Protein AF-0000000070216848 (afdb_homodimer)

Nearest PDB structures (foldseek):
  3qsj-assembly1_A  TM=6.220E-01  e=4.411E+00  Alicyclobacillus acidocaldarius subsp. acidocaldarius DSM 446
  7avc-assembly1_AAA  TM=3.327E-01  e=1.449E+00  Homo sapiens
  4psf-assembly2_B  TM=4.353E-01  e=2.826E+00  Homo sapiens
  4nfw-assembly14_L  TM=7.396E-01  e=9.613E+00  Escherichia coli str. 'clone D i14'
  3qsj-assembly1_A  TM=6.215E-01  e=4.406E+00  Alicyclobacillus acidocaldarius subsp. acidocaldarius DSM 446

Organism: Alternaria alternata (NCBI:txid5599)

Sequence (700 aa):
MAPSRSRSPLLPILALACVLPYSANAFDCKDILADGAHFNFKELGGPHVVHYKESDLTKELEWKYNFTIDICNSLKWHKGGSLATECHHGARVCGIRENIDLSKDDNSTITPIDIAGTYTTQNGRNMDAKFENLGHSKSNKDAGLEGVRATLNGGRFPFDSKREGVNQRAIIEFVCDKERTGLEGDEMDKSPHEDGDKDDKDDKDDNKKDDEKKQDKLRPREESGKSKCEDNDNSLRFCGYDLETEEKDKKVQTLRLEWRTKYACADAPSPDGGSHWGFFGWFFIILFLAIAAYLIFGSWLNYNRYGARGWDLLPHGDTIRDIPYIAKDFARKVMGTVQGSGSRGGYAAVMAPSRSRSPLLPILALACVLPYSANAFDCKDILADGAHFNFKELGGPHVVHYKESDLTKELEWKYNFTIDICNSLKWHKGGSLATECHHGARVCGIRENIDLSKDDNSTITPIDIAGTYTTQNGRNMDAKFENLGHSKSNKDAGLEGVRATLNGGRFPFDSKREGVNQRAIIEFVCDKERTGLEGDEMDKSPHEDGDKDDKDDKDDNKKDDEKKQDKLRPREESGKSKCEDNDNSLRFCGYDLETEEKDKKVQTLRLEWRTKYACADAPSPDGGSHWGFFGWFFIILFLAIAAYLIFGSWLNYNRYGARGWDLLPHGDTIRDIPYIAKDFARKVMGTVQGSGSRGGYAAV

InterPro domains:
  IPR009011 Mannose-6-phosphate receptor binding domain superfamily [G3DSA:2.70.130.10] (28-270)
  IPR018939 Autophagy-related protein 27 [PF09451] (15-346)
  IPR044865 MRH domain [PS51914] (27-267)

Radius of gyration: 45.71 Å; Cα contacts (8 Å, |Δi|>4): 1212; chains: 2; bounding box: 87×142×169 Å

Foldseek 3Di:
DDPPPPPPPPPPPPPPPPVPPPPAPLDAQQWDDAPNFTFHNPLVFAWWWDKAKDDDVVQQKIKIKIKIAGSHDWDFAFVVDDQQAEPDTFARIKIWMWIDRRVDPPDIGIHIWRAFGCDCVPANFGQNKDKYFLCPDPDPVSPPWGFIKIKTFRTWPPRDPVDDTAGHIEIETETADQVFAQCAVIDGDPGHGPDDDPDDPPPDDPPPPPPPPPPPPNPHPDPDDDQAWDPDPHQKTWRDWDWDQDPPRGIYTYTYIYGYRNRRHSVRPSVPPPPPCPCVNVVVVVVVVVQVCQQVVQLVCCCVPVVDDDCRSGVVSVVVVCVVVVVVVVVVVVVVVVVPVPDPVPPDPD/DDPDPPPPPPPPPPPPPPVPPPPAPLDAQQWDDAPNFTFHNPLVFAWWWDKAKDDDVVQQKIKIKIKTAGSHDWDFAFVVDDQQAEPDTFARIKIWMWIDRRVDPPDIGIHIWRAFGCDCVPANFGQPKDKYFLCPDPDPVSPPWGFIKIKTFRTWPPRDPVDDTAGHIEIETETADQVFAQCAVIDGDPGHGPDDDPDDPPPDDPPPPPPPPPPPPNPHPDPDDDQAWDPDPHQKTWRDWDWDQDPPRGIYTYTYIYGYRNRRHSVRPSVPPPPPCPVVNVVVVVVVVVQVCQQVVQLVCCCVPVVDDDCVSGVVSVVVVCVVVVVVVVVVVVVVVVVPVPCPVPPDPD

Solvent-accessible surface area (backbone atoms only — not comparable to full-atom values): 39755 Å² total; per-residue (Å²): 135,79,79,77,78,76,76,73,76,77,71,76,76,74,73,74,71,72,70,64,70,78,65,76,73,71,75,49,35,67,57,36,65,24,84,89,41,72,32,47,48,56,90,65,44,50,47,36,50,49,71,49,48,47,74,38,60,92,75,34,35,35,38,41,35,41,34,36,36,16,86,58,45,61,55,71,47,43,65,89,54,44,79,61,71,27,51,60,75,37,22,26,27,32,32,40,32,35,41,33,42,68,86,47,85,90,47,66,49,63,46,43,32,35,26,15,19,44,30,55,91,78,76,62,26,52,22,71,66,43,51,35,36,30,55,72,38,88,46,75,87,28,60,79,41,51,22,36,33,36,39,32,23,42,16,27,32,54,76,55,80,89,46,86,55,37,39,21,26,34,38,40,38,27,30,46,29,84,91,33,86,40,57,47,82,60,42,66,67,80,69,66,47,57,73,76,85,86,69,89,76,77,79,70,84,78,75,80,69,80,74,72,78,75,74,70,77,76,64,69,67,73,82,71,87,80,81,60,50,59,92,64,84,38,19,62,33,54,29,46,76,44,81,38,74,47,85,92,74,40,54,33,37,36,36,33,34,37,35,33,10,22,51,31,29,88,81,40,74,61,82,66,76,60,71,63,66,37,75,62,42,53,46,49,51,52,53,49,50,52,51,48,47,49,35,50,51,39,18,51,48,32,33,74,71,66,66,43,72,73,76,68,21,38,68,62,41,72,60,57,71,45,38,67,60,50,50,54,52,48,50,53,52,50,55,52,59,65,67,58,72,61,82,72,79,72,78,77,87,123,137,80,80,77,78,76,74,73,77,75,72,76,76,75,73,74,71,71,71,64,72,77,65,77,73,72,75,51,35,65,57,36,65,24,85,89,40,71,32,47,47,54,88,65,44,50,46,36,49,47,71,48,49,48,73,39,61,93,73,33,36,35,38,39,37,41,34,36,36,15,86,59,45,60,56,71,47,42,66,87,54,44,78,62,71,28,50,59,76,38,23,26,26,32,33,39,34,36,42,32,42,70,86,50,83,90,48,66,49,64,43,42,32,37,26,14,19,46,30,56,92,77,76,62,27,51,22,71,63,44,53,36,37,30,53,73,40,87,46,75,87,28,58,81,41,52,23,36,34,35,40,32,22,41,16,26,31,54,75,56,80,89,45,88,55,35,40,23,26,34,37,38,36,28,31,46,29,82,91,33,86,39,59,46,81,61,42,66,68,80,68,66,47,56,73,75,88,84,69,88,78,76,81,70,84,79,74,78,70,80,72,73,77,75,73,70,78,77,63,69,69,72,82,72,88,82,81,59,50,60,91,67,85,39,18,62,33,54,31,46,78,42,80,39,74,46,86,93,76,38,56,32,36,36,37,33,34,37,35,33,10,23,51,30,29,88,80,40,74,60,82,66,76,60,74,63,65,38,76,63,44,53,46,50,51,53,52,48,50,50,50,49,47,50,35,50,50,39,20,48,48,31,35,72,73,65,66,43,73,72,77,68,20,38,68,63,42,72,58,58,71,43,38,66,59,49,48,53,52,48,51,54,53,51,55,52,58,66,66,57,70,62,81,72,79,72,78,78,86,123

Structure (mmCIF, N/CA/C/O backbone):
data_AF-0000000070216848-model_v1
#
loop_
_entity.id
_entity.type
_entity.pdbx_description
1 polymer 'Autophagy-related protein 27'
#
loop_
_atom_site.group_PDB
_atom_site.id
_atom_site.type_symbol
_atom_site.label_atom_id
_atom_site.label_alt_id
_atom_site.label_comp_id
_atom_site.label_asym_id
_atom_site.label_entity_id
_atom_site.label_seq_id
_atom_site.pdbx_PDB_ins_code
_atom_site.Cartn_x
_atom_site.Cartn_y
_atom_site.Cartn_z
_atom_site.occupancy
_atom_site.B_iso_or_equiv
_atom_site.auth_seq_id
_atom_site.auth_comp_id
_atom_site.auth_asym_id
_atom_site.auth_atom_id
_atom_site.pdbx_PDB_model_num
ATOM 1 N N . MET A 1 1 ? 28.933 39.013 81.951 1 26.67 1 MET A N 1
ATOM 2 C CA . MET A 1 1 ? 27.615 39.101 81.331 1 26.67 1 MET A CA 1
ATOM 3 C C . MET A 1 1 ? 27.72 38.993 79.813 1 26.67 1 MET A C 1
ATOM 5 O O . MET A 1 1 ? 28.266 39.883 79.16 1 26.67 1 MET A O 1
ATOM 9 N N . ALA A 1 2 ? 27.922 37.763 79.332 1 36.69 2 ALA A N 1
ATOM 10 C CA . ALA A 1 2 ? 28.252 37.254 78.003 1 36.69 2 ALA A CA 1
ATOM 11 C C . ALA A 1 2 ? 27.149 37.583 77.001 1 36.69 2 ALA A C 1
ATOM 13 O O . ALA A 1 2 ? 25.962 37.444 77.306 1 36.69 2 ALA A O 1
ATOM 14 N N . PRO A 1 3 ? 27.432 38.562 76.139 1 37.07 3 PRO A N 1
ATOM 15 C CA . PRO A 1 3 ? 26.472 39.096 75.171 1 37.07 3 PRO A CA 1
ATOM 16 C C . PRO A 1 3 ? 25.858 38.011 74.288 1 37.07 3 PRO A C 1
ATOM 18 O O . PRO A 1 3 ? 26.507 37.001 74.004 1 37.07 3 PRO A O 1
ATOM 21 N N . SER A 1 4 ? 24.593 37.675 74.536 1 36.35 4 SER A N 1
ATOM 22 C CA . SER A 1 4 ? 23.747 36.737 73.804 1 36.35 4 SER A CA 1
ATOM 23 C C . SER A 1 4 ? 23.713 37.07 72.316 1 36.35 4 SER A C 1
ATOM 25 O O . SER A 1 4 ? 23.408 38.201 71.934 1 36.35 4 SER A O 1
ATOM 27 N N . ARG A 1 5 ? 24.649 36.523 71.575 1 35.91 5 ARG A N 1
ATOM 28 C CA . ARG A 1 5 ? 24.732 36.62 70.121 1 35.91 5 ARG A CA 1
ATOM 29 C C . ARG A 1 5 ? 23.402 36.255 69.471 1 35.91 5 ARG A C 1
ATOM 31 O O . ARG A 1 5 ? 22.866 35.17 69.709 1 35.91 5 ARG A O 1
ATOM 38 N N . SER A 1 6 ? 22.514 37.293 69.371 1 34.92 6 SER A N 1
ATOM 39 C CA . SER A 1 6 ? 21.238 37.202 68.668 1 34.92 6 SER A CA 1
ATOM 40 C C . SER A 1 6 ? 21.399 36.516 67.316 1 34.92 6 SER A C 1
ATOM 42 O O . SER A 1 6 ? 22.277 36.879 66.53 1 34.92 6 SER A O 1
ATOM 44 N N . ARG A 1 7 ? 21.188 35.196 67.286 1 38.17 7 ARG A N 1
ATOM 45 C CA . ARG A 1 7 ? 21.123 34.363 66.09 1 38.17 7 ARG A CA 1
ATOM 46 C C . ARG A 1 7 ? 20.172 34.959 65.058 1 38.17 7 ARG A C 1
ATOM 48 O O . ARG A 1 7 ? 19.022 35.272 65.373 1 38.17 7 ARG A O 1
ATOM 55 N N . SER A 1 8 ? 20.735 35.802 64.184 1 38.12 8 SER A N 1
ATOM 56 C CA . SER A 1 8 ? 20.059 36.354 63.015 1 38.12 8 SER A CA 1
ATOM 57 C C . SER A 1 8 ? 19.245 35.287 62.292 1 38.12 8 SER A C 1
ATOM 59 O O . SER A 1 8 ? 19.757 34.208 61.987 1 38.12 8 SER A O 1
ATOM 61 N N . PRO A 1 9 ? 17.887 35.247 62.573 1 41.26 9 PRO A N 1
ATOM 62 C CA . PRO A 1 9 ? 17.077 34.279 61.829 1 41.26 9 PRO A CA 1
ATOM 63 C C . PRO A 1 9 ? 17.317 34.344 60.323 1 41.26 9 PRO A C 1
ATOM 65 O O . PRO A 1 9 ? 17.492 35.431 59.767 1 41.26 9 PRO A O 1
ATOM 68 N N . LEU A 1 10 ? 18.094 33.408 59.782 1 38.74 10 LEU A N 1
ATOM 69 C CA . LEU A 1 10 ? 18.189 33.153 58.349 1 38.74 10 LEU A CA 1
ATOM 70 C C . LEU A 1 10 ? 16.809 33.172 57.701 1 38.74 10 LEU A C 1
ATOM 72 O O . LEU A 1 10 ? 15.923 32.411 58.096 1 38.74 10 LEU A O 1
ATOM 76 N N . LEU A 1 11 ? 16.284 34.393 57.424 1 39.64 11 LEU A N 1
ATOM 77 C CA . LEU A 1 11 ? 15.07 34.492 56.622 1 39.64 11 LEU A CA 1
ATOM 78 C C . LEU A 1 11 ? 15.122 33.533 55.437 1 39.64 11 LEU A C 1
ATOM 80 O O . LEU A 1 11 ? 16.103 33.515 54.69 1 39.64 11 LEU A O 1
ATOM 84 N N . PRO A 1 12 ? 14.364 32.406 55.535 1 41.37 12 PRO A N 1
ATOM 85 C CA . PRO A 1 12 ? 14.293 31.56 54.341 1 41.37 12 PRO A CA 1
ATOM 86 C C . PRO A 1 12 ? 13.938 32.347 53.081 1 41.37 12 PRO A C 1
ATOM 88 O O . PRO A 1 12 ? 13.089 33.241 53.126 1 41.37 12 PRO A O 1
ATOM 91 N N . ILE A 1 13 ? 14.93 32.661 52.251 1 39.76 13 ILE A N 1
ATOM 92 C CA . ILE A 1 13 ? 14.688 33.084 50.875 1 39.76 13 ILE A CA 1
ATOM 93 C C . ILE A 1 13 ? 13.582 32.23 50.26 1 39.76 13 ILE A C 1
ATOM 95 O O . ILE A 1 13 ? 13.746 31.02 50.088 1 39.76 13 ILE A O 1
ATOM 99 N N . LEU A 1 14 ? 12.265 32.536 50.622 1 36.06 14 LEU A N 1
ATOM 100 C CA . LEU A 1 14 ? 11.203 31.943 49.816 1 36.06 14 LEU A CA 1
ATOM 101 C C . LEU A 1 14 ? 11.527 32.047 48.329 1 36.06 14 LEU A C 1
ATOM 103 O O . LEU A 1 14 ? 11.58 33.148 47.776 1 36.06 14 LEU A O 1
ATOM 107 N N . ALA A 1 15 ? 12.401 31.19 47.795 1 36.3 15 ALA A N 1
ATOM 108 C CA . ALA A 1 15 ? 12.494 31.005 46.349 1 36.3 15 ALA A CA 1
ATOM 109 C C . ALA A 1 15 ? 11.108 30.936 45.715 1 36.3 15 ALA A C 1
ATOM 111 O O . ALA A 1 15 ? 10.362 29.981 45.94 1 36.3 15 ALA A O 1
ATOM 112 N N . LEU A 1 16 ? 10.419 32.096 45.623 1 36.72 16 LEU A N 1
ATOM 113 C CA . LEU A 1 16 ? 9.274 32.064 44.718 1 36.72 16 LEU A CA 1
ATOM 114 C C . LEU A 1 16 ? 9.614 31.308 43.439 1 36.72 16 LEU A C 1
ATOM 116 O O . LEU A 1 16 ? 10.427 31.77 42.636 1 36.72 16 LEU A O 1
ATOM 120 N N . ALA A 1 17 ? 9.651 29.975 43.486 1 35.78 17 ALA A N 1
ATOM 121 C CA . ALA A 1 17 ? 9.624 29.233 42.228 1 35.78 17 ALA A CA 1
ATOM 122 C C . ALA A 1 17 ? 8.593 29.819 41.268 1 35.78 17 ALA A C 1
ATOM 124 O O . ALA A 1 17 ? 7.388 29.747 41.521 1 35.78 17 ALA A O 1
ATOM 125 N N . CYS A 1 18 ? 8.948 30.966 40.594 1 35.42 18 CYS A N 1
ATOM 126 C CA . CYS A 1 18 ? 8.17 31.339 39.419 1 35.42 18 CYS A CA 1
ATOM 127 C C . CYS A 1 18 ? 7.721 30.104 38.647 1 35.42 18 CYS A C 1
ATOM 129 O O . CYS A 1 18 ? 8.55 29.365 38.114 1 35.42 18 CYS A O 1
ATOM 131 N N . VAL A 1 19 ? 6.75 29.458 39.159 1 37.27 19 VAL A N 1
ATOM 132 C CA . VAL A 1 19 ? 6.067 28.548 38.244 1 37.27 19 VAL A CA 1
ATOM 133 C C . VAL A 1 19 ? 5.916 29.209 36.876 1 37.27 19 VAL A C 1
ATOM 135 O O . VAL A 1 19 ? 5.157 30.169 36.723 1 37.27 19 VAL A O 1
ATOM 138 N N . LEU A 1 20 ? 7.039 29.425 36.13 1 36.27 20 LEU A N 1
ATOM 139 C CA . LEU A 1 20 ? 6.818 29.717 34.718 1 36.27 20 LEU A CA 1
ATOM 140 C C . LEU A 1 20 ? 5.644 28.911 34.173 1 36.27 20 LEU A C 1
ATOM 142 O O . LEU A 1 20 ? 5.598 27.689 34.332 1 36.27 20 LEU A O 1
ATOM 146 N N . PRO A 1 21 ? 4.47 29.491 34.233 1 37.61 21 PRO A N 1
ATOM 147 C CA . PRO A 1 21 ? 3.502 28.699 33.47 1 37.61 21 PRO A CA 1
ATOM 148 C C . PRO A 1 21 ? 4.109 28.076 32.215 1 37.61 21 PRO A C 1
ATOM 150 O O . PRO A 1 21 ? 4.837 28.746 31.478 1 37.61 21 PRO A O 1
ATOM 153 N N . TYR A 1 22 ? 4.615 26.928 32.308 1 36.12 22 TYR A N 1
ATOM 154 C CA . TYR A 1 22 ? 4.756 26.191 31.057 1 36.12 22 TYR A CA 1
ATOM 155 C C . TYR A 1 22 ? 3.605 26.502 30.108 1 36.12 22 TYR A C 1
ATOM 157 O O . TYR A 1 22 ? 2.495 25.994 30.281 1 36.12 22 TYR A O 1
ATOM 165 N N . SER A 1 23 ? 3.284 27.827 29.848 1 36.59 23 SER A N 1
ATOM 166 C CA . SER A 1 23 ? 2.352 28.1 28.76 1 36.59 23 SER A CA 1
ATOM 167 C C . SER A 1 23 ? 2.47 27.054 27.656 1 36.59 23 SER A C 1
ATOM 169 O O . SER A 1 23 ? 3.566 26.567 27.37 1 36.59 23 SER A O 1
ATOM 171 N N . ALA A 1 24 ? 1.556 26.328 27.398 1 43.73 24 ALA A N 1
ATOM 172 C CA . ALA A 1 24 ? 1.231 25.489 26.247 1 43.73 24 ALA A CA 1
ATOM 173 C C . ALA A 1 24 ? 1.815 26.071 24.962 1 43.73 24 ALA A C 1
ATOM 175 O O . ALA A 1 24 ? 1.757 27.282 24.74 1 43.73 24 ALA A O 1
ATOM 176 N N . ASN A 1 25 ? 2.952 25.594 24.348 1 50.09 25 ASN A N 1
ATOM 177 C CA . ASN A 1 25 ? 3.847 25.668 23.198 1 50.09 25 ASN A CA 1
ATOM 178 C C . ASN A 1 25 ? 3.091 26.023 21.921 1 50.09 25 ASN A C 1
ATOM 180 O O . ASN A 1 25 ? 3.338 25.437 20.865 1 50.09 25 ASN A O 1
ATOM 184 N N . ALA A 1 26 ? 1.795 26.534 21.983 1 62.77 26 ALA A N 1
ATOM 185 C CA . ALA A 1 26 ? 1.217 27.048 20.744 1 62.77 26 ALA A CA 1
ATOM 186 C C . ALA A 1 26 ? 1.965 28.289 20.263 1 62.77 26 ALA A C 1
ATOM 188 O O . ALA A 1 26 ? 2.279 29.179 21.057 1 62.77 26 ALA A O 1
ATOM 189 N N .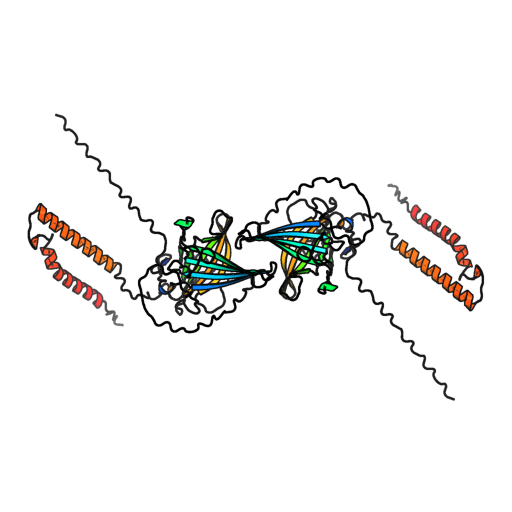 PHE A 1 27 ? 2.813 28.233 19.32 1 79.21 27 PHE A N 1
ATOM 190 C CA . PHE A 1 27 ? 3.514 29.38 18.756 1 79.21 27 PHE A CA 1
ATOM 191 C C . PHE A 1 27 ? 2.527 30.457 18.321 1 79.21 27 PHE A C 1
ATOM 193 O O . PHE A 1 27 ? 1.349 30.172 18.097 1 79.21 27 PHE A O 1
ATOM 200 N N . ASP A 1 28 ? 2.942 31.708 18.483 1 85.79 28 ASP A N 1
ATOM 201 C CA . ASP A 1 28 ? 2.164 32.856 18.028 1 85.79 28 ASP A CA 1
ATOM 202 C C . ASP A 1 28 ? 2.293 33.043 16.518 1 85.79 28 ASP A C 1
ATOM 204 O O . ASP A 1 28 ? 3.378 33.34 16.014 1 85.79 28 ASP A O 1
ATOM 208 N N . CYS A 1 29 ? 1.233 32.925 15.87 1 90.5 29 CYS A N 1
ATOM 209 C CA . CYS A 1 29 ? 1.209 32.999 14.413 1 90.5 29 CYS A CA 1
ATOM 210 C C . CYS A 1 29 ? 1.616 34.387 13.932 1 90.5 29 CYS A C 1
ATOM 212 O O . CYS A 1 29 ? 2.061 34.548 12.794 1 90.5 29 CYS A O 1
ATOM 214 N N . LYS A 1 30 ? 1.503 35.381 14.767 1 89.44 30 LYS A N 1
ATOM 215 C CA . LYS A 1 30 ? 1.811 36.76 14.401 1 89.44 30 LYS A CA 1
ATOM 216 C C . LYS A 1 30 ? 3.3 37.053 14.562 1 89.44 30 LYS A C 1
ATOM 218 O O . LYS A 1 30 ? 3.79 38.083 14.094 1 89.44 30 LYS A O 1
ATOM 223 N N . ASP A 1 31 ? 3.914 36.223 15.216 1 89.58 31 ASP A N 1
ATOM 224 C CA . ASP A 1 31 ? 5.341 36.422 15.453 1 89.58 31 ASP A CA 1
ATOM 225 C C . ASP A 1 31 ? 6.073 35.086 15.555 1 89.58 31 ASP A C 1
ATOM 227 O O . ASP A 1 31 ? 6.307 34.583 16.656 1 89.58 31 ASP A O 1
ATOM 231 N N . ILE A 1 32 ? 6.47 34.599 14.456 1 89.02 32 ILE A N 1
ATOM 232 C CA . ILE A 1 32 ? 7.176 33.325 14.382 1 89.02 32 ILE A CA 1
ATOM 233 C C . ILE A 1 32 ? 8.682 33.572 14.32 1 89.02 32 ILE A C 1
ATOM 235 O O . ILE A 1 32 ? 9.157 34.34 13.48 1 89.02 32 ILE A O 1
ATOM 239 N N . LEU A 1 33 ? 9.345 32.985 15.22 1 86.42 33 LEU A N 1
ATOM 240 C CA . LEU A 1 33 ? 10.797 33.118 15.269 1 86.42 33 LEU A CA 1
ATOM 241 C C . LEU A 1 33 ? 11.475 31.926 14.603 1 86.42 33 LEU A C 1
ATOM 243 O O . LEU A 1 33 ? 11.239 30.778 14.988 1 86.42 33 LEU A O 1
ATOM 247 N N . ALA A 1 34 ? 12.242 32.165 13.599 1 86.24 34 ALA A N 1
ATOM 248 C CA . ALA A 1 34 ? 13.038 31.146 12.921 1 86.24 34 ALA A CA 1
ATOM 249 C C . ALA A 1 34 ? 14.484 31.603 12.75 1 86.24 34 ALA A C 1
ATOM 251 O O . ALA A 1 34 ? 14.778 32.452 11.905 1 86.24 34 ALA A O 1
ATOM 252 N N . ASP A 1 35 ? 15.365 30.991 13.519 1 82.13 35 ASP A N 1
ATOM 253 C CA . ASP A 1 35 ? 16.791 31.298 13.478 1 82.13 35 ASP A CA 1
ATOM 254 C C . ASP A 1 35 ? 17.031 32.804 13.558 1 82.13 35 ASP A C 1
ATOM 256 O O . ASP A 1 35 ? 17.749 33.369 12.73 1 82.13 35 ASP A O 1
ATOM 260 N N . GLY A 1 36 ? 16.36 33.489 14.434 1 79.27 36 GLY A N 1
ATOM 261 C CA . GLY A 1 36 ? 16.598 34.895 14.72 1 79.27 36 GLY A CA 1
ATOM 262 C C . GLY A 1 36 ? 15.724 35.827 13.901 1 79.27 36 GLY A C 1
ATOM 263 O O . GLY A 1 36 ? 15.664 37.028 14.172 1 79.27 36 GLY A O 1
ATOM 264 N N . ALA A 1 37 ? 15.109 35.276 12.873 1 83.12 37 ALA A N 1
ATOM 265 C CA . ALA A 1 37 ? 14.223 36.093 12.048 1 83.12 37 ALA A CA 1
ATOM 266 C C . ALA A 1 37 ? 12.764 35.9 12.452 1 83.12 37 ALA A C 1
ATOM 268 O O . ALA A 1 37 ? 12.362 34.802 12.846 1 83.12 37 ALA A O 1
ATOM 269 N N . HIS A 1 38 ? 12.059 37.027 12.401 1 87.55 38 HIS A N 1
ATOM 270 C CA . HIS A 1 38 ? 10.646 36.991 12.759 1 87.55 38 HIS A CA 1
ATOM 271 C C . HIS A 1 38 ? 9.763 36.976 11.515 1 87.55 38 HIS A C 1
ATOM 273 O O . HIS A 1 38 ? 10.054 37.664 10.534 1 87.55 38 HIS A O 1
ATOM 279 N N . PHE A 1 39 ? 8.714 36.217 11.587 1 90.48 39 PHE A N 1
ATOM 280 C CA . PHE A 1 39 ? 7.754 36.115 10.495 1 90.48 39 PHE A CA 1
ATOM 281 C C . PHE A 1 39 ? 6.327 36.241 11.015 1 90.48 39 PHE A C 1
ATOM 283 O O . PHE A 1 39 ? 6.023 35.792 12.122 1 90.48 39 PHE A O 1
ATOM 290 N N . ASN A 1 40 ? 5.493 36.895 10.254 1 91.5 40 ASN A N 1
ATOM 291 C CA . ASN A 1 40 ? 4.08 37.05 10.581 1 91.5 40 ASN A CA 1
ATOM 292 C C . ASN A 1 40 ? 3.191 36.286 9.605 1 91.5 40 ASN A C 1
ATOM 294 O O . ASN A 1 40 ? 3.03 36.696 8.454 1 91.5 40 ASN A O 1
ATOM 298 N N . PHE A 1 41 ? 2.555 35.22 10.084 1 94.09 41 PHE A N 1
ATOM 299 C CA . PHE A 1 41 ? 1.74 34.371 9.224 1 94.09 41 PHE A CA 1
ATOM 300 C C . PHE A 1 41 ? 0.257 34.569 9.515 1 94.09 41 PHE A C 1
ATOM 302 O O . PHE A 1 41 ? -0.574 33.75 9.117 1 94.09 41 PHE A O 1
ATOM 309 N N . LYS A 1 42 ? -0.109 35.619 10.174 1 93.36 42 LYS A N 1
ATOM 310 C CA . LYS A 1 42 ? -1.488 35.866 10.583 1 93.36 42 LYS A CA 1
ATOM 311 C C . LYS A 1 42 ? -2.438 35.785 9.391 1 93.36 42 LYS A C 1
ATOM 313 O O . LYS A 1 42 ? -3.531 35.226 9.499 1 93.36 42 LYS A O 1
ATOM 318 N N . GLU A 1 43 ? -2.046 36.32 8.221 1 93.29 43 GLU A N 1
ATOM 319 C CA . GLU A 1 43 ? -2.898 36.386 7.037 1 93.29 43 GLU A CA 1
ATOM 320 C C . GLU A 1 43 ? -3.123 34.999 6.441 1 93.29 43 GLU A C 1
ATOM 322 O O . GLU A 1 43 ? -4.032 34.806 5.631 1 93.29 43 GLU A O 1
ATOM 327 N N . LEU A 1 44 ? -2.305 34.065 6.824 1 94.49 44 LEU A N 1
ATOM 328 C CA . LEU A 1 44 ? -2.428 32.704 6.312 1 94.49 44 LEU A CA 1
ATOM 329 C C . LEU A 1 44 ? -3.326 31.863 7.212 1 94.49 44 LEU A C 1
ATOM 331 O O . LEU A 1 44 ? -3.529 30.674 6.958 1 94.49 44 LEU A O 1
ATOM 335 N N . GLY A 1 45 ? -3.815 32.463 8.232 1 93.79 45 GLY A N 1
ATOM 336 C CA . GLY A 1 45 ? -4.68 31.743 9.153 1 93.79 45 GLY A CA 1
ATOM 337 C C . GLY A 1 45 ? -5.975 31.279 8.514 1 93.79 45 GLY A C 1
ATOM 338 O O . GLY A 1 45 ? -6.398 31.82 7.491 1 93.79 45 GLY A O 1
ATOM 339 N N . GLY A 1 46 ? -6.6 30.188 9.157 1 94.12 46 GLY A N 1
ATOM 340 C CA . GLY A 1 46 ? -7.814 29.578 8.638 1 94.12 46 GLY A CA 1
ATOM 341 C C . GLY A 1 46 ? -7.61 28.15 8.167 1 94.12 46 GLY A C 1
ATOM 342 O O . GLY A 1 46 ? -6.475 27.715 7.961 1 94.12 46 GLY A O 1
ATOM 343 N N . PRO A 1 47 ? -8.73 27.47 8.039 1 96.54 47 PRO A N 1
ATOM 344 C CA . PRO A 1 47 ? -8.651 26.07 7.615 1 96.54 47 PRO A CA 1
ATOM 345 C C . PRO A 1 47 ? -8.48 25.92 6.105 1 96.54 47 PRO A C 1
ATOM 347 O O . PRO A 1 47 ? -9.45 26.049 5.354 1 96.54 47 PRO A O 1
ATOM 350 N N . HIS A 1 48 ? -7.314 25.638 5.629 1 97.68 48 HIS A N 1
ATOM 351 C CA . HIS A 1 48 ? -7.011 25.398 4.223 1 97.68 48 HIS A CA 1
ATOM 352 C C . HIS A 1 48 ? -7.012 23.906 3.905 1 97.68 48 HIS A C 1
ATOM 354 O O . HIS A 1 48 ? -6.558 23.095 4.715 1 97.68 48 HIS A O 1
ATOM 360 N N . VAL A 1 49 ? -7.447 23.578 2.711 1 97.23 49 VAL A N 1
ATOM 361 C CA . VAL A 1 49 ? -7.625 22.164 2.398 1 97.23 49 VAL A CA 1
ATOM 362 C C . VAL A 1 49 ? -6.763 21.788 1.196 1 97.23 49 VAL A C 1
ATOM 364 O O . VAL A 1 49 ? -6.699 22.531 0.213 1 97.23 49 VAL A O 1
ATOM 367 N N . VAL A 1 50 ? -6.059 20.718 1.293 1 96.85 50 VAL A N 1
ATOM 368 C CA . VAL A 1 50 ? -5.343 20.103 0.18 1 96.85 50 VAL A CA 1
ATOM 369 C C . VAL A 1 50 ? -5.804 18.658 0.005 1 96.85 50 VAL A C 1
ATOM 371 O O . VAL A 1 50 ? -6.184 17.998 0.975 1 96.85 50 VAL A O 1
ATOM 374 N N . HIS A 1 51 ? -5.744 18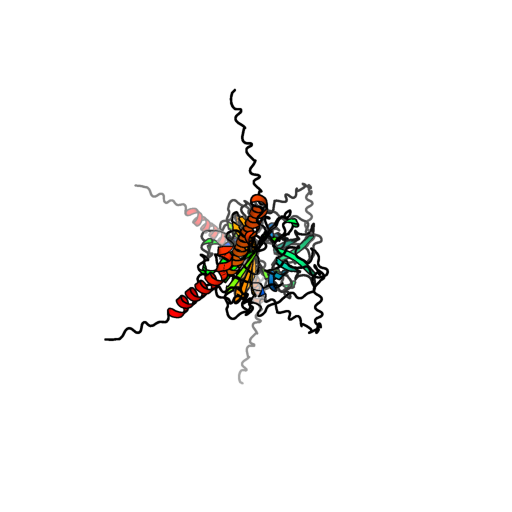.141 -1.196 1 96.17 51 HIS A N 1
ATOM 375 C CA . HIS A 1 51 ? -6.262 16.817 -1.522 1 96.17 51 HIS A CA 1
ATOM 376 C C . HIS A 1 51 ? -5.147 15.89 -1.992 1 96.17 51 HIS A C 1
ATOM 378 O O . HIS A 1 51 ? -4.156 16.345 -2.568 1 96.17 51 HIS A O 1
ATOM 384 N N . TYR A 1 52 ? -5.356 14.691 -1.767 1 96.12 52 TYR A N 1
ATOM 385 C CA . TYR A 1 52 ? -4.458 13.637 -2.226 1 96.12 52 TYR A CA 1
ATOM 386 C C . TYR A 1 52 ? -5.217 12.336 -2.46 1 96.12 52 TYR A C 1
ATOM 388 O O . TYR A 1 52 ? -6.145 12.009 -1.716 1 96.12 52 TYR A O 1
ATOM 396 N N . LYS A 1 53 ? -4.848 11.659 -3.494 1 95.88 53 LYS A N 1
ATOM 397 C CA . LYS A 1 53 ? -5.475 10.382 -3.822 1 95.88 53 LYS A CA 1
ATOM 398 C C . LYS A 1 53 ? -4.426 9.299 -4.061 1 95.88 53 LYS A C 1
ATOM 400 O O . LYS A 1 53 ? -3.398 9.553 -4.692 1 95.88 53 LYS A O 1
ATOM 405 N N . GLU A 1 54 ? -4.709 8.188 -3.456 1 93.66 54 GLU A N 1
ATOM 406 C CA . GLU A 1 54 ? -3.88 7.003 -3.658 1 93.66 54 GLU A CA 1
ATOM 407 C C . GLU A 1 54 ? -4.734 5.782 -3.988 1 93.66 54 GLU A C 1
ATOM 409 O O . GLU A 1 54 ? -5.838 5.63 -3.461 1 93.66 54 GLU A O 1
ATOM 414 N N . SER A 1 55 ? -4.244 4.962 -4.905 1 92.06 55 SER A N 1
ATOM 415 C CA . SER A 1 55 ? -4.976 3.747 -5.245 1 92.06 55 SER A CA 1
ATOM 416 C C . SER A 1 55 ? -4.053 2.532 -5.262 1 92.06 55 SER A C 1
ATOM 418 O O . SER A 1 55 ? -2.851 2.663 -5.498 1 92.06 55 SER A O 1
ATOM 420 N N . ASP A 1 56 ? -4.561 1.417 -4.879 1 92.31 56 ASP A N 1
ATOM 421 C CA . ASP A 1 56 ? -3.933 0.105 -5.003 1 92.31 56 ASP A CA 1
ATOM 422 C C . ASP A 1 56 ? -4.833 -0.865 -5.766 1 92.31 56 ASP A C 1
ATOM 424 O O . ASP A 1 56 ? -5.69 -1.521 -5.172 1 92.31 56 ASP A O 1
ATOM 428 N N . LEU A 1 57 ? -4.576 -0.974 -7.011 1 90.56 57 LEU A N 1
ATOM 429 C CA . LEU A 1 57 ? -5.418 -1.79 -7.879 1 90.56 57 LEU A CA 1
ATOM 430 C C . LEU A 1 57 ? -5.293 -3.268 -7.523 1 90.56 57 LEU A C 1
ATOM 432 O O . LEU A 1 57 ? -6.222 -4.046 -7.752 1 90.56 57 LEU A O 1
ATOM 436 N N . THR A 1 58 ? -4.118 -3.671 -6.966 1 92.82 58 THR A N 1
ATOM 437 C CA . THR A 1 58 ? -3.911 -5.074 -6.626 1 92.82 58 THR A CA 1
ATOM 438 C C . THR A 1 58 ? -4.792 -5.481 -5.448 1 92.82 58 THR A C 1
ATOM 440 O O . THR A 1 58 ? -4.993 -6.671 -5.199 1 92.82 58 THR A O 1
ATOM 443 N N . LYS A 1 59 ? -5.29 -4.52 -4.735 1 93.17 59 LYS A N 1
ATOM 444 C CA . LYS A 1 59 ? -6.18 -4.792 -3.61 1 93.17 59 LYS A CA 1
ATOM 445 C C . LYS A 1 59 ? -7.568 -4.206 -3.851 1 93.17 59 LYS A C 1
ATOM 447 O O . LYS A 1 59 ? -8.446 -4.303 -2.992 1 93.17 59 LYS A O 1
ATOM 452 N N . GLU A 1 60 ? -7.737 -3.446 -5.026 1 91.46 60 GLU A N 1
ATOM 453 C CA . GLU A 1 60 ? -8.985 -2.79 -5.402 1 91.46 60 GLU A CA 1
ATOM 454 C C . GLU A 1 60 ? -9.415 -1.774 -4.347 1 91.46 60 GLU A C 1
ATOM 456 O O . GLU A 1 60 ? -10.583 -1.733 -3.956 1 91.46 60 GLU A O 1
ATOM 461 N N . LEU A 1 61 ? -8.464 -1.06 -3.922 1 92.92 61 LEU A N 1
ATOM 462 C CA . LEU A 1 61 ? -8.72 -0.045 -2.906 1 92.92 61 LEU A CA 1
ATOM 463 C C . LEU A 1 61 ? -8.264 1.329 -3.384 1 92.92 61 LEU A C 1
ATOM 465 O O . LEU A 1 61 ? -7.275 1.441 -4.113 1 92.92 61 LEU A O 1
ATOM 469 N N . GLU A 1 62 ? -8.987 2.297 -2.979 1 93.91 62 GLU A N 1
ATOM 470 C CA . GLU A 1 62 ? -8.653 3.699 -3.21 1 93.91 62 GLU A CA 1
ATOM 471 C C . GLU A 1 62 ? -8.837 4.526 -1.94 1 93.91 62 GLU A C 1
ATOM 473 O O . GLU A 1 62 ? -9.785 4.31 -1.183 1 93.91 62 GLU A O 1
ATOM 478 N N . TRP A 1 63 ? -7.863 5.383 -1.736 1 95.67 63 TRP A N 1
ATOM 479 C CA . TRP A 1 63 ? -7.932 6.287 -0.593 1 95.67 63 TRP A CA 1
ATOM 480 C C . TRP A 1 63 ? -7.917 7.742 -1.048 1 95.67 63 TRP A C 1
ATOM 482 O O . TRP A 1 63 ? -7.03 8.155 -1.799 1 95.67 63 TRP A O 1
ATOM 492 N N . LYS A 1 64 ? -8.857 8.464 -0.62 1 96.58 64 LYS A N 1
ATOM 493 C CA . LYS A 1 64 ? -8.913 9.905 -0.851 1 96.58 64 LYS A CA 1
ATOM 494 C C . LYS A 1 64 ? -8.68 10.679 0.443 1 96.58 64 LYS A C 1
ATOM 496 O O . LYS A 1 64 ? -9.36 10.444 1.444 1 96.58 64 LYS A O 1
ATOM 501 N N . TYR A 1 65 ? -7.719 11.543 0.355 1 97.31 65 TYR A N 1
ATOM 502 C CA . TYR A 1 65 ? -7.367 12.32 1.538 1 97.31 65 TYR A CA 1
ATOM 503 C C . TYR A 1 65 ? -7.761 13.782 1.367 1 97.31 65 TYR A C 1
ATOM 505 O O . TYR A 1 65 ? -7.567 14.363 0.297 1 97.31 65 TYR A O 1
ATOM 513 N N . ASN A 1 66 ? -8.338 14.327 2.4 1 97.45 66 ASN A N 1
ATOM 514 C CA . ASN A 1 66 ? -8.493 15.767 2.576 1 97.45 66 ASN A CA 1
ATOM 515 C C . ASN A 1 66 ? -7.745 16.265 3.81 1 97.45 66 ASN A C 1
ATOM 517 O O . ASN A 1 66 ? -8.094 15.91 4.937 1 97.45 66 ASN A O 1
ATOM 521 N N . PHE A 1 67 ? -6.749 17.018 3.557 1 98.23 67 PHE A N 1
ATOM 522 C CA . PHE A 1 67 ? -5.983 17.579 4.664 1 98.23 67 PHE A CA 1
ATOM 523 C C . PHE A 1 67 ? -6.408 19.015 4.943 1 98.23 67 PHE A C 1
ATOM 525 O O . PHE A 1 67 ? -6.363 19.866 4.052 1 98.23 67 PHE A O 1
ATOM 532 N N . THR A 1 68 ? -6.816 19.256 6.101 1 98.24 68 THR A N 1
ATOM 533 C CA . THR A 1 68 ? -7.158 20.606 6.532 1 98.24 68 THR A CA 1
ATOM 534 C C . THR A 1 68 ? -6.097 21.156 7.481 1 98.24 68 THR A C 1
ATOM 536 O O . THR A 1 68 ? -5.74 20.506 8.465 1 98.24 68 THR A O 1
ATOM 539 N N . ILE A 1 69 ? -5.617 22.308 7.157 1 97.58 69 ILE A N 1
ATOM 540 C CA . ILE A 1 69 ? -4.527 22.888 7.934 1 97.58 69 ILE A CA 1
ATOM 541 C C . ILE A 1 69 ? -4.912 24.293 8.393 1 97.58 69 ILE A C 1
ATOM 543 O O . ILE A 1 69 ? -5.447 25.083 7.612 1 97.58 69 ILE A O 1
ATOM 547 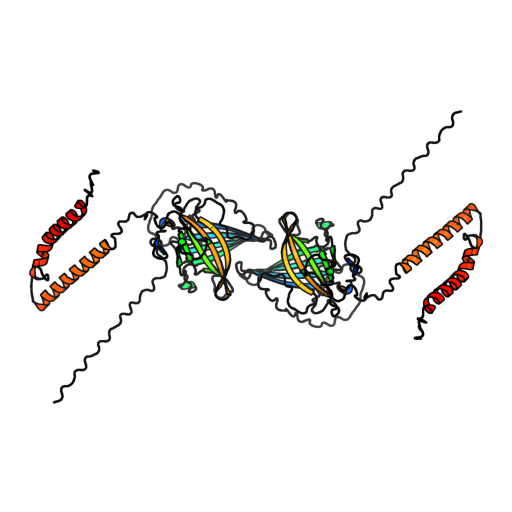N N . ASP A 1 70 ? -4.692 24.582 9.607 1 96.91 70 ASP A N 1
ATOM 548 C CA . ASP A 1 70 ? -4.702 25.934 10.157 1 96.91 70 ASP A CA 1
ATOM 549 C C . ASP A 1 70 ? -3.466 26.187 11.016 1 96.91 70 ASP A C 1
ATOM 551 O O . ASP A 1 70 ? -3.348 25.647 12.119 1 96.91 70 ASP A O 1
ATOM 555 N N . ILE A 1 71 ? -2.61 26.951 10.513 1 94.1 71 ILE A N 1
ATOM 556 C CA . ILE A 1 71 ? -1.33 27.139 11.188 1 94.1 71 ILE A CA 1
ATOM 557 C C . ILE A 1 71 ? -1.517 28.043 12.405 1 94.1 71 ILE A C 1
ATOM 559 O O . ILE A 1 71 ? -0.687 28.046 13.317 1 94.1 71 ILE A O 1
ATOM 563 N N . CYS A 1 72 ? -2.594 28.729 12.542 1 94.48 72 CYS A N 1
ATOM 564 C CA . CYS A 1 72 ? -2.72 29.751 13.575 1 94.48 72 CYS A CA 1
ATOM 565 C C . CYS A 1 72 ? -3.69 29.308 14.664 1 94.48 72 CYS A C 1
ATOM 567 O O . CYS A 1 72 ? -3.593 29.756 15.808 1 94.48 72 CYS A O 1
ATOM 569 N N . ASN A 1 73 ? -4.655 28.468 14.313 1 93.67 73 ASN A N 1
ATOM 570 C CA . ASN A 1 73 ? -5.665 28.06 15.284 1 93.67 73 ASN A CA 1
ATOM 571 C C . ASN A 1 73 ? -5.949 26.563 15.202 1 93.67 73 ASN A C 1
ATOM 573 O O . ASN A 1 73 ? -5.686 25.932 14.176 1 93.67 73 ASN A O 1
ATOM 577 N N . SER A 1 74 ? -6.531 26.038 16.313 1 94.43 74 SER A N 1
ATOM 578 C CA . SER A 1 74 ? -7.02 24.663 16.284 1 94.43 74 SER A CA 1
ATOM 579 C C . SER A 1 74 ? -8.239 24.529 15.377 1 94.43 74 SER A C 1
ATOM 581 O O . SER A 1 74 ? -9.092 25.417 15.339 1 94.43 74 SER A O 1
ATOM 583 N N . LEU A 1 75 ? -8.315 23.468 14.726 1 95.92 75 LEU A N 1
ATOM 584 C CA . LEU A 1 75 ? -9.446 23.193 13.847 1 95.92 75 LEU A CA 1
ATOM 585 C C . LEU A 1 75 ? -10.709 22.917 14.655 1 95.92 75 LEU A C 1
ATOM 587 O O . LEU A 1 75 ? -10.653 22.264 15.699 1 95.92 75 LEU A O 1
ATOM 591 N N . LYS A 1 76 ? -11.801 23.45 14.157 1 94.12 76 LYS A N 1
ATOM 592 C CA . LYS A 1 76 ? -13.093 23.232 14.801 1 94.12 76 LYS A CA 1
ATOM 593 C C . LYS A 1 76 ? -13.897 22.16 14.071 1 94.12 76 LYS A C 1
ATOM 595 O O . LYS A 1 76 ? -13.799 22.026 12.85 1 94.12 76 LYS A O 1
ATOM 600 N N . TRP A 1 77 ? -14.733 21.464 14.831 1 95.05 77 TRP A N 1
ATOM 601 C CA . TRP A 1 77 ? -15.581 20.431 14.246 1 95.05 77 TRP A CA 1
ATOM 602 C C . TRP A 1 77 ? -16.691 21.051 13.403 1 95.05 77 TRP A C 1
ATOM 604 O O . TRP A 1 77 ? -17.201 22.125 13.73 1 95.05 77 TRP A O 1
ATOM 614 N N . HIS A 1 78 ? -17 20.381 12.423 1 92.72 78 HIS A N 1
ATOM 615 C CA . HIS A 1 78 ? -18.216 20.742 11.703 1 92.72 78 HIS A CA 1
ATOM 616 C C . HIS A 1 78 ? -19.454 20.518 12.565 1 92.72 78 HIS A C 1
ATOM 618 O O . HIS A 1 78 ? -19.423 19.724 13.508 1 92.72 78 HIS A O 1
ATOM 624 N N . LYS A 1 79 ? -20.467 21.252 12.197 1 91.63 79 LYS A N 1
ATOM 625 C CA . LYS A 1 79 ? -21.728 21.014 12.894 1 91.63 79 LYS A CA 1
ATOM 626 C C . LYS A 1 79 ? -22.175 19.563 12.742 1 91.63 79 LYS A C 1
ATOM 628 O O . LYS A 1 79 ? -22.246 19.043 11.627 1 91.63 79 LYS A O 1
ATOM 633 N N . GLY A 1 80 ? -22.364 18.908 13.865 1 90.8 80 GLY A N 1
ATOM 634 C CA . GLY A 1 80 ? -22.764 17.51 13.835 1 90.8 80 GLY A CA 1
ATOM 635 C C . GLY A 1 80 ? -21.588 16.555 13.74 1 90.8 80 GLY A C 1
ATOM 636 O O . GLY A 1 80 ? -21.774 15.351 13.556 1 90.8 80 GLY A O 1
ATOM 637 N N . GLY A 1 81 ? -20.424 17.098 13.858 1 91.67 81 GLY A N 1
ATOM 638 C CA . GLY A 1 81 ? -19.235 16.264 13.785 1 91.67 81 GLY A CA 1
ATOM 639 C C . GLY A 1 81 ? -19.053 15.377 15.003 1 91.67 81 GLY A C 1
ATOM 640 O O . GLY A 1 81 ? -19.667 15.612 16.045 1 91.67 81 GLY A O 1
ATOM 641 N N . SER A 1 82 ? -18.343 14.259 14.813 1 93.53 82 SER A N 1
ATOM 642 C CA . SER A 1 82 ? -18.019 13.309 15.872 1 93.53 82 SER A CA 1
ATOM 643 C C . SER A 1 82 ? -16.595 12.783 15.726 1 93.53 82 SER A C 1
ATOM 645 O O . SER A 1 82 ? -15.882 13.155 14.792 1 93.53 82 SER A O 1
ATOM 647 N N . LEU A 1 83 ? -16.241 11.97 16.601 1 92.18 83 LEU A N 1
ATOM 648 C CA . LEU A 1 83 ? -14.907 11.379 16.562 1 92.18 83 LEU A CA 1
ATOM 649 C C . LEU A 1 83 ? -14.754 10.461 15.354 1 92.18 83 LEU A C 1
ATOM 651 O O . LEU A 1 83 ? -13.635 10.108 14.976 1 92.18 83 LEU A O 1
ATOM 655 N N . ALA A 1 84 ? -15.883 10.122 14.747 1 91.48 84 ALA A N 1
ATOM 656 C CA . ALA A 1 84 ? -15.858 9.252 13.574 1 91.48 84 ALA A CA 1
ATOM 657 C C . ALA A 1 84 ? -15.612 10.055 12.3 1 91.48 84 ALA A C 1
ATOM 659 O O . ALA A 1 84 ? -15.211 9.498 11.275 1 91.48 84 ALA A O 1
ATOM 660 N N . THR A 1 85 ? -15.824 11.364 12.41 1 94.46 85 THR A N 1
ATOM 661 C CA . THR A 1 85 ? -15.777 12.126 11.167 1 94.46 85 THR A CA 1
ATOM 662 C C . THR A 1 85 ? -14.812 13.302 11.289 1 94.46 85 THR A C 1
ATOM 664 O O . THR A 1 85 ? -14.521 13.978 10.301 1 94.46 85 THR A O 1
ATOM 667 N N . GLU A 1 86 ? -14.331 13.54 12.552 1 96.16 86 GLU A N 1
ATOM 668 C CA . GLU A 1 86 ? -13.483 14.703 12.797 1 96.16 86 GLU A CA 1
ATOM 669 C C . GLU A 1 86 ? -12.243 14.322 13.6 1 96.16 86 GLU A C 1
ATOM 671 O O . GLU A 1 86 ? -12.265 13.356 14.365 1 96.16 86 GLU A O 1
ATOM 676 N N . CYS A 1 87 ? -11.218 15.091 13.4 1 97.31 87 CYS A N 1
ATOM 677 C CA . CYS A 1 87 ? -10.042 14.946 14.249 1 97.31 87 CYS A CA 1
ATOM 678 C C . CYS A 1 87 ? -10.325 15.442 15.662 1 97.31 87 CYS A C 1
ATOM 680 O O . CYS A 1 87 ? -11.262 16.212 15.878 1 97.31 87 CYS A O 1
ATOM 682 N N . HIS A 1 88 ? -9.566 14.979 16.561 1 96.81 88 HIS A N 1
ATOM 683 C CA . HIS A 1 88 ? -9.74 15.372 17.955 1 96.81 88 HIS A CA 1
ATOM 684 C C . HIS A 1 88 ? -9.502 16.867 18.14 1 96.81 88 HIS A C 1
ATOM 686 O O . HIS A 1 88 ? -8.78 17.487 17.355 1 96.81 88 HIS A O 1
ATOM 692 N N . HIS A 1 89 ? -10.127 17.374 19.152 1 94.6 89 HIS A N 1
ATOM 693 C CA . HIS A 1 89 ? -9.9 18.78 19.464 1 94.6 89 HIS A CA 1
ATOM 694 C C . HIS A 1 89 ? -8.427 19.05 19.755 1 94.6 89 HIS A C 1
ATOM 696 O O . HIS A 1 89 ? -7.764 18.248 20.417 1 94.6 89 HIS A O 1
ATOM 702 N N . GLY A 1 90 ? -7.987 20.132 19.263 1 95.03 90 GLY A N 1
ATOM 703 C CA . GLY A 1 90 ? -6.583 20.477 19.418 1 95.03 90 GLY A CA 1
ATOM 704 C C . GLY A 1 90 ? -5.779 20.293 18.146 1 95.03 90 GLY A C 1
ATOM 705 O O . GLY A 1 90 ? -4.626 20.722 18.066 1 95.03 90 GLY A O 1
ATOM 706 N N . ALA A 1 91 ? -6.453 19.696 17.131 1 96.84 91 ALA A N 1
ATOM 707 C CA . ALA A 1 91 ? -5.781 19.442 15.859 1 96.84 91 ALA A CA 1
ATOM 708 C C . ALA A 1 91 ? -5.539 20.743 15.098 1 96.84 91 ALA A C 1
ATOM 710 O O . ALA A 1 91 ? -6.408 21.616 15.057 1 96.84 91 ALA A O 1
ATOM 711 N N . ARG A 1 92 ? -4.346 20.863 14.578 1 97.14 92 ARG A N 1
ATOM 712 C CA . ARG A 1 92 ? -4.017 21.96 13.674 1 97.14 92 ARG A CA 1
ATOM 713 C C . ARG A 1 92 ? -3.971 21.482 12.227 1 97.14 92 ARG A C 1
ATOM 715 O O . ARG A 1 92 ? -4.204 22.263 11.302 1 97.14 92 ARG A O 1
ATOM 722 N N . VAL A 1 93 ? -3.581 20.279 12.093 1 98.46 93 VAL A N 1
ATOM 723 C CA . VAL A 1 93 ? -3.578 19.594 10.804 1 98.46 93 VAL A CA 1
ATOM 724 C C . VAL A 1 93 ? -4.357 18.285 10.912 1 98.46 93 VAL A C 1
ATOM 726 O O . VAL A 1 93 ? -4.02 17.42 11.723 1 98.46 93 VAL A O 1
ATOM 729 N N . CYS A 1 94 ? -5.371 18.165 10.119 1 98.44 94 CYS A N 1
ATOM 730 C CA . CYS A 1 94 ? -6.263 17.011 10.147 1 98.44 94 CYS A CA 1
ATOM 731 C C . CYS A 1 94 ? -6.378 16.377 8.766 1 98.44 94 CYS A C 1
ATOM 733 O O . CYS A 1 94 ? -6.598 17.074 7.774 1 98.44 94 CYS A O 1
ATOM 735 N N . GLY A 1 95 ? -6.199 15.081 8.733 1 98.41 95 GLY A N 1
ATOM 736 C CA . GLY A 1 95 ? -6.472 14.326 7.521 1 98.41 95 GLY A CA 1
ATOM 737 C C . GLY A 1 95 ? -7.737 13.493 7.608 1 98.41 95 GLY A C 1
ATOM 738 O O . GLY A 1 95 ? -7.925 12.739 8.564 1 98.41 95 GLY A O 1
ATOM 739 N N . ILE A 1 96 ? -8.609 13.693 6.68 1 97.71 96 ILE A N 1
ATOM 740 C CA . ILE A 1 96 ? -9.772 12.824 6.54 1 97.71 96 ILE A CA 1
ATOM 741 C C . ILE A 1 96 ? -9.579 11.892 5.345 1 97.71 96 ILE A C 1
ATOM 743 O O . ILE A 1 96 ? -9.473 12.349 4.205 1 97.71 96 ILE A O 1
ATOM 747 N N . ARG A 1 97 ? -9.567 10.666 5.63 1 97.13 97 ARG A N 1
ATOM 748 C CA . ARG A 1 97 ? -9.353 9.673 4.582 1 97.13 97 ARG A CA 1
ATOM 749 C C . ARG A 1 97 ? -10.645 8.929 4.261 1 97.13 97 ARG A C 1
ATOM 751 O O . ARG A 1 97 ? -11.297 8.391 5.159 1 97.13 97 ARG A O 1
ATOM 758 N N . GLU A 1 98 ? -10.959 8.923 3.061 1 95.7 98 GLU A N 1
ATOM 759 C CA . GLU A 1 98 ? -12.05 8.089 2.567 1 95.7 98 GLU A CA 1
ATOM 760 C C . GLU A 1 98 ? -11.521 6.805 1.935 1 95.7 98 GLU A C 1
ATOM 762 O O . GLU A 1 98 ? -10.77 6.851 0.959 1 95.7 98 GLU A O 1
ATOM 767 N N . ASN A 1 99 ? -11.874 5.736 2.578 1 93.51 99 ASN A N 1
ATOM 768 C CA . ASN A 1 99 ? -11.525 4.427 2.035 1 93.51 99 ASN A CA 1
ATOM 769 C C . ASN A 1 99 ? -12.585 3.924 1.06 1 93.51 99 ASN A C 1
ATOM 771 O O . ASN A 1 99 ? -13.744 3.739 1.437 1 93.51 99 ASN A O 1
ATOM 775 N N . ILE A 1 100 ? -12.172 3.654 -0.133 1 92.85 100 ILE A N 1
ATOM 776 C CA . ILE A 1 100 ? -13.117 3.24 -1.165 1 92.85 100 ILE A CA 1
ATOM 777 C C . ILE A 1 100 ? -12.76 1.84 -1.659 1 92.85 100 ILE A C 1
ATOM 779 O O . ILE A 1 100 ? -11.633 1.598 -2.097 1 92.85 100 ILE A O 1
ATOM 783 N N . ASP A 1 101 ? -13.699 0.938 -1.48 1 89.89 101 ASP A N 1
ATOM 784 C CA . ASP A 1 101 ? -13.583 -0.39 -2.073 1 89.89 101 ASP A CA 1
ATOM 785 C C . ASP A 1 101 ? -14.04 -0.383 -3.53 1 89.89 101 ASP A C 1
ATOM 787 O O . ASP A 1 101 ? -15.225 -0.194 -3.814 1 89.89 101 ASP A O 1
ATOM 791 N N . LEU A 1 102 ? -13.2 -0.627 -4.423 1 88.22 102 LEU A N 1
ATOM 792 C CA . LEU A 1 102 ? -13.487 -0.528 -5.85 1 88.22 102 LEU A CA 1
ATOM 793 C C . LEU A 1 102 ? -14.258 -1.75 -6.336 1 88.22 102 LEU A C 1
ATOM 795 O O . LEU A 1 102 ? -14.802 -1.747 -7.443 1 88.22 102 LEU A O 1
ATOM 799 N N . SER A 1 103 ? -14.228 -2.848 -5.511 1 83.87 103 SER A N 1
ATOM 800 C CA . SER A 1 103 ? -14.938 -4.06 -5.906 1 83.87 103 SER A CA 1
ATOM 801 C C . SER A 1 103 ? -16.437 -3.929 -5.656 1 83.87 103 SER A C 1
ATOM 803 O O . SER A 1 103 ? -17.229 -4.718 -6.173 1 83.87 103 SER A O 1
ATOM 805 N N . LYS A 1 104 ? -16.846 -3.049 -4.786 1 80.9 104 LYS A N 1
ATOM 806 C CA . LYS A 1 104 ? -18.246 -2.846 -4.424 1 80.9 104 LYS A CA 1
ATOM 807 C C . LYS A 1 104 ? -18.694 -1.422 -4.739 1 80.9 104 LYS A C 1
ATOM 809 O O . LYS A 1 104 ? -17.877 -0.5 -4.767 1 80.9 104 LYS A O 1
ATOM 814 N N . ASP A 1 105 ? -19.961 -1.334 -5.043 1 77.02 105 ASP A N 1
ATOM 815 C CA . ASP A 1 105 ? -20.513 -0.001 -5.266 1 77.02 105 ASP A CA 1
ATOM 816 C C . ASP A 1 105 ? -20.818 0.695 -3.941 1 77.02 105 ASP A C 1
ATOM 818 O O . ASP A 1 105 ? -21.42 0.1 -3.045 1 77.02 105 ASP A O 1
ATOM 822 N N . ASP A 1 106 ? -20.44 1.865 -3.802 1 68.66 106 ASP A N 1
ATOM 823 C CA . ASP A 1 106 ? -20.909 2.828 -2.81 1 68.66 106 ASP A CA 1
ATOM 824 C C . ASP A 1 106 ? -20.433 2.45 -1.409 1 68.66 106 ASP A C 1
ATOM 826 O O . ASP A 1 106 ? -21.133 2.692 -0.424 1 68.66 106 ASP A O 1
ATOM 830 N N . ASN A 1 107 ? -19.335 1.71 -1.296 1 78.1 107 ASN A N 1
ATOM 831 C CA . ASN A 1 107 ? -18.896 1.412 0.063 1 78.1 107 ASN A CA 1
ATOM 832 C C . ASN A 1 107 ? -17.625 2.177 0.421 1 78.1 107 ASN A C 1
ATOM 834 O O . ASN A 1 107 ? -16.581 1.983 -0.205 1 78.1 107 ASN A O 1
ATOM 838 N N . SER A 1 108 ? -17.911 3.323 1.089 1 87.14 108 SER A N 1
ATOM 839 C CA . SER A 1 108 ? -16.737 4.043 1.572 1 87.14 108 SER A CA 1
ATOM 840 C C . SER A 1 108 ? -16.82 4.292 3.074 1 87.14 108 SER A C 1
ATOM 842 O O . SER A 1 108 ? -17.913 4.324 3.644 1 87.14 108 SER A O 1
ATOM 844 N N . THR A 1 109 ? -15.762 4.217 3.708 1 90.26 109 THR A N 1
ATOM 845 C CA . THR A 1 109 ? -15.641 4.549 5.123 1 90.26 109 THR A CA 1
ATOM 846 C C . THR A 1 109 ? -14.713 5.745 5.32 1 90.26 109 THR A C 1
ATOM 848 O O . THR A 1 109 ? -13.785 5.953 4.536 1 90.26 109 THR A O 1
ATOM 851 N N . ILE A 1 110 ? -15.054 6.574 6.328 1 93.93 110 ILE A N 1
ATOM 852 C CA . ILE A 1 110 ? -14.265 7.764 6.627 1 93.93 110 ILE A CA 1
ATOM 853 C C . ILE A 1 110 ? -13.447 7.535 7.896 1 93.93 110 ILE A C 1
ATOM 855 O O . ILE A 1 110 ? -13.95 6.978 8.874 1 93.93 110 ILE A O 1
ATOM 859 N N . THR A 1 111 ? -12.228 7.969 7.838 1 95.06 111 THR A N 1
ATOM 860 C CA . THR A 1 111 ? -11.336 7.841 8.985 1 95.06 111 THR A CA 1
ATOM 861 C C . THR A 1 111 ? -10.573 9.14 9.225 1 95.06 111 THR A C 1
ATOM 863 O O . THR A 1 111 ? -9.754 9.547 8.398 1 95.06 111 THR A O 1
ATOM 866 N N . PRO A 1 112 ? -10.811 9.776 10.332 1 97.18 112 PRO A N 1
ATOM 867 C CA . PRO A 1 112 ? -10.011 10.956 10.67 1 97.18 112 PRO A CA 1
ATOM 868 C C . PRO A 1 112 ? -8.602 10.598 11.139 1 97.18 112 PRO A C 1
ATOM 870 O O . PRO A 1 112 ? -8.416 9.603 11.844 1 97.18 112 PRO A O 1
ATOM 873 N N . ILE A 1 113 ? -7.637 11.314 10.749 1 97.86 113 ILE A N 1
ATOM 874 C CA . ILE A 1 113 ? -6.242 11.108 11.124 1 97.86 113 ILE A CA 1
ATOM 875 C C . ILE A 1 113 ? -5.677 12.389 11.734 1 97.86 113 ILE A C 1
ATOM 877 O O . ILE A 1 113 ? -5.533 13.401 11.044 1 97.86 113 ILE A O 1
ATOM 881 N N . ASP A 1 114 ? -5.352 12.341 12.985 1 97.91 114 ASP A N 1
ATOM 882 C CA . ASP A 1 114 ? -4.706 13.48 13.631 1 97.91 114 ASP A CA 1
ATOM 883 C C . ASP A 1 114 ? -3.244 13.595 13.207 1 97.91 114 ASP A C 1
ATOM 885 O O . ASP A 1 114 ? -2.394 12.835 13.676 1 97.91 114 ASP A O 1
ATOM 889 N N . ILE A 1 115 ? -2.953 14.538 12.415 1 98.28 115 ILE A N 1
ATOM 890 C CA . ILE A 1 115 ? -1.613 14.658 11.852 1 98.28 115 ILE A CA 1
ATOM 891 C C . ILE A 1 115 ? -0.726 15.464 12.798 1 98.28 115 ILE A C 1
ATOM 893 O O . ILE A 1 115 ? 0.398 15.057 13.103 1 98.28 115 ILE A O 1
ATOM 897 N N . ALA A 1 116 ? -1.201 16.621 13.195 1 98.11 116 ALA A N 1
ATOM 898 C CA . ALA A 1 116 ? -0.442 17.456 14.123 1 98.11 116 ALA A CA 1
ATOM 899 C C . ALA A 1 116 ? -1.374 18.275 15.011 1 98.11 116 ALA A C 1
ATOM 901 O O . ALA A 1 116 ? -2.426 18.735 14.56 1 98.11 116 ALA A O 1
ATOM 902 N N . GLY A 1 117 ? -0.972 18.415 16.256 1 97.18 117 GLY A N 1
ATOM 903 C CA . GLY A 1 117 ? -1.766 19.176 17.206 1 97.18 117 GLY A CA 1
ATOM 904 C C . GLY A 1 117 ? -1.322 18.985 18.644 1 97.18 117 GLY A C 1
ATOM 905 O O . GLY A 1 117 ? -0.289 18.364 18.903 1 97.18 117 GLY A O 1
ATOM 906 N N . THR A 1 118 ? -2.011 19.667 19.522 1 95.45 118 THR A N 1
ATOM 907 C CA . THR A 1 118 ? -1.79 19.535 20.957 1 95.45 118 THR A CA 1
ATOM 908 C C . THR A 1 118 ? -2.937 18.771 21.613 1 95.45 118 THR A C 1
ATOM 910 O O . THR A 1 118 ? -4.087 19.214 21.575 1 95.45 118 THR A O 1
ATOM 913 N N . TYR A 1 119 ? -2.574 17.587 22.169 1 93.83 119 TYR A N 1
ATOM 914 C CA . TYR A 1 119 ? -3.559 16.67 22.731 1 93.83 119 TYR A CA 1
ATOM 915 C C . TYR A 1 119 ? -3.222 16.327 24.177 1 93.83 119 TYR A C 1
ATOM 917 O O . TYR A 1 119 ? -3.501 15.218 24.64 1 93.83 119 TYR A O 1
ATOM 925 N N . THR A 1 120 ? -2.674 17.166 24.912 1 90.55 120 THR A N 1
ATOM 926 C CA . THR A 1 120 ? -2.096 16.909 26.226 1 90.55 120 THR A CA 1
ATOM 927 C C . THR A 1 120 ? -3.131 16.285 27.159 1 90.55 120 THR A C 1
ATOM 929 O O . THR A 1 120 ? -2.818 15.361 27.912 1 90.55 120 THR A O 1
ATOM 932 N N . THR A 1 121 ? -4.346 16.688 27.105 1 88.84 121 THR A N 1
ATOM 933 C CA . THR A 1 121 ? -5.361 16.181 28.022 1 88.84 121 THR A CA 1
ATOM 934 C C . THR A 1 121 ? -5.948 14.87 27.506 1 88.84 121 THR A C 1
ATOM 936 O O . THR A 1 121 ? -6.613 14.147 28.25 1 88.84 121 THR A O 1
ATOM 939 N N . GLN A 1 122 ? -5.665 14.531 26.347 1 89.16 122 GLN A N 1
ATOM 940 C CA . GLN A 1 122 ? -6.295 13.359 25.748 1 89.16 122 GLN A CA 1
ATOM 941 C C . GLN A 1 122 ? -5.318 12.19 25.666 1 89.16 122 GLN A C 1
ATOM 943 O O . GLN A 1 122 ? -5.587 11.111 26.198 1 89.16 122 GLN A O 1
ATOM 948 N N . ASN A 1 123 ? -4.167 12.415 25.11 1 88.14 123 ASN A N 1
ATOM 949 C CA . ASN A 1 123 ? -3.203 11.325 25.009 1 88.14 123 ASN A CA 1
ATOM 950 C C . ASN A 1 123 ? -1.797 11.785 25.384 1 88.14 123 ASN A C 1
ATOM 952 O O . ASN A 1 123 ? -0.818 11.088 25.11 1 88.14 123 ASN A O 1
ATOM 956 N N . GLY A 1 124 ? -1.65 13.043 25.895 1 89.98 124 GLY A N 1
ATOM 957 C CA . GLY A 1 124 ? -0.39 13.54 26.425 1 89.98 124 GLY A CA 1
ATOM 958 C C . GLY A 1 124 ? 0.565 14.014 25.346 1 89.98 124 GLY A C 1
ATOM 959 O O . GLY A 1 124 ? 1.738 14.277 25.62 1 89.98 124 GLY A O 1
ATOM 960 N N . ARG A 1 125 ? 0.092 14.14 24.122 1 92.94 125 ARG A N 1
ATOM 961 C CA . ARG A 1 125 ? 0.966 14.516 23.016 1 92.94 125 ARG A CA 1
ATOM 962 C C . ARG A 1 125 ? 0.877 16.012 22.732 1 92.94 125 ARG A C 1
ATOM 964 O O . ARG A 1 125 ? -0.179 16.622 22.915 1 92.94 125 ARG A O 1
ATOM 971 N N . ASN A 1 126 ? 2.068 16.544 22.343 1 93.73 126 ASN A N 1
ATOM 972 C CA . ASN A 1 126 ? 2.16 17.97 22.046 1 93.73 126 ASN A CA 1
ATOM 973 C C . ASN A 1 126 ? 2.704 18.216 20.642 1 93.73 126 ASN A C 1
ATOM 975 O O . ASN A 1 126 ? 3.501 17.425 20.132 1 93.73 126 ASN A O 1
ATOM 979 N N . MET A 1 127 ? 2.305 19.298 20.072 1 94.64 127 MET A N 1
ATOM 980 C CA . MET A 1 127 ? 2.685 19.634 18.703 1 94.64 127 MET A CA 1
ATOM 981 C C . MET A 1 127 ? 4.183 19.904 18.604 1 94.64 127 MET A C 1
ATOM 983 O O . MET A 1 127 ? 4.805 19.607 17.583 1 94.64 127 MET A O 1
ATOM 987 N N . ASP A 1 128 ? 4.825 20.408 19.657 1 92.48 128 ASP A N 1
ATOM 988 C CA . ASP A 1 128 ? 6.25 20.724 19.661 1 92.48 128 ASP A CA 1
ATOM 989 C C . ASP A 1 128 ? 6.678 21.346 18.334 1 92.48 128 ASP A C 1
ATOM 991 O O . ASP A 1 128 ? 7.599 20.853 17.679 1 92.48 128 ASP A O 1
ATOM 995 N N . ALA A 1 129 ? 6.077 22.473 18.024 1 94.79 129 ALA A N 1
ATOM 996 C CA . ALA A 1 129 ? 6.332 23.149 16.755 1 94.79 129 ALA A CA 1
ATOM 997 C C . ALA A 1 129 ? 7.752 23.705 16.705 1 94.79 129 ALA A C 1
ATOM 999 O O . ALA A 1 129 ? 8.214 24.33 17.663 1 94.79 129 ALA A O 1
ATOM 1000 N N . LYS A 1 130 ? 8.447 23.397 15.571 1 93.85 130 LYS A N 1
ATOM 1001 C CA . LYS A 1 130 ? 9.787 23.92 15.322 1 93.85 130 LYS A CA 1
ATOM 1002 C C . LYS A 1 130 ? 9.845 24.678 13.999 1 93.85 130 LYS A C 1
ATOM 1004 O O . LYS A 1 130 ? 9.329 24.205 12.984 1 93.85 130 LYS A O 1
ATOM 1009 N N . PHE A 1 131 ? 10.47 25.837 14.113 1 92.33 131 PHE A N 1
ATOM 1010 C CA . PHE A 1 131 ? 10.621 26.666 12.924 1 92.33 131 PHE A CA 1
ATOM 1011 C C . PHE A 1 131 ? 12.094 26.89 12.603 1 92.33 131 PHE A C 1
ATOM 1013 O O . PHE A 1 131 ? 12.875 27.27 13.478 1 92.33 131 PHE A O 1
ATOM 1020 N N . GLU A 1 132 ? 12.399 26.621 11.306 1 91.67 132 GLU A N 1
ATOM 1021 C CA . GLU A 1 132 ? 13.771 26.795 10.839 1 91.67 132 GLU A CA 1
ATOM 1022 C C . GLU A 1 132 ? 13.816 27.606 9.547 1 91.67 132 GLU A C 1
ATOM 1024 O O . GLU A 1 132 ? 12.939 27.469 8.691 1 91.67 132 GLU A O 1
ATOM 1029 N N . ASN A 1 133 ? 14.859 28.361 9.474 1 88.72 133 ASN A N 1
ATOM 1030 C CA . ASN A 1 133 ? 15.062 29.11 8.239 1 88.72 133 ASN A CA 1
ATOM 1031 C C . ASN A 1 133 ? 15.604 28.218 7.125 1 88.72 133 ASN A C 1
ATOM 1033 O O . ASN A 1 133 ? 16.555 27.463 7.336 1 88.72 133 ASN A O 1
ATOM 1037 N N . LEU A 1 134 ? 14.99 28.224 5.988 1 86.06 134 LEU A N 1
ATOM 1038 C CA . LEU A 1 134 ? 15.381 27.381 4.863 1 86.06 134 LEU A CA 1
ATOM 1039 C C . LEU A 1 134 ? 16.765 27.766 4.35 1 86.06 134 LEU A C 1
ATOM 1041 O O . LEU A 1 134 ? 17.503 26.916 3.847 1 86.06 134 LEU A O 1
ATOM 1045 N N . GLY A 1 135 ? 17.124 28.994 4.346 1 71.69 135 GLY A N 1
ATOM 1046 C CA . GLY A 1 135 ? 18.405 29.471 3.85 1 71.69 135 GLY A CA 1
ATOM 1047 C C . GLY A 1 135 ? 19.585 28.957 4.652 1 71.69 135 GLY A C 1
ATOM 1048 O O . GLY A 1 135 ? 20.705 28.881 4.142 1 71.69 135 GLY A O 1
ATOM 1049 N N . HIS A 1 136 ? 19.334 28.641 5.852 1 65.18 136 HIS A N 1
ATOM 1050 C CA . HIS A 1 136 ? 20.421 28.172 6.703 1 65.18 136 HIS A CA 1
ATOM 1051 C C . HIS A 1 136 ? 20.474 26.649 6.741 1 65.18 136 HIS A C 1
ATOM 1053 O O . HIS A 1 136 ? 21.268 26.069 7.485 1 65.18 136 HIS A O 1
ATOM 1059 N N . SER A 1 137 ? 19.575 26.097 6 1 59.88 137 SER A N 1
ATOM 1060 C CA . SER A 1 137 ? 19.523 24.641 6.073 1 59.88 137 SER A CA 1
ATOM 1061 C C . SER A 1 137 ? 20.726 24.009 5.379 1 59.88 137 SER A C 1
ATOM 1063 O O . SER A 1 137 ? 21.258 24.567 4.418 1 59.88 137 SER A O 1
ATOM 1065 N N . LYS A 1 138 ? 21.443 23.112 5.989 1 54.7 138 LYS A N 1
ATOM 1066 C CA . LYS A 1 138 ? 22.628 22.404 5.512 1 54.7 138 LYS A CA 1
ATOM 1067 C C . LYS A 1 138 ? 22.326 21.623 4.237 1 54.7 138 LYS A C 1
ATOM 1069 O O . LYS A 1 138 ? 23.234 21.074 3.609 1 54.7 138 LYS A O 1
ATOM 1074 N N . SER A 1 139 ? 21.07 21.578 3.924 1 55.07 139 SER A N 1
ATOM 1075 C CA . SER A 1 139 ? 20.81 20.734 2.762 1 55.07 139 SER A CA 1
ATOM 1076 C C . SER A 1 139 ? 21.041 21.496 1.462 1 55.07 139 SER A C 1
ATOM 1078 O O . SER A 1 139 ? 20.698 22.675 1.358 1 55.07 139 SER A O 1
ATOM 1080 N N . ASN A 1 140 ? 21.875 20.993 0.64 1 49.83 140 ASN A N 1
ATOM 1081 C CA . ASN A 1 140 ? 22.191 21.553 -0.67 1 49.83 140 ASN A CA 1
ATOM 1082 C C . ASN A 1 140 ? 20.927 21.903 -1.45 1 49.83 140 ASN A C 1
ATOM 1084 O O . ASN A 1 140 ? 20.92 22.853 -2.235 1 49.83 140 ASN A O 1
ATOM 1088 N N . LYS A 1 141 ? 19.902 21.191 -1.172 1 53.45 141 LYS A N 1
ATOM 1089 C CA . LYS A 1 141 ? 18.694 21.43 -1.956 1 53.45 141 LYS A CA 1
ATOM 1090 C C . LYS A 1 141 ? 18.042 22.755 -1.572 1 53.45 141 LYS A C 1
ATOM 1092 O O . LYS A 1 141 ? 17.37 23.383 -2.393 1 53.45 141 LYS A O 1
ATOM 1097 N N . ASP A 1 142 ? 18.437 23.162 -0.355 1 54.8 142 ASP A N 1
ATOM 1098 C CA . ASP A 1 142 ? 17.795 24.359 0.179 1 54.8 142 ASP A CA 1
ATOM 1099 C C . ASP A 1 142 ? 18.664 25.595 -0.042 1 54.8 142 ASP A C 1
ATOM 1101 O O . ASP A 1 142 ? 18.277 26.706 0.324 1 54.8 142 ASP A O 1
ATOM 1105 N N . ALA A 1 143 ? 19.827 25.297 -0.635 1 56.07 143 ALA A N 1
ATOM 1106 C CA . ALA A 1 143 ? 20.746 26.418 -0.815 1 56.07 143 ALA A CA 1
ATOM 1107 C C . ALA A 1 143 ? 20.157 27.464 -1.757 1 56.07 143 ALA A C 1
ATOM 1109 O O . ALA A 1 143 ? 19.741 27.14 -2.872 1 56.07 143 ALA A O 1
ATOM 1110 N N . GLY A 1 144 ? 19.837 28.477 -1.175 1 62.83 144 GLY A N 1
ATOM 1111 C CA . GLY A 1 144 ? 19.368 29.628 -1.93 1 62.83 144 GLY A CA 1
ATOM 1112 C C . GLY A 1 144 ? 17.881 29.883 -1.767 1 62.83 144 GLY A C 1
ATOM 1113 O O . GLY A 1 144 ? 17.364 30.898 -2.239 1 62.83 144 GLY A O 1
ATOM 1114 N N . LEU A 1 145 ? 17.171 28.94 -1.139 1 75.96 145 LEU A N 1
ATOM 1115 C CA . LEU A 1 145 ? 15.74 29.171 -0.969 1 75.96 145 LEU A CA 1
ATOM 1116 C C . LEU A 1 145 ? 15.465 29.968 0.301 1 75.96 145 LEU A C 1
ATOM 1118 O O . LEU A 1 145 ? 16.115 29.753 1.327 1 75.96 145 LEU A O 1
ATOM 1122 N N . GLU A 1 146 ? 14.808 31.106 0.129 1 86.44 146 GLU A N 1
ATOM 1123 C CA . GLU A 1 146 ? 14.343 31.891 1.269 1 86.44 146 GLU A CA 1
ATOM 1124 C C . GLU A 1 146 ? 12.984 31.399 1.76 1 86.44 146 GLU A C 1
ATOM 1126 O O . GLU A 1 146 ? 12.093 31.116 0.957 1 86.44 146 GLU A O 1
ATOM 1131 N N . GLY A 1 147 ? 12.955 31.207 3.061 1 92 147 GLY A N 1
ATOM 1132 C CA . GLY A 1 147 ? 11.692 30.761 3.628 1 92 147 GLY A CA 1
ATOM 1133 C C . GLY A 1 147 ? 11.842 30.137 5.002 1 92 147 GLY A C 1
ATOM 1134 O O . GLY A 1 147 ? 12.842 30.364 5.687 1 92 147 GLY A O 1
ATOM 1135 N N . VAL A 1 148 ? 10.737 29.583 5.492 1 92.97 148 VAL A N 1
ATOM 1136 C CA . VAL A 1 148 ? 10.673 28.993 6.825 1 92.97 148 VAL A CA 1
ATOM 1137 C C . VAL A 1 148 ? 10.112 27.576 6.737 1 92.97 148 VAL A C 1
ATOM 1139 O O . VAL A 1 148 ? 9.137 27.331 6.023 1 92.97 148 VAL A O 1
ATOM 1142 N N . ARG A 1 149 ? 10.762 26.684 7.362 1 95.36 149 ARG A N 1
ATOM 1143 C CA . ARG A 1 149 ? 10.254 25.321 7.476 1 95.36 149 ARG A CA 1
ATOM 1144 C C . ARG A 1 149 ? 9.634 25.08 8.848 1 95.36 149 ARG A C 1
ATOM 1146 O O . ARG A 1 149 ? 10.277 25.308 9.874 1 95.36 149 ARG A O 1
ATOM 1153 N N . ALA A 1 150 ? 8.46 24.664 8.86 1 96.4 150 ALA A N 1
ATOM 1154 C CA . ALA A 1 150 ? 7.762 24.337 10.101 1 96.4 150 ALA A CA 1
ATOM 1155 C C . ALA A 1 150 ? 7.592 22.828 10.252 1 96.4 150 ALA A C 1
ATOM 1157 O O . ALA A 1 150 ? 7.154 22.15 9.32 1 96.4 150 ALA A O 1
ATOM 1158 N N . THR A 1 151 ? 7.973 22.295 11.354 1 96.71 151 THR A N 1
ATOM 1159 C CA . THR A 1 151 ? 7.724 20.901 11.704 1 96.71 151 THR A CA 1
ATOM 1160 C C . THR A 1 151 ? 6.722 20.802 12.851 1 96.71 151 THR A C 1
ATOM 1162 O O . THR A 1 151 ? 6.977 21.299 13.95 1 96.71 151 THR A O 1
ATOM 1165 N N . LEU A 1 152 ? 5.602 20.267 12.565 1 97.24 152 LEU A N 1
ATOM 1166 C CA . LEU A 1 152 ? 4.524 20.121 13.537 1 97.24 152 LEU A CA 1
ATOM 1167 C C . LEU A 1 152 ? 4.321 18.655 13.907 1 97.24 152 LEU A C 1
ATOM 1169 O O . LEU A 1 152 ? 4.116 17.813 13.03 1 97.24 152 LEU A O 1
ATOM 1173 N N . ASN A 1 153 ? 4.282 18.342 15.171 1 96.27 153 ASN A N 1
ATOM 1174 C CA . ASN A 1 153 ? 4.159 16.971 15.656 1 96.27 153 ASN A CA 1
ATOM 1175 C C . ASN A 1 153 ? 2.873 16.772 16.453 1 96.27 153 ASN A C 1
ATOM 1177 O O . ASN A 1 153 ? 1.889 17.484 16.24 1 96.27 153 ASN A O 1
ATOM 1181 N N . GLY A 1 154 ? 2.847 15.651 17.19 1 95.57 154 GLY A N 1
ATOM 1182 C CA . GLY A 1 154 ? 1.77 15.421 18.14 1 95.57 154 GLY A CA 1
ATOM 1183 C C . GLY A 1 154 ? 0.726 14.443 17.634 1 95.57 154 GLY A C 1
ATOM 1184 O O . GLY A 1 154 ? -0.079 13.928 18.412 1 95.57 154 GLY A O 1
ATOM 1185 N N . GLY A 1 155 ? 0.71 14.211 16.309 1 96.52 155 GLY A N 1
ATOM 1186 C CA . GLY A 1 155 ? -0.282 13.305 15.754 1 96.52 155 GLY A CA 1
ATOM 1187 C C . GLY A 1 155 ? 0.126 11.846 15.842 1 96.52 155 GLY A C 1
ATOM 1188 O O . GLY A 1 155 ? 1.31 11.536 15.99 1 96.52 155 GLY A O 1
ATOM 1189 N N . ARG A 1 156 ? -0.863 11.061 15.785 1 95.42 156 ARG A N 1
ATOM 1190 C CA . ARG A 1 156 ? -0.67 9.614 15.762 1 95.42 156 ARG A CA 1
ATOM 1191 C C . ARG A 1 156 ? -1.874 8.911 15.147 1 95.42 156 ARG A C 1
ATOM 1193 O O . ARG A 1 156 ? -3.009 9.37 15.292 1 95.42 156 ARG A O 1
ATOM 1200 N N . PHE A 1 157 ? -1.615 7.858 14.499 1 95.62 157 PHE A N 1
ATOM 1201 C CA . PHE A 1 157 ? -2.693 7.046 13.947 1 95.62 157 PHE A CA 1
ATOM 1202 C C . PHE A 1 157 ? -2.431 5.564 14.187 1 95.62 157 PHE A C 1
ATOM 1204 O O . PHE A 1 157 ? -1.396 5.036 13.773 1 95.62 157 PHE A O 1
ATOM 1211 N N . PRO A 1 158 ? -3.397 4.843 14.726 1 93.37 158 PRO A N 1
ATOM 1212 C CA . PRO A 1 158 ? -4.611 5.372 15.352 1 93.37 158 PRO A CA 1
ATOM 1213 C C . PRO A 1 158 ? -4.313 6.277 16.545 1 93.37 158 PRO A C 1
ATOM 1215 O O . PRO A 1 158 ? -3.222 6.212 17.117 1 93.37 158 PRO A O 1
ATOM 1218 N N . PHE A 1 159 ? -5.316 7.137 16.944 1 94.39 159 PHE A N 1
ATOM 1219 C CA . PHE A 1 159 ? -5.139 8.144 17.984 1 94.39 159 PHE A CA 1
ATOM 1220 C C . PHE A 1 159 ? -4.849 7.488 19.328 1 94.39 159 PHE A C 1
ATOM 1222 O O . PHE A 1 159 ? -4.101 8.033 20.143 1 94.39 159 PHE A O 1
ATOM 1229 N N . ASP A 1 160 ? -5.498 6.289 19.451 1 85.6 160 ASP A N 1
ATOM 1230 C CA . ASP A 1 160 ? -5.303 5.534 20.685 1 85.6 160 ASP A CA 1
ATOM 1231 C C . ASP A 1 160 ? -3.925 4.877 20.716 1 85.6 160 ASP A C 1
ATOM 1233 O O . ASP A 1 160 ? -3.603 4.056 19.854 1 85.6 160 ASP A O 1
ATOM 1237 N N . SER A 1 161 ? -3.146 5.08 21.705 1 79.88 161 SER A N 1
ATOM 1238 C CA . SER A 1 161 ? -1.769 4.605 21.803 1 79.88 161 SER A CA 1
ATOM 1239 C C . SER A 1 161 ? -1.719 3.128 22.178 1 79.88 161 SER A C 1
ATOM 1241 O O . SER A 1 161 ? -0.668 2.492 22.075 1 79.88 161 SER A O 1
ATOM 1243 N N . LYS A 1 162 ? -2.785 2.542 22.534 1 81.79 162 LYS A N 1
ATOM 1244 C CA . LYS A 1 162 ? -2.796 1.135 22.921 1 81.79 162 LYS A CA 1
ATOM 1245 C C . LYS A 1 162 ? -2.768 0.227 21.694 1 81.79 162 LYS A C 1
ATOM 1247 O O . LYS A 1 162 ? -2.445 -0.958 21.8 1 81.79 162 LYS A O 1
ATOM 1252 N N . ARG A 1 163 ? -3.035 0.832 20.649 1 82.96 163 ARG A N 1
ATOM 1253 C CA . ARG A 1 163 ? -3.027 0.062 19.41 1 82.96 163 ARG A CA 1
ATOM 1254 C C . ARG A 1 163 ? -1.754 0.324 18.611 1 82.96 163 ARG A C 1
ATOM 1256 O O . ARG A 1 163 ? -1.197 1.422 18.662 1 82.96 163 ARG A O 1
ATOM 1263 N N . GLU A 1 164 ? -1.351 -0.715 17.981 1 86.44 164 GLU A N 1
ATOM 1264 C CA . GLU A 1 164 ? -0.207 -0.516 17.095 1 86.44 164 GLU A CA 1
ATOM 1265 C C . GLU A 1 164 ? -0.517 0.522 16.02 1 86.44 164 GLU A C 1
ATOM 1267 O O . GLU A 1 164 ? -1.613 0.532 15.457 1 86.44 164 GLU A O 1
ATOM 1272 N N . GLY A 1 165 ? 0.399 1.511 15.923 1 89.41 165 GLY A N 1
ATOM 1273 C CA . GLY A 1 165 ? 0.185 2.581 14.962 1 89.41 165 GLY A CA 1
ATOM 1274 C C . GLY A 1 165 ? 1.454 3.338 14.619 1 89.41 165 GLY A C 1
ATOM 1275 O O . GLY A 1 165 ? 2.559 2.822 14.799 1 89.41 165 GLY A O 1
ATOM 1276 N N . VAL A 1 166 ? 1.202 4.491 13.961 1 93.23 166 VAL A N 1
ATOM 1277 C CA . VAL A 1 166 ? 2.336 5.274 13.482 1 93.23 166 VAL A CA 1
ATOM 1278 C C . VAL A 1 166 ? 2.174 6.732 13.908 1 93.23 166 VAL A C 1
ATOM 1280 O O . VAL A 1 166 ? 1.067 7.274 13.879 1 93.23 166 VAL A O 1
ATOM 1283 N N . ASN A 1 167 ? 3.326 7.255 14.347 1 95.08 167 ASN A N 1
ATOM 1284 C CA . ASN A 1 167 ? 3.316 8.688 14.623 1 95.08 167 ASN A CA 1
ATOM 1285 C C . ASN A 1 167 ? 3.099 9.502 13.351 1 95.08 167 ASN A C 1
ATOM 1287 O O . ASN A 1 167 ? 3.485 9.075 12.261 1 95.08 167 ASN A O 1
ATOM 1291 N N . GLN A 1 168 ? 2.451 10.653 13.554 1 97.1 168 GLN A N 1
ATOM 1292 C CA . GLN A 1 168 ? 2.174 11.551 12.437 1 97.1 168 GLN A CA 1
ATOM 1293 C C . GLN A 1 168 ? 2.885 12.889 12.618 1 97.1 168 GLN A C 1
ATOM 1295 O O . GLN A 1 168 ? 3.097 13.338 13.747 1 97.1 168 GLN A O 1
ATOM 1300 N N . ARG A 1 169 ? 3.196 13.475 11.481 1 97.36 169 ARG A N 1
ATOM 1301 C CA . ARG A 1 169 ? 3.844 14.783 11.502 1 97.36 169 ARG A CA 1
ATOM 1302 C C . ARG A 1 169 ? 3.555 15.557 10.22 1 97.36 169 ARG A C 1
ATOM 1304 O O . ARG A 1 169 ? 3.271 14.961 9.179 1 97.36 169 ARG A O 1
ATOM 1311 N N . ALA A 1 170 ? 3.6 16.849 10.335 1 98.25 170 ALA A N 1
ATOM 1312 C CA . ALA A 1 170 ? 3.481 17.712 9.163 1 98.25 170 ALA A CA 1
ATOM 1313 C C . ALA A 1 170 ? 4.7 18.619 9.024 1 98.25 170 ALA A C 1
ATOM 1315 O O . ALA A 1 170 ? 5.163 19.202 10.007 1 98.25 170 ALA A O 1
ATOM 1316 N N . ILE A 1 171 ? 5.242 18.656 7.882 1 97.57 171 ILE A N 1
ATOM 1317 C CA . ILE A 1 171 ? 6.306 19.597 7.549 1 97.57 171 ILE A CA 1
ATOM 1318 C C . ILE A 1 171 ? 5.818 20.568 6.476 1 97.57 171 ILE A C 1
ATOM 1320 O O . ILE A 1 171 ? 5.439 20.152 5.379 1 97.57 171 ILE A O 1
ATOM 1324 N N . ILE A 1 172 ? 5.818 21.784 6.815 1 97.43 172 ILE A N 1
ATOM 1325 C CA . ILE A 1 172 ? 5.38 22.821 5.886 1 97.43 172 ILE A CA 1
ATOM 1326 C C . ILE A 1 172 ? 6.553 23.737 5.545 1 97.43 172 ILE A C 1
ATOM 1328 O O . ILE A 1 172 ? 7.165 24.331 6.437 1 97.43 172 ILE A O 1
ATOM 1332 N N . GLU A 1 173 ? 6.826 23.817 4.294 1 96.18 173 GLU A N 1
ATOM 1333 C CA . GLU A 1 173 ? 7.863 24.739 3.84 1 96.18 173 GLU A CA 1
ATOM 1334 C C . GLU A 1 173 ? 7.255 26.015 3.266 1 96.18 173 GLU A C 1
ATOM 1336 O O . GLU A 1 173 ? 6.715 26.007 2.157 1 96.18 173 GLU A O 1
ATOM 1341 N N . PHE A 1 174 ? 7.411 27.015 3.996 1 95.88 174 PHE A N 1
ATOM 1342 C CA . PHE A 1 174 ? 7.006 28.329 3.51 1 95.88 174 PHE A CA 1
ATOM 1343 C C . PHE A 1 174 ? 8.097 28.945 2.643 1 95.88 174 PHE A C 1
ATOM 1345 O O . PHE A 1 174 ? 9.171 29.29 3.139 1 95.88 174 PHE A O 1
ATOM 1352 N N . VAL A 1 175 ? 7.75 29.104 1.386 1 94.24 175 VAL A N 1
ATOM 1353 C CA . VAL A 1 175 ? 8.743 29.608 0.443 1 94.24 175 VAL A CA 1
ATOM 1354 C C . VAL A 1 175 ? 8.429 31.06 0.089 1 94.24 175 VAL A C 1
ATOM 1356 O O . VAL A 1 175 ? 7.277 31.402 -0.192 1 94.24 175 VAL A O 1
ATOM 1359 N N . CYS A 1 176 ? 9.453 31.807 0.046 1 93.87 176 CYS A N 1
ATOM 1360 C CA . CYS A 1 176 ? 9.292 33.221 -0.272 1 93.87 176 CYS A CA 1
ATOM 1361 C C . CYS A 1 176 ? 8.927 33.411 -1.74 1 93.87 176 CYS A C 1
ATOM 1363 O O . CYS A 1 176 ? 9.668 32.986 -2.628 1 93.87 176 CYS A O 1
ATOM 1365 N N . ASP A 1 177 ? 7.813 33.949 -1.917 1 93.55 177 ASP A N 1
ATOM 1366 C CA . ASP A 1 177 ? 7.342 34.433 -3.211 1 93.55 177 ASP A CA 1
ATOM 1367 C C . ASP A 1 177 ? 6.684 35.805 -3.078 1 93.55 177 ASP A C 1
ATOM 1369 O O . ASP A 1 177 ? 5.524 35.906 -2.676 1 93.55 177 ASP A O 1
ATOM 1373 N N . LYS A 1 178 ? 7.365 36.784 -3.498 1 90.77 178 LYS A N 1
ATOM 1374 C CA . LYS A 1 178 ? 6.964 38.166 -3.247 1 90.77 178 LYS A CA 1
ATOM 1375 C C . LYS A 1 178 ? 5.695 38.518 -4.017 1 90.77 178 LYS A C 1
ATOM 1377 O O . LYS A 1 178 ? 4.986 39.46 -3.657 1 90.77 178 LYS A O 1
ATOM 1382 N N . GLU A 1 179 ? 5.343 37.807 -4.965 1 93.03 179 GLU A N 1
ATOM 1383 C CA . GLU A 1 179 ? 4.206 38.126 -5.824 1 93.03 179 GLU A CA 1
ATOM 1384 C C . GLU A 1 179 ? 2.952 37.378 -5.379 1 93.03 179 GLU A C 1
ATOM 1386 O O . GLU A 1 179 ? 1.878 37.558 -5.957 1 93.03 179 GLU A O 1
ATOM 1391 N N . ARG A 1 180 ? 3.055 36.647 -4.231 1 95.06 180 ARG A N 1
ATOM 1392 C CA . ARG A 1 180 ? 1.928 35.807 -3.838 1 95.06 180 ARG A CA 1
ATOM 1393 C C . ARG A 1 180 ? 1.481 36.122 -2.415 1 95.06 180 ARG A C 1
ATOM 1395 O O . ARG A 1 180 ? 2.312 36.332 -1.529 1 95.06 180 ARG A O 1
ATOM 1402 N N . THR A 1 181 ? 0.2 36.151 -2.206 1 94.46 181 THR A N 1
ATOM 1403 C CA . THR A 1 181 ? -0.37 36.353 -0.878 1 94.46 181 THR A CA 1
ATOM 1404 C C . THR A 1 181 ? -0.358 35.051 -0.082 1 94.46 181 THR A C 1
ATOM 1406 O O . THR A 1 181 ? -0.4 35.071 1.15 1 94.46 181 THR A O 1
ATOM 1409 N N . GLY A 1 182 ? -0.316 33.962 -0.821 1 95.88 182 GLY A N 1
ATOM 1410 C CA . GLY A 1 182 ? -0.41 32.662 -0.176 1 95.88 182 GLY A CA 1
ATOM 1411 C C . GLY A 1 182 ? -1.787 32.036 -0.293 1 95.88 182 GLY A C 1
ATOM 1412 O O . GLY A 1 182 ? -2.003 30.91 0.16 1 95.88 182 GLY A O 1
ATOM 1413 N N . LEU A 1 183 ? -2.708 32.709 -0.943 1 95.92 183 LEU A N 1
ATOM 1414 C CA . LEU A 1 183 ? -4.083 32.223 -1 1 95.92 183 LEU A CA 1
ATOM 1415 C C . LEU A 1 183 ? -4.491 31.913 -2.436 1 95.92 183 LEU A C 1
ATOM 1417 O O . LEU A 1 183 ? -5.649 31.581 -2.699 1 95.92 183 LEU A O 1
ATOM 1421 N N . GLU A 1 184 ? -3.53 32.068 -3.396 1 95.16 184 GLU A N 1
ATOM 1422 C CA . GLU A 1 184 ? -3.837 31.758 -4.789 1 95.16 184 GLU A CA 1
ATOM 1423 C C . GLU A 1 184 ? -4.207 30.287 -4.958 1 95.16 184 GLU A C 1
ATOM 1425 O O . GLU A 1 184 ? -3.441 29.4 -4.576 1 95.16 184 GLU A O 1
ATOM 1430 N N . GLY A 1 185 ? -5.418 29.99 -5.517 1 92.91 185 GLY A N 1
ATOM 1431 C CA . GLY A 1 185 ? -5.886 28.63 -5.733 1 92.91 185 GLY A CA 1
ATOM 1432 C C . GLY A 1 185 ? -6.282 27.925 -4.449 1 92.91 185 GLY A C 1
ATOM 1433 O O . GLY A 1 185 ? -6.43 26.701 -4.428 1 92.91 185 GLY A O 1
ATOM 1434 N N . ASP A 1 186 ? -6.427 28.686 -3.417 1 91.46 186 ASP A N 1
ATOM 1435 C CA . ASP A 1 186 ? -6.691 28.153 -2.084 1 91.46 186 ASP A CA 1
ATOM 1436 C C . ASP A 1 186 ? -8.12 27.627 -1.976 1 91.46 186 ASP A C 1
ATOM 1438 O O . ASP A 1 186 ? -9.046 28.207 -2.548 1 91.46 186 ASP A O 1
ATOM 1442 N N . GLU A 1 187 ? -8.243 26.512 -1.32 1 90.03 187 GLU A N 1
ATOM 1443 C CA . GLU A 1 187 ? -9.531 25.977 -0.889 1 90.03 187 GLU A CA 1
ATOM 1444 C C . GLU A 1 187 ? -9.674 26.038 0.629 1 90.03 187 GLU A C 1
ATOM 1446 O O . GLU A 1 187 ? -8.959 25.342 1.353 1 90.03 187 GLU A O 1
ATOM 1451 N N . MET A 1 188 ? -10.55 26.939 1.042 1 89.71 188 MET A N 1
ATOM 1452 C CA . MET A 1 188 ? -10.823 27.044 2.473 1 89.71 188 MET A CA 1
ATOM 1453 C C . MET A 1 188 ? -12.064 26.242 2.85 1 89.71 188 MET A C 1
ATOM 1455 O O . MET A 1 188 ? -13.019 26.167 2.075 1 89.71 188 MET A O 1
ATOM 1459 N N . ASP A 1 189 ? -11.967 25.624 3.966 1 85.76 189 ASP A N 1
ATOM 1460 C CA . ASP A 1 189 ? -13.159 24.972 4.498 1 85.76 189 ASP A CA 1
ATOM 1461 C C . ASP A 1 189 ? -14.12 25.994 5.103 1 85.76 189 ASP A C 1
ATOM 1463 O O . ASP A 1 189 ? -13.922 26.446 6.233 1 85.76 189 ASP A O 1
ATOM 1467 N N . LYS A 1 190 ? -15.164 26.335 4.405 1 81.28 190 LYS A N 1
ATOM 1468 C CA . LYS A 1 190 ? -16.124 27.344 4.844 1 81.28 190 LYS A CA 1
ATOM 1469 C C . LYS A 1 190 ? -17.383 26.694 5.41 1 81.28 190 LYS A C 1
ATOM 1471 O O . LYS A 1 190 ? -18.378 27.376 5.667 1 81.28 190 LYS A O 1
ATOM 1476 N N . SER A 1 191 ? -17.308 25.417 5.608 1 82.02 191 SER A N 1
ATOM 1477 C CA . SER A 1 191 ? -18.469 24.721 6.153 1 82.02 191 SER A CA 1
ATOM 1478 C C . SER A 1 191 ? -18.74 25.143 7.593 1 82.02 191 SER A C 1
ATOM 1480 O O . SER A 1 191 ? -17.823 25.549 8.311 1 82.02 191 SER A O 1
ATOM 1482 N N . PRO A 1 192 ? -20.012 25.172 8.012 1 80 192 PRO A N 1
ATOM 1483 C CA . PRO A 1 192 ? -20.347 25.58 9.379 1 80 192 PRO A CA 1
ATOM 1484 C C . PRO A 1 192 ? -19.659 24.719 10.436 1 80 192 PRO A C 1
ATOM 1486 O O . PRO A 1 192 ? -19.596 23.495 10.295 1 80 192 PRO A O 1
ATOM 1489 N N . HIS A 1 193 ? -19.049 25.391 11.373 1 85.02 193 HIS A N 1
ATOM 1490 C CA . HIS A 1 193 ? -18.342 24.698 12.444 1 85.02 193 HIS A CA 1
ATOM 1491 C C . HIS A 1 193 ? -18.991 24.968 13.797 1 85.02 193 HIS A C 1
ATOM 1493 O O . HIS A 1 193 ? -19.845 25.85 13.916 1 85.02 193 HIS A O 1
ATOM 1499 N N . GLU A 1 194 ? -18.937 24.114 14.797 1 72.99 194 GLU A N 1
ATOM 1500 C CA . GLU A 1 194 ? -19.473 24.246 16.148 1 72.99 194 GLU A CA 1
ATOM 1501 C C . GLU A 1 194 ? -19.1 25.593 16.761 1 72.99 194 GLU A C 1
ATOM 1503 O O . GLU A 1 194 ? -17.995 26.094 16.546 1 72.99 194 GLU A O 1
ATOM 1508 N N . ASP A 1 195 ? -20.117 26.487 16.929 1 57.94 195 ASP A N 1
ATOM 1509 C CA . ASP A 1 195 ? -19.955 27.797 17.551 1 57.94 195 ASP A CA 1
ATOM 1510 C C . ASP A 1 195 ? -19.175 27.693 18.859 1 57.94 195 ASP A C 1
ATOM 1512 O O . ASP A 1 195 ? -19.601 27.003 19.788 1 57.94 195 ASP A O 1
ATOM 1516 N N . GLY A 1 196 ? -17.985 27.568 18.932 1 45.13 196 GLY A N 1
ATOM 1517 C CA . GLY A 1 196 ? -17.6 27.813 20.313 1 45.13 196 GLY A CA 1
ATOM 1518 C C . GLY A 1 196 ? -18.264 29.04 20.909 1 45.13 196 GLY A C 1
ATOM 1519 O O . GLY A 1 196 ? -19.272 28.928 21.61 1 45.13 196 GLY A O 1
ATOM 1520 N N . ASP A 1 197 ? -17.479 30.327 21.122 1 37.03 197 ASP A N 1
ATOM 1521 C CA . ASP A 1 197 ? -17.92 31.55 21.785 1 37.03 197 ASP A CA 1
ATOM 1522 C C . ASP A 1 197 ? -18.921 32.313 20.919 1 37.03 197 ASP A C 1
ATOM 1524 O O . ASP A 1 197 ? -18.775 32.372 19.697 1 37.03 197 ASP A O 1
ATOM 1528 N N . LYS A 1 198 ? -20.175 32.76 21.473 1 34.61 198 LYS A N 1
ATOM 1529 C CA . LYS A 1 198 ? -21.375 33.524 21.146 1 34.61 198 LYS A CA 1
ATOM 1530 C C . LYS A 1 198 ? -21.034 34.75 20.304 1 34.61 198 LYS A C 1
ATOM 1532 O O . LYS A 1 198 ? -21.928 35.423 19.787 1 34.61 198 LYS A O 1
ATOM 1537 N N . ASP A 1 199 ? -19.989 35.56 20.463 1 30.27 199 ASP A N 1
ATOM 1538 C CA . ASP A 1 199 ? -20.381 36.965 20.391 1 30.27 199 ASP A CA 1
ATOM 1539 C C . ASP A 1 199 ? -20.552 37.414 18.942 1 30.27 199 ASP A C 1
ATOM 1541 O O . ASP A 1 199 ? -21.185 38.438 18.675 1 30.27 199 ASP A O 1
ATOM 1545 N N . ASP A 1 200 ? -19.56 37.402 17.953 1 31.11 200 ASP A N 1
ATOM 1546 C CA . ASP A 1 200 ? -19.661 38.573 17.089 1 31.11 200 ASP A CA 1
ATOM 1547 C C . ASP A 1 200 ? -20.658 38.335 15.957 1 31.11 200 ASP A C 1
ATOM 1549 O O . ASP A 1 200 ? -20.478 37.425 15.145 1 31.11 200 ASP A O 1
ATOM 1553 N N . LYS A 1 201 ? -21.958 38.778 16.056 1 31.69 201 LYS A N 1
ATOM 1554 C CA . LYS A 1 201 ? -23.181 38.918 15.27 1 31.69 201 LYS A CA 1
ATOM 1555 C C . LYS A 1 201 ? -22.902 39.604 13.936 1 31.69 201 LYS A C 1
ATOM 1557 O O . LYS A 1 201 ? -23.221 40.782 13.759 1 31.69 201 LYS A O 1
ATOM 1562 N N . ASP A 1 202 ? -21.79 39.532 13.212 1 30.31 202 ASP A N 1
ATOM 1563 C CA . ASP A 1 202 ? -21.983 40.384 12.042 1 30.31 202 ASP A CA 1
ATOM 1564 C C . ASP A 1 202 ? -22.921 39.727 11.032 1 30.31 202 ASP A C 1
ATOM 1566 O O . ASP A 1 202 ? -22.758 38.552 10.699 1 30.31 202 ASP A O 1
ATOM 1570 N N . ASP A 1 203 ? -24.123 40.19 10.916 1 29.15 203 ASP A N 1
ATOM 1571 C CA . ASP A 1 203 ? -25.265 39.991 10.029 1 29.15 203 ASP A CA 1
ATOM 1572 C C . ASP A 1 203 ? -24.843 40.073 8.564 1 29.15 203 ASP A C 1
ATOM 1574 O O . ASP A 1 203 ? -24.934 41.134 7.944 1 29.15 203 ASP A O 1
ATOM 1578 N N . LYS A 1 204 ? -23.66 39.749 8.116 1 31.43 204 LYS A N 1
ATOM 1579 C CA . LYS A 1 204 ? -23.613 40.068 6.692 1 31.43 204 LYS A CA 1
ATOM 1580 C C . LYS A 1 204 ? -24.519 39.138 5.89 1 31.43 204 LYS A C 1
ATOM 1582 O O . LYS A 1 204 ? -24.718 37.981 6.265 1 31.43 204 LYS A O 1
ATOM 1587 N N . ASP A 1 205 ? -25.327 39.643 5.032 1 30.07 205 ASP A N 1
ATOM 1588 C CA . ASP A 1 205 ? -26.278 39.209 4.013 1 30.07 205 ASP A CA 1
ATOM 1589 C C . ASP A 1 205 ? -25.675 38.123 3.125 1 30.07 205 ASP A C 1
ATOM 1591 O O . ASP A 1 205 ? -24.6 38.308 2.552 1 30.07 205 ASP A O 1
ATOM 1595 N N . ASP A 1 206 ? -26.026 36.895 3.407 1 28.18 206 ASP A N 1
ATOM 1596 C CA . ASP A 1 206 ? -25.635 35.621 2.811 1 28.18 206 ASP A CA 1
ATOM 1597 C C . ASP A 1 206 ? -26.091 35.532 1.356 1 28.18 206 ASP A C 1
ATOM 1599 O O . ASP A 1 206 ? -27.285 35.393 1.082 1 28.18 206 ASP A O 1
ATOM 1603 N N . ASN A 1 207 ? -25.53 36.352 0.479 1 27.08 207 ASN A N 1
ATOM 1604 C CA . ASN A 1 207 ? -25.833 36.007 -0.906 1 27.08 207 ASN A CA 1
ATOM 1605 C C . ASN A 1 207 ? -25.393 34.584 -1.239 1 27.08 207 ASN A C 1
ATOM 1607 O O . ASN A 1 207 ? -24.25 34.206 -0.978 1 27.08 207 ASN A O 1
ATOM 1611 N N . LYS A 1 208 ? -26.298 33.706 -1.368 1 29.95 208 LYS A N 1
ATOM 1612 C CA . LYS A 1 208 ? -26.246 32.292 -1.726 1 29.95 208 LYS A CA 1
ATOM 1613 C C . LYS A 1 208 ? -25.555 32.09 -3.071 1 29.95 208 LYS A C 1
ATOM 1615 O O . LYS A 1 208 ? -26.189 32.196 -4.123 1 29.95 208 LYS A O 1
ATOM 1620 N N . LYS A 1 209 ? -24.359 32.696 -3.27 1 28.63 209 LYS A N 1
ATOM 1621 C CA . LYS A 1 209 ? -23.817 32.233 -4.544 1 28.63 209 LYS A CA 1
ATOM 1622 C C . LYS A 1 209 ? -23.578 30.726 -4.526 1 28.63 209 LYS A C 1
ATOM 1624 O O . LYS A 1 209 ? -23.129 30.176 -3.518 1 28.63 209 LYS A O 1
ATOM 1629 N N . ASP A 1 210 ? -24.327 29.997 -5.281 1 29.1 210 ASP A N 1
ATOM 1630 C CA . ASP A 1 210 ? -24.244 28.589 -5.655 1 29.1 210 ASP A CA 1
ATOM 1631 C C . ASP A 1 210 ? -22.802 28.183 -5.951 1 29.1 210 ASP A C 1
ATOM 1633 O O . ASP A 1 210 ? -22.216 28.628 -6.94 1 29.1 210 ASP A O 1
ATOM 1637 N N . ASP A 1 211 ? -22.002 28.144 -4.976 1 29.08 211 ASP A N 1
ATOM 1638 C CA . ASP A 1 211 ? -20.658 27.614 -5.186 1 29.08 211 ASP A CA 1
ATOM 1639 C C . ASP A 1 211 ? -20.708 26.222 -5.811 1 29.08 211 ASP A C 1
ATOM 1641 O O . ASP A 1 211 ? -21.237 25.285 -5.21 1 29.08 211 ASP A O 1
ATOM 1645 N N . GLU A 1 212 ? -20.863 26.118 -7.103 1 30.37 212 GLU A N 1
ATOM 1646 C CA . GLU A 1 212 ? -20.572 24.909 -7.867 1 30.37 212 GLU A CA 1
ATOM 1647 C C . GLU A 1 212 ? -19.317 24.215 -7.347 1 30.37 212 GLU A C 1
ATOM 1649 O O . GLU A 1 212 ? -18.265 24.843 -7.212 1 30.37 212 GLU A O 1
ATOM 1654 N N . LYS A 1 213 ? -19.506 23.187 -6.596 1 32.5 213 LYS A N 1
ATOM 1655 C CA . LYS A 1 213 ? -18.475 22.245 -6.17 1 32.5 213 LYS A CA 1
ATOM 1656 C C . LYS A 1 213 ? -17.581 21.843 -7.34 1 32.5 213 LYS A C 1
ATOM 1658 O O . LYS A 1 213 ? -18.001 21.085 -8.217 1 32.5 213 LYS A O 1
ATOM 1663 N N . LYS A 1 214 ? -16.773 22.746 -7.808 1 30.4 214 LYS A N 1
ATOM 1664 C CA . LYS A 1 214 ? -15.788 22.246 -8.763 1 30.4 214 LYS A CA 1
ATOM 1665 C C . LYS A 1 214 ? -15.006 21.072 -8.182 1 30.4 214 LYS A C 1
ATOM 1667 O O . LYS A 1 214 ? -14.233 21.241 -7.236 1 30.4 214 LYS A O 1
ATOM 1672 N N . GLN A 1 215 ? -15.609 19.909 -8.218 1 30.74 215 GLN A N 1
ATOM 1673 C CA . GLN A 1 215 ? -14.841 18.69 -7.988 1 30.74 215 GLN A CA 1
ATOM 1674 C C . GLN A 1 215 ? -13.577 18.666 -8.843 1 30.74 215 GLN A C 1
ATOM 1676 O O . GLN A 1 215 ? -13.64 18.41 -10.047 1 30.74 215 GLN A O 1
ATOM 1681 N N . ASP A 1 216 ? -12.744 19.546 -8.673 1 32.52 216 ASP A N 1
ATOM 1682 C CA . ASP A 1 216 ? -11.483 19.377 -9.388 1 32.52 216 ASP A CA 1
ATOM 1683 C C . ASP A 1 216 ? -11.013 17.925 -9.336 1 32.52 216 ASP A C 1
ATOM 1685 O O . ASP A 1 216 ? -11.16 17.255 -8.312 1 32.52 216 ASP A O 1
ATOM 1689 N N . LYS A 1 217 ? -10.809 17.274 -10.415 1 34.97 217 LYS A N 1
ATOM 1690 C CA . LYS A 1 217 ? -10.275 15.964 -10.776 1 34.97 217 LYS A CA 1
ATOM 1691 C C . LYS A 1 217 ? -9.001 15.655 -9.994 1 34.97 217 LYS A C 1
ATOM 1693 O O . LYS A 1 217 ? -7.98 16.322 -10.172 1 34.97 217 LYS A O 1
ATOM 1698 N N . LEU A 1 218 ? -9.122 15.095 -8.838 1 38.31 218 LEU A N 1
ATOM 1699 C CA . LEU A 1 218 ? -8.01 14.471 -8.13 1 38.31 218 LEU A CA 1
ATOM 1700 C C . LEU A 1 218 ? -7.136 13.669 -9.088 1 38.31 218 LEU A C 1
ATOM 1702 O O . LEU A 1 218 ? -7.611 12.727 -9.728 1 38.31 218 LEU A O 1
ATOM 1706 N N . ARG A 1 219 ? -6.245 14.231 -9.758 1 35.2 219 ARG A N 1
ATOM 1707 C CA . ARG A 1 219 ? -5.336 13.469 -10.609 1 35.2 219 ARG A CA 1
ATOM 1708 C C . ARG A 1 219 ? -4.586 12.415 -9.802 1 35.2 219 ARG A C 1
ATOM 1710 O O . ARG A 1 219 ? -4.079 12.702 -8.715 1 35.2 219 ARG A O 1
ATOM 1717 N N . PRO A 1 220 ? -4.863 11.164 -10.018 1 39.43 220 PRO A N 1
ATOM 1718 C CA . PRO A 1 220 ? -4.05 10.104 -9.416 1 39.43 220 PRO A CA 1
ATOM 1719 C C . PRO A 1 220 ? -2.551 10.342 -9.584 1 39.43 220 PRO A C 1
ATOM 1721 O O . PRO A 1 220 ? -2.092 10.656 -10.686 1 39.43 220 PRO A O 1
ATOM 1724 N N . ARG A 1 221 ? -1.823 10.835 -8.702 1 39.17 221 ARG A N 1
ATOM 1725 C CA . ARG A 1 221 ? -0.373 10.902 -8.854 1 39.17 221 ARG A CA 1
ATOM 1726 C C . ARG A 1 221 ? 0.219 9.513 -9.066 1 39.17 221 ARG A C 1
ATOM 1728 O O . ARG A 1 221 ? -0.006 8.606 -8.262 1 39.17 221 ARG A O 1
ATOM 1735 N N . GLU A 1 222 ? 0.496 9.084 -10.16 1 38.08 222 GLU A N 1
ATOM 1736 C CA . GLU A 1 222 ? 1.314 7.931 -10.524 1 38.08 222 GLU A CA 1
ATOM 1737 C C . GLU A 1 222 ? 2.529 7.805 -9.609 1 38.08 222 GLU A C 1
ATOM 1739 O O . GLU A 1 222 ? 3.019 8.804 -9.078 1 38.08 222 GLU A O 1
ATOM 1744 N N . GLU A 1 223 ? 2.816 6.577 -9.031 1 39.32 223 GLU A N 1
ATOM 1745 C CA . GLU A 1 223 ? 3.864 6.046 -8.165 1 39.32 223 GLU A CA 1
ATOM 1746 C C . GLU A 1 223 ? 5.237 6.572 -8.574 1 39.32 223 GLU A C 1
ATOM 1748 O O . GLU A 1 223 ? 6.236 5.855 -8.478 1 39.32 223 GLU A O 1
ATOM 1753 N N . SER A 1 224 ? 5.45 7.348 -9.483 1 35.58 224 SER A N 1
ATOM 1754 C CA . SER A 1 224 ? 6.885 7.529 -9.68 1 35.58 224 SER A CA 1
ATOM 1755 C C . SER A 1 224 ? 7.578 7.91 -8.376 1 35.58 224 SER A C 1
ATOM 1757 O O . SER A 1 224 ? 6.94 8.428 -7.456 1 35.58 224 SER A O 1
ATOM 1759 N N . GLY A 1 225 ? 8.859 7.545 -8.095 1 36.14 225 GLY A N 1
ATOM 1760 C CA . GLY A 1 225 ? 9.882 7.741 -7.081 1 36.14 225 GLY A CA 1
ATOM 1761 C C . GLY A 1 225 ? 9.798 9.095 -6.403 1 36.14 225 GLY A C 1
ATOM 1762 O O . GLY A 1 225 ? 9.916 9.191 -5.179 1 36.14 225 GLY A O 1
ATOM 1763 N N . LYS A 1 226 ? 10.354 10.352 -7.106 1 42.69 226 LYS A N 1
ATOM 1764 C CA . LYS A 1 226 ? 10.887 11.572 -6.507 1 42.69 226 LYS A CA 1
ATOM 1765 C C . LYS A 1 226 ? 9.763 12.477 -6.01 1 42.69 226 LYS A C 1
ATOM 1767 O O . LYS A 1 226 ? 8.674 12.496 -6.586 1 42.69 226 LYS A O 1
ATOM 1772 N N . SER A 1 227 ? 9.851 13.112 -4.696 1 54.63 227 SER A N 1
ATOM 1773 C CA . SER A 1 227 ? 9.351 14.135 -3.782 1 54.63 227 SER A CA 1
ATOM 1774 C C . SER A 1 227 ? 8.893 15.377 -4.54 1 54.63 227 SER A C 1
ATOM 1776 O O . SER A 1 227 ? 9.105 16.502 -4.083 1 54.63 227 SER A O 1
ATOM 1778 N N . LYS A 1 228 ? 8.462 15.329 -5.662 1 75.16 228 LYS A N 1
ATOM 1779 C CA . LYS A 1 228 ? 8.129 16.638 -6.218 1 75.16 228 LYS A CA 1
ATOM 1780 C C . LYS A 1 228 ? 6.696 17.033 -5.873 1 75.16 228 LYS A C 1
ATOM 1782 O O . LYS A 1 228 ? 5.814 16.177 -5.787 1 75.16 228 LYS A O 1
ATOM 1787 N N . CYS A 1 229 ? 6.483 18.275 -5.473 1 90.34 229 CYS A N 1
ATOM 1788 C CA . CYS A 1 229 ? 5.189 18.864 -5.145 1 90.34 229 CYS A CA 1
ATOM 1789 C C . CYS A 1 229 ? 4.276 18.886 -6.365 1 90.34 229 CYS A C 1
ATOM 1791 O O . CYS A 1 229 ? 4.744 18.763 -7.498 1 90.34 229 CYS A O 1
ATOM 1793 N N . GLU A 1 230 ? 3.008 18.869 -6.142 1 91.19 230 GLU A N 1
ATOM 1794 C CA . GLU A 1 230 ? 2.019 18.977 -7.211 1 91.19 230 GLU A CA 1
ATOM 1795 C C . GLU A 1 230 ? 2.374 20.1 -8.181 1 91.19 230 GLU A C 1
ATOM 1797 O O . GLU A 1 230 ? 2.85 21.158 -7.765 1 91.19 230 GLU A O 1
ATOM 1802 N N . ASP A 1 231 ? 2.18 19.831 -9.427 1 88.13 231 ASP A N 1
ATOM 1803 C CA . ASP A 1 231 ? 2.503 20.814 -10.457 1 88.13 231 ASP A CA 1
ATOM 1804 C C . ASP A 1 231 ? 1.295 21.694 -10.773 1 88.13 231 ASP A C 1
ATOM 1806 O O . ASP A 1 231 ? 0.6 21.47 -11.766 1 88.13 231 ASP A O 1
ATOM 1810 N N . ASN A 1 232 ? 0.955 22.621 -10.017 1 90.3 232 ASN A N 1
ATOM 1811 C CA . ASN A 1 232 ? -0.089 23.618 -10.229 1 90.3 232 ASN A CA 1
ATOM 1812 C C . ASN A 1 232 ? 0.33 24.989 -9.706 1 90.3 232 ASN A C 1
ATOM 1814 O O . ASN A 1 232 ? 1.432 25.147 -9.179 1 90.3 232 ASN A O 1
ATOM 1818 N N . ASP A 1 233 ? -0.447 25.97 -9.941 1 92.03 233 ASP A N 1
ATOM 1819 C CA . ASP A 1 233 ? -0.065 27.336 -9.598 1 92.03 233 ASP A CA 1
ATOM 1820 C C . ASP A 1 233 ? -0.672 27.757 -8.262 1 92.03 233 ASP A C 1
ATOM 1822 O O . ASP A 1 233 ? -0.77 28.95 -7.966 1 92.03 233 ASP A O 1
ATOM 1826 N N . ASN A 1 234 ? -1.093 26.735 -7.503 1 95.34 234 ASN A N 1
ATOM 1827 C CA . ASN A 1 234 ? -1.586 27.064 -6.17 1 95.34 234 ASN A CA 1
ATOM 1828 C C . ASN A 1 234 ? -0.449 27.472 -5.237 1 95.34 234 ASN A C 1
ATOM 1830 O O . ASN A 1 234 ? 0.685 27.019 -5.399 1 95.34 234 ASN A O 1
ATOM 1834 N N . SER A 1 235 ? -0.753 28.334 -4.311 1 96.95 235 SER A N 1
ATOM 1835 C CA . SER A 1 235 ? 0.256 28.734 -3.337 1 96.95 235 SER A CA 1
ATOM 1836 C C . SER A 1 235 ? 0.532 27.617 -2.336 1 96.95 235 SER A C 1
ATOM 1838 O O . SER A 1 235 ? 1.683 27.381 -1.963 1 96.95 235 SER A O 1
ATOM 1840 N N . LEU A 1 236 ? -0.588 26.997 -1.888 1 97.2 236 LEU A N 1
ATOM 1841 C CA . LEU A 1 236 ? -0.458 25.822 -1.034 1 97.2 236 LEU A CA 1
ATOM 1842 C C . LEU A 1 236 ? -0.526 24.541 -1.858 1 97.2 236 LEU A C 1
ATOM 1844 O O . LEU A 1 236 ? -1.54 24.265 -2.503 1 97.2 236 LEU A O 1
ATOM 1848 N N . ARG A 1 237 ? 0.572 23.812 -1.753 1 96.8 237 ARG A N 1
ATOM 1849 C CA . ARG A 1 237 ? 0.667 22.637 -2.613 1 96.8 237 ARG A CA 1
ATOM 1850 C C . ARG A 1 237 ? 0.99 21.388 -1.799 1 96.8 237 ARG A C 1
ATOM 1852 O O . ARG A 1 237 ? 1.786 21.441 -0.859 1 96.8 237 ARG A O 1
ATOM 1859 N N . PHE A 1 238 ? 0.378 20.318 -2.263 1 97.09 238 PHE A N 1
ATOM 1860 C CA . PHE A 1 238 ? 0.695 19.008 -1.706 1 97.09 238 PHE A CA 1
ATOM 1861 C C . PHE A 1 238 ? 2.001 18.476 -2.284 1 97.09 238 PHE A C 1
ATOM 1863 O O . PHE A 1 238 ? 2.186 18.463 -3.503 1 97.09 238 PHE A O 1
ATOM 1870 N N . CYS A 1 239 ? 2.916 18.011 -1.374 1 96.41 239 CYS A N 1
ATOM 1871 C CA . CYS A 1 239 ? 4.2 17.507 -1.847 1 96.41 239 CYS A CA 1
ATOM 1872 C C . CYS A 1 239 ? 4.328 16.011 -1.585 1 96.41 239 CYS A C 1
ATOM 1874 O O . CYS A 1 239 ? 5.042 15.31 -2.305 1 96.41 239 CYS A O 1
ATOM 1876 N N . GLY A 1 240 ? 3.745 15.627 -0.493 1 96.36 240 GLY A N 1
ATOM 1877 C CA . GLY A 1 240 ? 3.829 14.196 -0.247 1 96.36 240 GLY A CA 1
ATOM 1878 C C . GLY A 1 240 ? 3.29 13.793 1.113 1 96.36 240 GLY A C 1
ATOM 1879 O O . GLY A 1 240 ? 3.199 14.621 2.021 1 96.36 240 GLY A O 1
ATOM 1880 N N . TYR A 1 241 ? 2.948 12.549 1.313 1 96.95 241 TYR A N 1
ATOM 1881 C CA . TYR A 1 241 ? 2.541 11.9 2.555 1 96.95 241 TYR A CA 1
ATOM 1882 C C . TYR A 1 241 ? 3.123 10.495 2.651 1 96.95 241 TYR A C 1
ATOM 1884 O O . TYR A 1 241 ? 2.492 9.524 2.225 1 96.95 241 TYR A O 1
ATOM 1892 N N . ASP A 1 242 ? 4.332 10.468 3.379 1 94.45 242 ASP A N 1
ATOM 1893 C CA . ASP A 1 242 ? 5.12 9.244 3.276 1 94.45 242 ASP A CA 1
ATOM 1894 C C . ASP A 1 242 ? 5.591 8.777 4.652 1 94.45 242 ASP A C 1
ATOM 1896 O O . ASP A 1 242 ? 5.777 9.591 5.559 1 94.45 242 ASP A O 1
ATOM 1900 N N . LEU A 1 243 ? 5.727 7.426 4.668 1 93.15 243 LEU A N 1
ATOM 1901 C CA . LEU A 1 243 ? 6.291 6.821 5.87 1 93.15 243 LEU A CA 1
ATOM 1902 C C . LEU A 1 243 ? 7.807 6.976 5.897 1 93.15 243 LEU A C 1
ATOM 1904 O O . LEU A 1 243 ? 8.486 6.655 4.919 1 93.15 243 LEU A O 1
ATOM 1908 N N . GLU A 1 244 ? 8.292 7.553 6.905 1 91.21 244 GLU A N 1
ATOM 1909 C CA . GLU A 1 244 ? 9.726 7.764 7.073 1 91.21 244 GLU A CA 1
ATOM 1910 C C . GLU A 1 244 ? 10.228 7.139 8.371 1 91.21 244 GLU A C 1
ATOM 1912 O O . GLU A 1 244 ? 9.456 6.947 9.313 1 91.21 244 GLU A O 1
ATOM 1917 N N . THR A 1 245 ? 11.434 6.644 8.299 1 87.9 245 THR A N 1
ATOM 1918 C CA . THR A 1 245 ? 12.055 6.119 9.51 1 87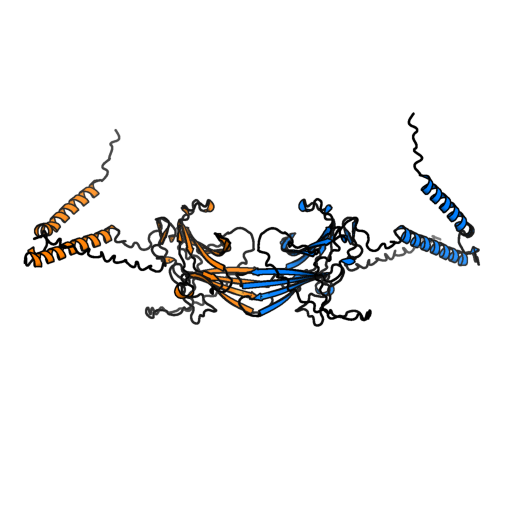.9 245 THR A CA 1
ATOM 1919 C C . THR A 1 245 ? 12.87 7.201 10.213 1 87.9 245 THR A C 1
ATOM 1921 O O . THR A 1 245 ? 13.735 7.83 9.601 1 87.9 245 THR A O 1
ATOM 1924 N N . GLU A 1 246 ? 12.395 7.504 11.316 1 79.87 246 GLU A N 1
ATOM 1925 C CA . GLU A 1 246 ? 13.148 8.464 12.117 1 79.87 246 GLU A CA 1
ATOM 1926 C C . GLU A 1 246 ? 14.255 7.775 12.908 1 79.87 246 GLU A C 1
ATOM 1928 O O . GLU A 1 246 ? 14.489 6.576 12.744 1 79.87 246 GLU A O 1
ATOM 1933 N N . GLU A 1 247 ? 14.939 8.592 13.8 1 69.83 247 GLU A N 1
ATOM 1934 C CA . GLU A 1 247 ? 16.001 8.046 14.64 1 69.83 247 GLU A CA 1
ATOM 1935 C C . GLU A 1 247 ? 15.487 6.899 15.505 1 69.83 247 GLU A C 1
ATOM 1937 O O . GLU A 1 247 ? 14.312 6.875 15.878 1 69.83 247 GLU A O 1
ATOM 1942 N N . LYS A 1 248 ? 16.138 5.766 15.752 1 69.97 248 LYS A N 1
ATOM 1943 C CA . LYS A 1 248 ? 15.904 4.595 16.593 1 69.97 248 LYS A CA 1
ATOM 1944 C C . LYS A 1 248 ? 14.874 3.663 15.962 1 69.97 248 LYS A C 1
ATOM 1946 O O . LYS A 1 248 ? 14.05 3.074 16.665 1 69.97 248 LYS A O 1
ATOM 1951 N N . ASP A 1 249 ? 14.531 3.834 14.883 1 70.55 249 ASP A N 1
ATOM 1952 C CA . ASP A 1 249 ? 13.76 2.868 14.106 1 70.55 249 ASP A CA 1
ATOM 1953 C C . ASP A 1 249 ? 12.26 3.094 14.283 1 70.55 249 ASP A C 1
ATOM 1955 O O . ASP A 1 249 ? 11.477 2.142 14.265 1 70.55 249 ASP A O 1
ATOM 1959 N N . LYS A 1 250 ? 11.95 4.356 14.671 1 84.95 250 LYS A N 1
ATOM 1960 C CA . LYS A 1 250 ? 10.526 4.668 14.761 1 84.95 250 LYS A CA 1
ATOM 1961 C C . LYS A 1 250 ? 9.994 5.195 13.431 1 84.95 250 LYS A C 1
ATOM 1963 O O . LYS A 1 250 ? 10.673 5.962 12.745 1 84.95 250 LYS A O 1
ATOM 1968 N N . LYS A 1 251 ? 8.907 4.709 13.096 1 89.71 251 LYS A N 1
ATOM 1969 C CA . LYS A 1 251 ? 8.279 5.11 11.841 1 89.71 251 LYS A CA 1
ATOM 1970 C C . LYS A 1 251 ? 7.328 6.285 12.053 1 89.71 251 LYS A C 1
ATOM 1972 O O . LYS A 1 251 ? 6.623 6.345 13.063 1 89.71 251 LYS A O 1
ATOM 1977 N N . VAL A 1 252 ? 7.517 7.27 11.181 1 94.94 252 VAL A N 1
ATOM 1978 C CA . VAL A 1 252 ? 6.646 8.44 11.219 1 94.94 252 VAL A CA 1
ATOM 1979 C C . VAL A 1 252 ? 6.102 8.725 9.821 1 94.94 252 VAL A C 1
ATOM 1981 O O . VAL A 1 252 ? 6.851 8.708 8.841 1 94.94 252 VAL A O 1
ATOM 1984 N N . GLN A 1 253 ? 4.797 8.888 9.75 1 96.76 253 GLN A N 1
ATOM 1985 C CA . GLN A 1 253 ? 4.199 9.317 8.489 1 96.76 253 GLN A CA 1
ATOM 1986 C C . GLN A 1 253 ? 4.179 10.839 8.381 1 96.76 253 GLN A C 1
ATOM 1988 O O . GLN A 1 253 ? 3.584 11.519 9.22 1 96.76 253 GLN A O 1
ATOM 1993 N N . THR A 1 254 ? 4.813 11.321 7.355 1 97.35 254 THR A N 1
ATOM 1994 C CA . THR A 1 254 ? 5.053 12.757 7.27 1 97.35 254 THR A CA 1
ATOM 1995 C C . THR A 1 254 ? 4.275 13.367 6.107 1 97.35 254 THR A C 1
ATOM 1997 O O . THR A 1 254 ? 4.423 12.936 4.961 1 97.35 254 THR A O 1
ATOM 2000 N N . LE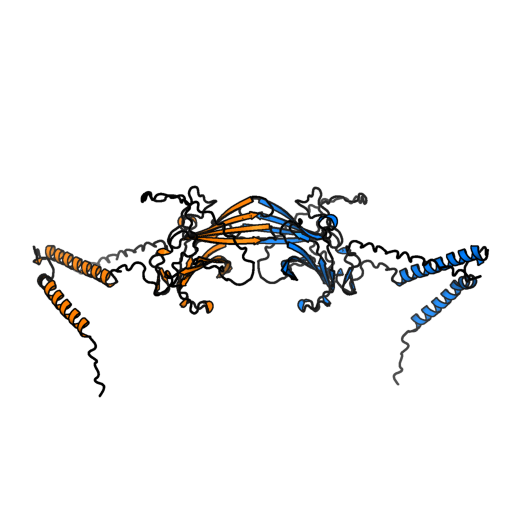U A 1 255 ? 3.427 14.332 6.454 1 98.19 255 LEU A N 1
ATOM 2001 C CA . LEU A 1 255 ? 2.776 15.159 5.443 1 98.19 255 LEU A CA 1
ATOM 2002 C C . LEU A 1 255 ? 3.654 16.348 5.067 1 98.19 255 LEU A C 1
ATOM 2004 O O . LEU A 1 255 ? 4.018 17.153 5.927 1 98.19 255 LEU A O 1
ATOM 2008 N N . ARG A 1 256 ? 3.972 16.466 3.814 1 97.97 256 ARG A N 1
ATOM 2009 C CA . ARG A 1 256 ? 4.807 17.57 3.352 1 97.97 256 ARG A CA 1
ATOM 2010 C C . ARG A 1 256 ? 4.014 18.522 2.464 1 97.97 256 ARG A C 1
ATOM 2012 O O . ARG A 1 256 ? 3.371 18.093 1.503 1 97.97 256 ARG A O 1
ATOM 2019 N N . LEU A 1 257 ? 4.084 19.772 2.808 1 97.86 257 LEU A N 1
ATOM 2020 C CA . LEU A 1 257 ? 3.409 20.831 2.066 1 97.86 257 LEU A CA 1
ATOM 2021 C C . LEU A 1 257 ? 4.376 21.962 1.732 1 97.86 257 LEU A C 1
ATOM 2023 O O . LEU A 1 257 ? 5.363 22.17 2.441 1 97.86 257 LEU A O 1
ATOM 2027 N N . GLU A 1 258 ? 4.087 22.575 0.67 1 97.03 258 GLU A N 1
ATOM 2028 C CA . GLU A 1 258 ? 4.791 23.799 0.296 1 97.03 258 GLU A CA 1
ATOM 2029 C C . GLU A 1 258 ? 3.832 24.984 0.216 1 97.03 258 GLU A C 1
ATOM 2031 O O . GLU A 1 258 ? 2.777 24.894 -0.415 1 97.03 258 GLU A O 1
ATOM 2036 N N . TRP A 1 259 ? 4.172 25.991 0.841 1 97.15 259 TRP A N 1
ATOM 2037 C CA . TRP A 1 259 ? 3.34 27.189 0.888 1 97.15 259 TRP A CA 1
ATOM 2038 C C . TRP A 1 259 ? 4.107 28.405 0.378 1 97.15 259 TRP A C 1
ATOM 2040 O O . TRP A 1 259 ? 4.917 28.985 1.105 1 97.15 259 TRP A O 1
ATOM 2050 N N . ARG A 1 260 ? 3.784 28.855 -0.814 1 96.19 260 ARG A N 1
ATOM 2051 C CA . ARG A 1 260 ? 4.427 30.023 -1.406 1 96.19 260 ARG A CA 1
ATOM 2052 C C . ARG A 1 260 ? 3.705 31.306 -1.008 1 96.19 260 ARG A C 1
ATOM 2054 O O . ARG A 1 260 ? 2.504 31.448 -1.245 1 96.19 260 ARG A O 1
ATOM 2061 N N . THR A 1 261 ? 4.452 32.218 -0.449 1 95.82 261 THR A N 1
ATOM 2062 C CA . THR A 1 261 ? 3.802 33.435 0.024 1 95.82 261 THR A CA 1
ATOM 2063 C C . THR A 1 261 ? 4.83 34.536 0.27 1 95.82 261 THR A C 1
ATOM 2065 O O . THR A 1 261 ? 5.987 34.253 0.587 1 95.82 261 THR A O 1
ATOM 2068 N N . LYS A 1 262 ? 4.428 35.705 0.192 1 94.38 262 LYS A N 1
ATOM 2069 C CA . LYS A 1 262 ? 5.279 36.858 0.474 1 94.38 262 LYS A CA 1
ATOM 2070 C C . LYS A 1 262 ? 5.603 36.951 1.962 1 94.38 262 LYS A C 1
ATOM 2072 O O . LYS A 1 262 ? 6.615 37.54 2.347 1 94.38 262 LYS A O 1
ATOM 2077 N N . TYR A 1 263 ? 4.841 36.272 2.825 1 93.46 263 TYR A N 1
ATOM 2078 C CA . TYR A 1 263 ? 5.004 36.373 4.271 1 93.46 263 TYR A CA 1
ATOM 2079 C C . TYR A 1 263 ? 6.178 35.526 4.748 1 93.46 263 TYR A C 1
ATOM 2081 O O . TYR A 1 263 ? 6.601 35.634 5.901 1 93.46 263 TYR A O 1
ATOM 2089 N N . ALA A 1 264 ? 6.647 34.736 3.84 1 93.21 264 ALA A N 1
ATOM 2090 C CA . ALA A 1 264 ? 7.796 33.904 4.187 1 93.21 264 ALA A CA 1
ATOM 2091 C C . ALA A 1 264 ? 9.104 34.581 3.787 1 93.21 264 ALA A C 1
ATOM 2093 O O . ALA A 1 264 ? 10.178 33.985 3.898 1 93.21 264 ALA A O 1
ATOM 2094 N N . CYS A 1 265 ? 8.977 35.787 3.31 1 89.35 265 CYS A N 1
ATOM 2095 C CA . CYS A 1 265 ? 10.16 36.54 2.907 1 89.35 265 CYS A CA 1
ATOM 2096 C C . CYS A 1 265 ? 10.738 37.319 4.083 1 89.35 265 CYS A C 1
ATOM 2098 O O . CYS A 1 265 ? 9.993 37.891 4.88 1 89.35 265 CYS A O 1
ATOM 2100 N N . ALA A 1 266 ? 12.008 37.263 4.231 1 75.97 266 ALA A N 1
ATOM 2101 C CA . ALA A 1 266 ? 12.668 37.943 5.342 1 75.97 266 ALA A CA 1
ATOM 2102 C C . ALA A 1 266 ? 12.36 39.437 5.331 1 75.97 266 ALA A C 1
ATOM 2104 O O . ALA A 1 266 ? 12.264 40.065 6.388 1 75.97 266 ALA A O 1
ATOM 2105 N N . ASP A 1 267 ? 12.216 40.027 4.068 1 66.8 267 ASP A N 1
ATOM 2106 C CA . ASP A 1 267 ? 11.949 41.458 3.962 1 66.8 267 ASP A CA 1
ATOM 2107 C C . ASP A 1 267 ? 10.454 41.728 3.812 1 66.8 267 ASP A C 1
ATOM 2109 O O . ASP A 1 267 ? 10.055 42.771 3.289 1 66.8 267 ASP A O 1
ATOM 2113 N N . ALA A 1 268 ? 9.553 40.739 4.023 1 59.76 268 ALA A N 1
ATOM 2114 C CA . ALA A 1 268 ? 8.117 40.92 3.824 1 59.76 268 ALA A CA 1
ATOM 2115 C C . ALA A 1 268 ? 7.594 42.095 4.645 1 59.76 268 ALA A C 1
ATOM 2117 O O . ALA A 1 268 ? 8.029 42.312 5.778 1 59.76 268 ALA A O 1
ATOM 2118 N N . PRO A 1 269 ? 6.967 43.123 3.926 1 48.97 269 PRO A N 1
ATOM 2119 C CA . PRO A 1 269 ? 6.414 44.275 4.641 1 48.97 269 PRO A CA 1
ATOM 2120 C C . PRO A 1 269 ? 5.529 43.87 5.818 1 48.97 269 PRO A C 1
ATOM 2122 O O . PRO A 1 269 ? 4.868 42.83 5.768 1 48.97 269 PRO A O 1
ATOM 2125 N N . SER A 1 270 ? 5.955 43.948 6.978 1 45.63 270 SER A N 1
ATOM 2126 C CA . SER A 1 270 ? 5.071 43.733 8.118 1 45.63 270 SER A CA 1
ATOM 2127 C C . SER A 1 270 ? 3.64 44.149 7.795 1 45.63 270 SER A C 1
ATOM 2129 O O . SER A 1 270 ? 3.407 45.251 7.293 1 45.63 270 SER A O 1
ATOM 2131 N N . PRO A 1 271 ? 2.786 43.247 7.311 1 41.7 271 PRO A N 1
ATOM 2132 C CA . PRO A 1 271 ? 1.447 43.789 7.073 1 41.7 271 PRO A CA 1
ATOM 2133 C C . PRO A 1 271 ? 1.124 44.98 7.972 1 41.7 271 PRO A C 1
ATOM 2135 O O . PRO A 1 271 ? 0.36 45.866 7.58 1 41.7 271 PRO A O 1
ATOM 2138 N N . ASP A 1 272 ? 0.87 44.644 9.337 1 36.37 272 ASP A N 1
ATOM 2139 C CA . ASP A 1 272 ? 0.595 45.765 10.23 1 36.37 272 ASP A CA 1
ATOM 2140 C C . ASP A 1 272 ? 1.741 46.774 10.214 1 36.37 272 ASP A C 1
ATOM 2142 O O . ASP A 1 272 ? 2.899 46.409 10.428 1 36.37 272 ASP A O 1
ATOM 2146 N N . GLY A 1 273 ? 1.915 47.685 9.263 1 36.7 273 GLY A N 1
ATOM 2147 C CA . GLY A 1 273 ? 2.468 48.965 9.677 1 36.7 273 GLY A CA 1
ATOM 2148 C C . GLY A 1 273 ? 2.402 49.187 11.176 1 36.7 273 GLY A C 1
ATOM 2149 O O . GLY A 1 273 ? 1.944 50.236 11.634 1 36.7 273 GLY A O 1
ATOM 2150 N N . GLY A 1 274 ? 1.905 48.214 11.807 1 35.26 274 GLY A N 1
ATOM 2151 C CA . GLY A 1 274 ? 1.831 48.519 13.227 1 35.26 274 GLY A CA 1
ATOM 2152 C C . GLY A 1 274 ? 3.128 49.074 13.785 1 35.26 274 GLY A C 1
ATOM 2153 O O . GLY A 1 274 ? 4.213 48.71 13.328 1 35.26 274 GLY A O 1
ATOM 2154 N N . SER A 1 275 ? 3.092 50.33 14.039 1 36.43 275 SER A N 1
ATOM 2155 C CA . SER A 1 275 ? 3.918 51.088 14.974 1 36.43 275 SER A CA 1
ATOM 2156 C C . SER A 1 275 ? 4.402 50.21 16.123 1 36.43 275 SER A C 1
ATOM 2158 O O . SER A 1 275 ? 3.619 49.841 17.001 1 36.43 275 SER A O 1
ATOM 2160 N N . HIS A 1 276 ? 4.819 49.073 15.843 1 36.92 276 HIS A N 1
ATOM 2161 C CA . HIS A 1 276 ? 5.52 48.495 16.984 1 36.92 276 HIS A CA 1
ATOM 2162 C C . HIS A 1 276 ? 6.164 49.579 17.842 1 36.92 276 HIS A C 1
ATOM 2164 O O . HIS A 1 276 ? 7.09 50.261 17.396 1 36.92 276 HIS A O 1
ATOM 2170 N N . TRP A 1 277 ? 5.318 50.266 18.511 1 40.14 277 TRP A N 1
ATOM 2171 C CA . TRP A 1 277 ? 5.847 50.954 19.685 1 40.14 277 TRP A CA 1
ATOM 2172 C C . TRP A 1 277 ? 7.053 50.213 20.252 1 40.14 277 TRP A C 1
ATOM 2174 O O . TRP A 1 277 ? 6.918 49.106 20.78 1 40.14 277 TRP A O 1
ATOM 2184 N N . GLY A 1 278 ? 8.095 49.93 19.389 1 38.73 278 GLY A N 1
ATOM 2185 C CA . GLY A 1 278 ? 9.402 49.292 19.398 1 38.73 278 GLY A CA 1
ATOM 2186 C C . GLY A 1 278 ? 9.978 49.132 20.793 1 38.73 278 GLY A C 1
ATOM 2187 O O . GLY A 1 278 ? 9.422 49.651 21.763 1 38.73 278 GLY A O 1
ATOM 2188 N N . PHE A 1 279 ? 11.006 48.372 20.918 1 47.88 279 PHE A N 1
ATOM 2189 C CA . PHE A 1 279 ? 11.843 48.277 22.108 1 47.88 279 PHE A CA 1
ATOM 2190 C C . PHE A 1 279 ? 11.958 49.631 22.799 1 47.88 279 PHE A C 1
ATOM 2192 O O . PHE A 1 279 ? 11.867 49.717 24.025 1 47.88 279 PHE A O 1
ATOM 2199 N N . PHE A 1 280 ? 11.769 50.633 21.933 1 51.73 280 PHE A N 1
ATOM 2200 C CA . PHE A 1 280 ? 11.903 51.98 22.477 1 51.73 280 PHE A CA 1
ATOM 2201 C C . PHE A 1 280 ? 10.603 52.432 23.13 1 51.73 280 PHE A C 1
ATOM 2203 O O . PHE A 1 280 ? 10.622 53.109 24.159 1 51.73 280 PHE A O 1
ATOM 2210 N N . GLY A 1 281 ? 9.462 51.953 22.52 1 49.48 281 GLY A N 1
ATOM 2211 C CA . GLY A 1 281 ? 8.197 52.266 23.166 1 49.48 281 GLY A CA 1
ATOM 2212 C C . GLY A 1 281 ? 8.017 51.561 24.497 1 49.48 281 GLY A C 1
ATOM 2213 O O . GLY A 1 281 ? 7.63 52.183 25.488 1 49.48 281 GLY A O 1
ATOM 2214 N N . TRP A 1 282 ? 8.289 50.315 24.477 1 58.94 282 TRP A N 1
ATOM 2215 C CA . TRP A 1 282 ? 8.229 49.554 25.72 1 58.94 282 TRP A CA 1
ATOM 2216 C C . TRP A 1 282 ? 9.299 50.025 26.699 1 58.94 282 TRP A C 1
ATOM 2218 O O . TRP A 1 282 ? 9.059 50.092 27.907 1 58.94 282 TRP A O 1
ATOM 2228 N N . PHE A 1 283 ? 10.419 50.21 25.817 1 65.22 283 PHE A N 1
ATOM 2229 C CA . PHE A 1 283 ? 11.482 50.757 26.653 1 65.22 283 PHE A CA 1
ATOM 2230 C C . PHE A 1 283 ? 11.03 52.046 27.329 1 65.22 283 PHE A C 1
ATOM 2232 O O . PHE A 1 283 ? 11.255 52.237 28.526 1 65.22 283 PHE A O 1
ATOM 2239 N N . PHE A 1 284 ? 10.26 52.996 26.975 1 68.06 284 PHE A N 1
ATOM 2240 C CA . PHE A 1 284 ? 9.783 54.256 27.533 1 68.06 284 PHE A CA 1
ATOM 2241 C C . PHE A 1 284 ? 8.671 54.014 28.547 1 68.06 284 PHE A C 1
ATOM 2243 O O . PHE A 1 284 ? 8.596 54.699 29.569 1 68.06 284 PHE A O 1
ATOM 2250 N N . ILE A 1 285 ? 7.929 53.006 28.413 1 71.23 285 ILE A N 1
ATOM 2251 C CA . ILE A 1 285 ? 6.867 52.692 29.362 1 71.23 285 ILE A CA 1
ATOM 2252 C C . ILE A 1 285 ? 7.472 52.138 30.65 1 71.23 285 ILE A C 1
ATOM 2254 O O . ILE A 1 285 ? 7.08 52.536 31.749 1 71.23 285 ILE A O 1
ATOM 2258 N N . ILE A 1 286 ? 8.493 51.266 30.612 1 74.35 286 ILE A N 1
ATOM 2259 C CA . ILE A 1 286 ? 9.177 50.727 31.782 1 74.35 286 ILE A CA 1
ATOM 2260 C C . ILE A 1 286 ? 9.91 51.849 32.514 1 74.35 286 ILE A C 1
ATOM 2262 O O . ILE A 1 286 ? 9.864 51.93 33.744 1 74.35 286 ILE A O 1
ATOM 2266 N N . LEU A 1 287 ? 10.626 52.69 31.727 1 77.42 287 LEU A N 1
ATOM 2267 C CA . LEU A 1 287 ? 11.325 53.833 32.304 1 77.42 287 LEU A CA 1
ATOM 2268 C C . LEU A 1 287 ? 10.346 54.776 32.996 1 77.42 287 LEU A C 1
ATOM 2270 O O . LEU A 1 287 ? 10.61 55.247 34.104 1 77.42 287 LEU A O 1
ATOM 2274 N N . PHE A 1 288 ? 9.186 54.977 32.339 1 74.53 288 PHE A N 1
ATOM 2275 C CA . PHE A 1 288 ? 8.139 55.815 32.912 1 74.53 288 PHE A CA 1
ATOM 2276 C C . PHE A 1 288 ? 7.579 55.188 34.183 1 74.53 288 PHE A C 1
ATOM 2278 O O . PHE A 1 288 ? 7.39 55.875 35.189 1 74.53 288 PHE A O 1
ATOM 2285 N N . LEU A 1 289 ? 7.349 53.915 34.221 1 78.36 289 LEU A N 1
ATOM 2286 C CA . LEU A 1 289 ? 6.824 53.22 35.391 1 78.36 289 LEU A CA 1
ATOM 2287 C C . LEU A 1 289 ? 7.862 53.175 36.508 1 78.36 289 LEU A C 1
ATOM 2289 O O . LEU A 1 289 ? 7.521 53.321 37.684 1 78.36 289 LEU A O 1
ATOM 2293 N N . ALA A 1 290 ? 9.143 52.984 36.172 1 78.94 290 ALA A N 1
ATOM 2294 C CA . ALA A 1 290 ? 10.237 53 37.139 1 78.94 290 ALA A CA 1
ATOM 2295 C C . ALA A 1 290 ? 10.381 54.377 37.782 1 78.94 290 ALA A C 1
ATOM 2297 O O . ALA A 1 290 ? 10.557 54.486 38.998 1 78.94 290 ALA A O 1
ATOM 2298 N N . ILE A 1 291 ? 10.268 55.401 36.914 1 77.66 291 ILE A N 1
ATOM 2299 C CA . ILE A 1 291 ? 10.344 56.773 37.404 1 77.66 291 ILE A CA 1
ATOM 2300 C C . ILE A 1 291 ? 9.134 57.075 38.284 1 77.66 291 ILE A C 1
ATOM 2302 O O . ILE A 1 291 ? 9.272 57.662 39.36 1 77.66 291 ILE A O 1
ATOM 2306 N N . ALA A 1 292 ? 7.963 56.624 37.82 1 78.85 292 ALA A N 1
ATOM 2307 C CA . ALA A 1 292 ? 6.747 56.811 38.607 1 78.85 292 ALA A CA 1
ATOM 2308 C C . ALA A 1 292 ? 6.848 56.095 39.951 1 78.85 292 ALA A C 1
ATOM 2310 O O . ALA A 1 292 ? 6.491 56.656 40.989 1 78.85 292 ALA A O 1
ATOM 2311 N N . ALA A 1 293 ? 7.321 54.872 40 1 79.53 293 ALA A N 1
ATOM 2312 C CA . ALA A 1 293 ? 7.514 54.111 41.232 1 79.53 293 ALA A CA 1
ATOM 2313 C C . ALA A 1 293 ? 8.504 54.809 42.159 1 79.53 293 ALA A C 1
ATOM 2315 O O . ALA A 1 293 ? 8.278 54.893 43.369 1 79.53 293 ALA A O 1
ATOM 2316 N N . TYR A 1 294 ? 9.566 55.23 41.565 1 78.21 294 TYR A N 1
ATOM 2317 C CA . TYR A 1 294 ? 10.582 55.947 42.327 1 78.21 294 TYR A CA 1
ATOM 2318 C C . TYR A 1 294 ? 10.003 57.208 42.957 1 78.21 294 TYR A C 1
ATOM 2320 O O . TYR A 1 294 ? 10.259 57.498 44.128 1 78.21 294 TYR A O 1
ATOM 2328 N N . LEU A 1 295 ? 9.199 57.86 42.206 1 77.27 295 LEU A N 1
ATOM 2329 C CA . LEU A 1 295 ? 8.596 59.094 42.698 1 77.27 295 LEU A CA 1
ATOM 2330 C C . LEU A 1 295 ? 7.551 58.798 43.768 1 77.27 295 LEU A C 1
ATOM 2332 O O . LEU A 1 295 ? 7.471 59.504 44.776 1 77.27 295 LEU A O 1
ATOM 2336 N N . ILE A 1 296 ? 6.753 57.858 43.531 1 78.21 296 ILE A N 1
ATOM 2337 C CA . ILE A 1 296 ? 5.692 57.504 44.468 1 78.21 296 ILE A CA 1
ATOM 2338 C C . ILE A 1 296 ? 6.304 56.993 45.77 1 78.21 296 ILE A C 1
ATOM 2340 O O . ILE A 1 296 ? 5.918 57.429 46.857 1 78.21 296 ILE A O 1
ATOM 2344 N N . PHE A 1 297 ? 7.244 56.053 45.613 1 77.97 297 PHE A N 1
ATOM 2345 C CA . PHE A 1 297 ? 7.891 55.503 46.798 1 77.97 297 PHE A CA 1
ATOM 2346 C C . PHE A 1 297 ? 8.684 56.578 47.53 1 77.97 297 PHE A C 1
ATOM 2348 O O . PHE A 1 297 ? 8.689 56.622 48.762 1 77.97 297 PHE A O 1
ATOM 2355 N N . GLY A 1 298 ? 9.372 57.304 46.749 1 73.38 298 GLY A N 1
ATOM 2356 C CA . GLY A 1 298 ? 10.096 58.419 47.339 1 73.38 298 GLY A CA 1
ATOM 2357 C C . GLY A 1 298 ? 9.193 59.4 48.063 1 73.38 298 GLY A C 1
ATOM 2358 O O . GLY A 1 298 ? 9.517 59.855 49.162 1 73.38 298 GLY A O 1
ATOM 2359 N N . SER A 1 299 ? 8.105 59.646 47.437 1 75.38 299 SER A N 1
ATOM 2360 C CA . SER A 1 299 ? 7.134 60.539 48.06 1 75.38 299 SER A CA 1
ATOM 2361 C C . SER A 1 299 ? 6.537 59.916 49.317 1 75.38 299 SER A C 1
ATOM 2363 O O . SER A 1 299 ? 6.304 60.609 50.31 1 75.38 299 SER A O 1
ATOM 2365 N N . TRP A 1 300 ? 6.225 58.649 49.194 1 76.22 300 TRP A N 1
ATOM 2366 C CA . TRP A 1 300 ? 5.654 57.93 50.328 1 76.22 300 TRP A CA 1
ATOM 2367 C C . TRP A 1 300 ? 6.629 57.9 51.5 1 76.22 300 TRP A C 1
ATOM 2369 O O . TRP A 1 300 ? 6.238 58.13 52.647 1 76.22 300 TRP A O 1
ATOM 2379 N N . LEU A 1 301 ? 7.889 57.6 51.268 1 74.47 301 LEU A N 1
ATOM 2380 C CA . LEU A 1 301 ? 8.904 57.567 52.315 1 74.47 301 LEU A CA 1
ATOM 2381 C C . LEU A 1 301 ? 9.088 58.948 52.937 1 74.47 301 LEU A C 1
ATOM 2383 O O . LEU A 1 301 ? 9.24 59.07 54.154 1 74.47 301 LEU A O 1
ATOM 2387 N N . ASN A 1 302 ? 9.035 59.872 51.998 1 72.24 302 ASN A N 1
ATOM 2388 C CA . ASN A 1 302 ? 9.214 61.236 52.486 1 72.24 302 ASN A CA 1
ATOM 2389 C C . ASN A 1 302 ? 8.011 61.702 53.3 1 72.24 302 ASN A C 1
ATOM 2391 O O . ASN A 1 302 ? 8.163 62.447 54.27 1 72.24 302 ASN A O 1
ATOM 2395 N N . TYR A 1 303 ? 6.925 61.279 52.877 1 73.12 303 TYR A N 1
ATOM 2396 C CA . TYR A 1 303 ? 5.722 61.602 53.636 1 73.12 303 TYR A CA 1
ATOM 2397 C C . TYR A 1 303 ? 5.768 60.974 55.024 1 73.12 303 TYR A C 1
ATOM 2399 O O . TYR A 1 303 ? 5.439 61.626 56.018 1 73.12 303 TYR A O 1
ATOM 2407 N N . ASN A 1 304 ? 6.108 59.686 55.079 1 73.58 304 ASN A N 1
ATOM 2408 C CA . ASN A 1 304 ? 6.074 58.976 56.353 1 73.58 304 ASN A CA 1
ATOM 2409 C C . ASN A 1 304 ? 7.289 59.311 57.214 1 73.58 304 ASN A C 1
ATOM 2411 O O . ASN A 1 304 ? 7.187 59.373 58.44 1 73.58 304 ASN A O 1
ATOM 2415 N N . ARG A 1 305 ? 8.448 59.398 56.48 1 68.51 305 ARG A N 1
ATOM 2416 C CA . ARG A 1 305 ? 9.655 59.607 57.274 1 68.51 305 ARG A CA 1
ATOM 2417 C C . ARG A 1 305 ? 9.87 61.089 57.563 1 68.51 305 ARG A C 1
ATOM 2419 O O . ARG A 1 305 ? 10.333 61.455 58.645 1 68.51 305 ARG A O 1
ATOM 2426 N N . TYR A 1 306 ? 9.637 61.994 56.606 1 67.44 306 TYR A N 1
ATOM 2427 C CA . TYR A 1 306 ? 10.034 63.38 56.827 1 67.44 306 TYR A CA 1
ATOM 2428 C C . TYR A 1 306 ? 8.818 64.298 56.847 1 67.44 306 TYR A C 1
ATOM 2430 O O . TYR A 1 306 ? 8.947 65.504 57.071 1 67.44 306 TYR A O 1
ATOM 2438 N N . GLY A 1 307 ? 7.485 63.845 56.899 1 63.17 307 GLY A N 1
ATOM 2439 C CA . GLY A 1 307 ? 6.271 64.63 57.051 1 63.17 307 GLY A CA 1
ATOM 2440 C C . GLY A 1 307 ? 6.092 65.669 55.959 1 63.17 307 GLY A C 1
ATOM 2441 O O . GLY A 1 307 ? 5.462 66.705 56.179 1 63.17 307 GLY A O 1
ATOM 2442 N N . ALA A 1 308 ? 6.826 65.645 54.858 1 57.96 308 ALA A N 1
ATOM 2443 C CA . ALA A 1 308 ? 6.843 66.694 53.842 1 57.96 308 ALA A CA 1
ATOM 2444 C C . ALA A 1 308 ? 5.563 66.674 53.012 1 57.96 308 ALA A C 1
ATOM 2446 O O . ALA A 1 308 ? 5.01 65.607 52.738 1 57.96 308 ALA A O 1
ATOM 2447 N N . ARG A 1 309 ? 4.624 67.74 52.982 1 64.44 309 ARG A N 1
ATOM 2448 C CA . ARG A 1 309 ? 3.341 67.907 52.308 1 64.44 309 ARG A CA 1
ATOM 2449 C C . ARG A 1 309 ? 3.49 68.751 51.047 1 64.44 309 ARG A C 1
ATOM 2451 O O . ARG A 1 309 ? 4.345 69.638 50.985 1 64.44 309 ARG A O 1
ATOM 2458 N N . GLY A 1 310 ? 2.706 68.59 49.855 1 60.32 310 GLY A N 1
ATOM 2459 C CA . GLY A 1 310 ? 2.663 69.342 48.611 1 60.32 310 GLY A CA 1
ATOM 2460 C C . GLY A 1 310 ? 3.717 68.904 47.612 1 60.32 310 GLY A C 1
ATOM 2461 O O . GLY A 1 310 ? 4.012 67.713 47.495 1 60.32 310 GLY A O 1
ATOM 2462 N N . TRP A 1 311 ? 4.23 69.873 46.677 1 60.15 311 TRP A N 1
ATOM 2463 C CA . TRP A 1 311 ? 5.206 69.658 45.613 1 60.15 311 TRP A CA 1
ATOM 2464 C C . TRP A 1 311 ? 6.529 69.157 46.181 1 60.15 311 TRP A C 1
ATOM 2466 O O . TRP A 1 311 ? 7.335 68.562 45.461 1 60.15 311 TRP A O 1
ATOM 2476 N N . ASP A 1 312 ? 6.747 69.346 47.431 1 60.06 312 ASP A N 1
ATOM 2477 C CA . ASP A 1 312 ? 7.981 68.951 48.102 1 60.06 312 ASP A CA 1
ATOM 2478 C C . ASP A 1 312 ? 7.99 67.454 48.4 1 60.06 312 ASP A C 1
ATOM 2480 O O . ASP A 1 312 ? 8.96 66.931 48.953 1 60.06 312 ASP A O 1
ATOM 2484 N N . LEU A 1 313 ? 6.924 66.721 48.134 1 63.02 313 LEU A N 1
ATOM 2485 C CA . LEU A 1 313 ? 6.802 65.29 48.387 1 63.02 313 LEU A CA 1
ATOM 2486 C C . LEU A 1 313 ? 7.601 64.487 47.366 1 63.02 313 LEU A C 1
ATOM 2488 O O . LEU A 1 313 ? 8.004 63.354 47.638 1 63.02 313 LEU A O 1
ATOM 2492 N N . LEU A 1 314 ? 7.85 65.134 46.148 1 63.77 314 LEU A N 1
ATOM 2493 C CA . LEU A 1 314 ? 8.533 64.416 45.076 1 63.77 314 LEU A CA 1
ATOM 2494 C C . LEU A 1 314 ? 10.045 64.458 45.27 1 63.77 314 LEU A C 1
ATOM 2496 O O . LEU A 1 314 ? 10.605 65.51 45.586 1 63.77 314 LEU A O 1
ATOM 2500 N N . PRO A 1 315 ? 10.842 63.291 45.381 1 63.04 315 PRO A N 1
ATOM 2501 C CA . PRO A 1 315 ? 12.304 63.316 45.475 1 63.04 315 PRO A CA 1
ATOM 2502 C C . PRO A 1 315 ? 12.957 64.077 44.323 1 63.04 315 PRO A C 1
ATOM 2504 O O . PRO A 1 315 ? 12.542 63.933 43.17 1 63.04 315 PRO A O 1
ATOM 2507 N N . HIS A 1 316 ? 13.87 64.992 44.557 1 60.39 316 HIS A N 1
ATOM 2508 C CA . HIS A 1 316 ? 14.571 65.883 43.639 1 60.39 316 HIS A CA 1
ATOM 2509 C C . HIS A 1 316 ? 13.598 66.814 42.924 1 60.39 316 HIS A C 1
ATOM 2511 O O . HIS A 1 316 ? 13.713 67.029 41.715 1 60.39 316 HIS A O 1
ATOM 2517 N N . GLY A 1 317 ? 12.499 67.226 43.514 1 59.34 317 GLY A N 1
ATOM 2518 C CA . GLY A 1 317 ? 11.449 68.105 43.026 1 59.34 317 GLY A CA 1
ATOM 2519 C C . GLY A 1 317 ? 11.975 69.251 42.182 1 59.34 317 GLY A C 1
ATOM 2520 O O . GLY A 1 317 ? 11.36 69.625 41.182 1 59.34 317 GLY A O 1
ATOM 2521 N N . ASP A 1 318 ? 13.067 69.791 42.526 1 58.77 318 ASP A N 1
ATOM 2522 C CA . ASP A 1 318 ? 13.682 70.9 41.801 1 58.77 318 ASP A CA 1
ATOM 2523 C C . ASP A 1 318 ? 14.184 70.449 40.431 1 58.77 318 ASP A C 1
ATOM 2525 O O . ASP A 1 318 ? 14.103 71.2 39.457 1 58.77 318 ASP A O 1
ATOM 2529 N N . THR A 1 319 ? 14.702 69.219 40.387 1 60.65 319 THR A N 1
ATOM 2530 C CA . THR A 1 319 ? 15.254 68.715 39.135 1 60.65 319 THR A CA 1
ATOM 2531 C C . THR A 1 319 ? 14.138 68.303 38.179 1 60.65 319 THR A C 1
ATOM 2533 O O . THR A 1 319 ? 14.274 68.439 36.961 1 60.65 319 THR A O 1
ATOM 2536 N N . ILE A 1 320 ? 13.057 67.966 38.816 1 61.41 320 ILE A N 1
ATOM 2537 C CA . ILE A 1 320 ? 11.948 67.502 37.991 1 61.41 320 ILE A CA 1
ATOM 2538 C C . ILE A 1 320 ? 11.242 68.698 37.354 1 61.41 320 ILE A C 1
ATOM 2540 O O . ILE A 1 320 ? 10.788 68.621 36.211 1 61.41 320 ILE A O 1
ATOM 2544 N N . ARG A 1 321 ? 11.171 69.876 37.929 1 59.32 321 ARG A N 1
ATOM 2545 C CA . ARG A 1 321 ? 10.603 71.102 37.378 1 59.32 321 ARG A CA 1
ATOM 2546 C C . ARG A 1 321 ? 11.439 71.618 36.212 1 59.32 321 ARG A C 1
ATOM 2548 O O . ARG A 1 321 ? 10.917 72.274 35.308 1 59.32 321 ARG A O 1
ATOM 2555 N N . ASP A 1 322 ? 12.72 71.291 36.242 1 55.86 322 ASP A N 1
ATOM 2556 C CA . ASP A 1 322 ? 13.622 71.774 35.201 1 55.86 322 ASP A CA 1
ATOM 2557 C C . ASP A 1 322 ? 13.679 70.798 34.028 1 55.86 322 ASP A C 1
ATOM 2559 O O . ASP A 1 322 ? 14.303 71.086 33.004 1 55.86 322 ASP A O 1
ATOM 2563 N N . ILE A 1 323 ? 12.945 69.631 34.135 1 62.35 323 ILE A N 1
ATOM 2564 C CA . ILE A 1 323 ? 13.028 68.562 33.146 1 62.35 323 ILE A CA 1
ATOM 2565 C C . ILE A 1 323 ? 12.458 69.044 31.815 1 62.35 323 ILE A C 1
ATOM 2567 O O . ILE A 1 323 ? 13.052 68.816 30.758 1 62.35 323 ILE A O 1
ATOM 2571 N N . PRO A 1 324 ? 11.317 69.705 31.856 1 63.23 324 PRO A N 1
ATOM 2572 C CA . PRO A 1 324 ? 10.836 70.149 30.546 1 63.23 324 PRO A CA 1
ATOM 2573 C C . PRO A 1 324 ? 11.82 71.077 29.839 1 63.23 324 PRO A C 1
ATOM 2575 O O . PRO A 1 324 ? 11.96 71.019 28.615 1 63.23 324 PRO A O 1
ATOM 2578 N N . TYR A 1 325 ? 12.526 71.867 30.542 1 61.97 325 TYR A N 1
ATOM 2579 C CA . TYR A 1 325 ? 13.517 72.775 29.977 1 61.97 325 TYR A CA 1
ATOM 2580 C C . TYR A 1 325 ? 14.764 72.017 29.538 1 61.97 325 TYR A C 1
ATOM 2582 O O . TYR A 1 325 ? 15.328 72.298 28.478 1 61.97 325 TYR A O 1
ATOM 2590 N N . ILE A 1 326 ? 15.12 70.936 30.255 1 59.13 326 ILE A N 1
ATOM 2591 C CA . ILE A 1 326 ? 16.292 70.146 29.894 1 59.13 326 ILE A CA 1
ATOM 2592 C C . ILE A 1 326 ? 15.962 69.246 28.706 1 59.13 326 ILE A C 1
ATOM 2594 O O . ILE A 1 326 ? 16.78 69.083 27.797 1 59.13 326 ILE A O 1
ATOM 2598 N N . ALA A 1 327 ? 14.765 68.751 28.673 1 65.79 327 ALA A N 1
ATOM 2599 C CA . ALA A 1 327 ? 14.327 67.912 27.56 1 65.79 327 ALA A CA 1
ATOM 2600 C C . ALA A 1 327 ? 14.224 68.721 26.271 1 65.79 327 ALA A C 1
ATOM 2602 O O . ALA A 1 327 ? 14.615 68.249 25.201 1 65.79 327 ALA A O 1
ATOM 2603 N N . LYS A 1 328 ? 13.667 69.907 26.283 1 64.39 328 LYS A N 1
ATOM 2604 C CA . LYS A 1 328 ? 13.623 70.796 25.126 1 64.39 328 LYS A CA 1
ATOM 2605 C C . LYS A 1 328 ? 15.028 71.133 24.636 1 64.39 328 LYS A C 1
ATOM 2607 O O . LYS A 1 328 ? 15.282 71.16 23.43 1 64.39 328 LYS A O 1
ATOM 2612 N N . ASP A 1 329 ? 15.919 71.357 25.541 1 60.08 329 ASP A N 1
ATOM 2613 C CA . ASP A 1 329 ? 17.294 71.676 25.167 1 60.08 329 ASP A CA 1
ATOM 2614 C C . ASP A 1 329 ? 17.999 70.457 24.577 1 60.08 329 ASP A C 1
ATOM 2616 O O . ASP A 1 329 ? 18.75 70.576 23.607 1 60.08 329 ASP A O 1
ATOM 2620 N N . PHE A 1 330 ? 17.71 69.311 25.144 1 62.63 330 PHE A N 1
ATOM 2621 C CA . PHE A 1 330 ? 18.296 68.076 24.639 1 62.63 330 PHE A CA 1
ATOM 2622 C C . PHE A 1 330 ? 17.712 67.716 23.278 1 62.63 330 PHE A C 1
ATOM 2624 O O . PHE A 1 330 ? 18.441 67.312 22.37 1 62.63 330 PHE A O 1
ATOM 2631 N N . ALA A 1 331 ? 16.418 67.871 23.12 1 63.52 331 ALA A N 1
ATOM 2632 C CA . ALA A 1 331 ? 15.776 67.621 21.832 1 63.52 331 ALA A CA 1
ATOM 2633 C C . ALA A 1 331 ? 16.308 68.568 20.761 1 63.52 331 ALA A C 1
ATOM 2635 O O . ALA A 1 331 ? 16.553 68.155 19.624 1 63.52 331 ALA A O 1
ATOM 2636 N N . ARG A 1 332 ? 16.557 69.785 20.995 1 62.24 332 ARG A N 1
ATOM 2637 C CA . ARG A 1 332 ? 17.143 70.763 20.084 1 62.24 332 ARG A CA 1
ATOM 2638 C C . ARG A 1 332 ? 18.579 70.392 19.731 1 62.24 332 ARG A C 1
ATOM 2640 O O . ARG A 1 332 ? 18.993 70.519 18.577 1 62.24 332 ARG A O 1
ATOM 2647 N N . LYS A 1 333 ? 19.263 69.87 20.684 1 57.85 333 LYS A N 1
ATOM 2648 C CA . LYS A 1 333 ? 20.656 69.507 20.44 1 57.85 333 LYS A CA 1
ATOM 2649 C C . LYS A 1 333 ? 20.754 68.233 19.605 1 57.85 333 LYS A C 1
ATOM 2651 O O . LYS A 1 333 ? 21.602 68.131 18.716 1 57.85 333 LYS A O 1
ATOM 2656 N N . VAL A 1 334 ? 19.85 67.362 19.854 1 58.17 334 VAL A N 1
ATOM 2657 C CA . VAL A 1 334 ? 19.88 66.1 19.122 1 58.17 334 VAL A CA 1
ATOM 2658 C C . VAL A 1 334 ? 19.345 66.31 17.708 1 58.17 334 VAL A C 1
ATOM 2660 O O . VAL A 1 334 ? 19.9 65.781 16.742 1 58.17 334 VAL A O 1
ATOM 2663 N N . MET A 1 335 ? 18.282 67.026 17.519 1 55.31 335 MET A N 1
ATOM 2664 C CA . MET A 1 335 ? 17.77 67.312 16.182 1 55.31 335 MET A CA 1
ATOM 2665 C C . MET A 1 335 ? 18.774 68.131 15.378 1 55.31 335 MET A C 1
ATOM 2667 O O . MET A 1 335 ? 18.895 67.955 14.164 1 55.31 335 MET A O 1
ATOM 2671 N N . GLY A 1 336 ? 19.487 69.02 15.993 1 53.51 336 GLY A N 1
ATOM 2672 C CA . GLY A 1 336 ? 20.534 69.77 15.317 1 53.51 336 GLY A CA 1
ATOM 2673 C C . GLY A 1 336 ? 21.683 68.898 14.84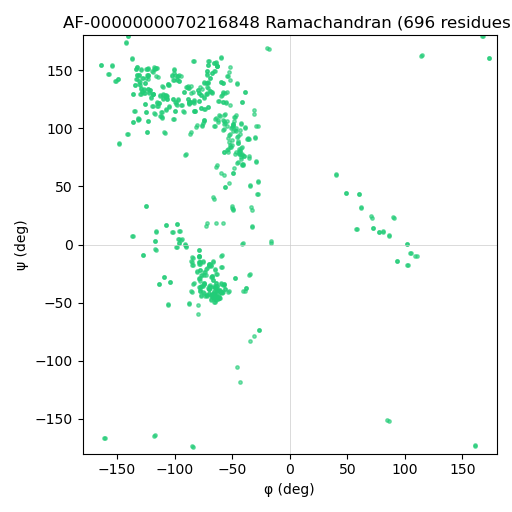6 1 53.51 336 GLY A C 1
ATOM 2674 O O . GLY A 1 336 ? 22.268 69.151 13.79 1 53.51 336 GLY A O 1
ATOM 2675 N N . THR A 1 337 ? 22.037 67.918 15.629 1 51.21 337 THR A N 1
ATOM 2676 C CA . THR A 1 337 ? 23.157 67.07 15.237 1 51.21 337 THR A CA 1
ATOM 2677 C C . THR A 1 337 ? 22.752 66.127 14.108 1 51.21 337 THR A C 1
ATOM 2679 O O . THR A 1 337 ? 23.579 65.763 13.269 1 51.21 337 THR A O 1
ATOM 2682 N N . VAL A 1 338 ? 21.529 65.718 14.111 1 48.92 338 VAL A N 1
ATOM 2683 C CA . VAL A 1 338 ? 21.126 64.757 13.089 1 48.92 338 VAL A CA 1
ATOM 2684 C C . VAL A 1 338 ? 20.883 65.48 11.766 1 48.92 338 VAL A C 1
ATOM 2686 O O . VAL A 1 338 ? 21.1 64.914 10.693 1 48.92 338 VAL A O 1
ATOM 2689 N N . GLN A 1 339 ? 20.337 66.689 11.678 1 44.83 339 GLN A N 1
ATOM 2690 C CA . GLN A 1 339 ? 20.097 67.355 10.402 1 44.83 339 GLN A CA 1
ATOM 2691 C C . GLN A 1 339 ? 21.4 67.871 9.797 1 44.83 339 GLN A C 1
ATOM 2693 O O . GLN A 1 339 ? 21.443 68.237 8.621 1 44.83 339 GLN A O 1
ATOM 2698 N N . GLY A 1 340 ? 22.443 68.164 10.6 1 41.36 340 GLY A N 1
ATOM 2699 C CA . GLY A 1 340 ? 23.596 68.857 10.048 1 41.36 340 GLY A CA 1
ATOM 2700 C C . GLY A 1 340 ? 24.517 67.948 9.257 1 41.36 340 GLY A C 1
ATOM 2701 O O . GLY A 1 340 ? 25.585 68.374 8.811 1 41.36 340 GLY A O 1
ATOM 2702 N N . SER A 1 341 ? 24.363 66.638 9.395 1 39.84 341 SER A N 1
ATOM 2703 C CA . SER A 1 341 ? 25.471 65.954 8.738 1 39.84 341 SER A CA 1
ATOM 2704 C C . SER A 1 341 ? 25.359 66.051 7.22 1 39.84 341 SER A C 1
ATOM 2706 O O . SER A 1 341 ? 25.001 65.077 6.555 1 39.84 341 SER A O 1
ATOM 2708 N N . GLY A 1 342 ? 24.51 67.056 6.709 1 35.79 342 GLY A N 1
ATOM 2709 C CA . GLY A 1 342 ? 24.586 67.154 5.26 1 35.79 342 GLY A CA 1
ATOM 2710 C C . GLY A 1 342 ? 26.006 67.295 4.745 1 35.79 342 GLY A C 1
ATOM 2711 O O . GLY A 1 342 ? 26.909 67.675 5.493 1 35.79 342 GLY A O 1
ATOM 2712 N N . SER A 1 343 ? 26.335 66.632 3.591 1 36.53 343 SER A N 1
ATOM 2713 C CA . SER A 1 343 ? 27.454 66.333 2.704 1 36.53 343 SER A CA 1
ATOM 2714 C C . SER A 1 343 ? 28.17 67.608 2.269 1 36.53 343 SER A C 1
ATOM 2716 O O . SER A 1 343 ? 27.659 68.359 1.435 1 36.53 343 SER A O 1
ATOM 2718 N N . ARG A 1 344 ? 28.617 68.495 3.136 1 34.68 344 ARG A N 1
ATOM 2719 C CA . ARG A 1 344 ? 29.426 69.541 2.52 1 34.68 344 ARG A CA 1
ATOM 2720 C C . ARG A 1 344 ? 30.698 68.962 1.91 1 34.68 344 ARG A C 1
ATOM 2722 O O . ARG A 1 344 ? 31.679 69.681 1.706 1 34.68 344 ARG A O 1
ATOM 2729 N N . GLY A 1 345 ? 30.859 67.555 1.612 1 29.59 345 GLY A N 1
ATOM 2730 C CA . GLY A 1 345 ? 32.173 67.161 1.128 1 29.59 345 GLY A CA 1
ATOM 2731 C C . GLY A 1 345 ? 32.509 67.75 -0.23 1 29.59 345 GLY A C 1
ATOM 2732 O O . GLY A 1 345 ? 32.225 67.141 -1.263 1 29.59 345 GLY A O 1
ATOM 2733 N N . GLY A 1 346 ? 32.168 68.967 -0.522 1 29.79 346 GLY A N 1
ATOM 2734 C CA . GLY A 1 346 ? 32.613 69.562 -1.772 1 29.79 346 GLY A CA 1
ATOM 2735 C C . GLY A 1 346 ? 34.123 69.617 -1.903 1 29.79 346 GLY A C 1
ATOM 2736 O O . GLY A 1 346 ? 34.788 70.367 -1.185 1 29.79 346 GLY A O 1
ATOM 2737 N N . TYR A 1 347 ? 34.914 68.447 -1.902 1 29.85 347 TYR A N 1
ATOM 2738 C CA . TYR A 1 347 ? 36.346 68.519 -2.166 1 29.85 347 TYR A CA 1
ATOM 2739 C C . TYR A 1 347 ? 36.621 69.198 -3.502 1 29.85 347 TYR A C 1
ATOM 2741 O O . TYR A 1 347 ? 36.017 68.848 -4.519 1 29.85 347 TYR A O 1
ATOM 2749 N N . ALA A 1 348 ? 37.07 70.429 -3.54 1 28.08 348 ALA A N 1
ATOM 2750 C CA . ALA A 1 348 ? 37.583 71.367 -4.535 1 28.08 348 ALA A CA 1
ATOM 2751 C C . ALA A 1 348 ? 38.742 70.757 -5.318 1 28.08 348 ALA A C 1
ATOM 2753 O O . ALA A 1 348 ? 39.722 70.294 -4.729 1 28.08 348 ALA A O 1
ATOM 2754 N N . ALA A 1 349 ? 38.502 70.034 -6.553 1 29.42 349 ALA A N 1
ATOM 2755 C CA . ALA A 1 349 ? 39.498 69.639 -7.546 1 29.42 349 ALA A CA 1
ATOM 2756 C C . ALA A 1 349 ? 40.466 70.782 -7.836 1 29.42 349 ALA A C 1
ATOM 2758 O O . ALA A 1 349 ? 40.063 71.831 -8.344 1 29.42 349 ALA A O 1
ATOM 2759 N N . VAL A 1 350 ? 41.529 71.013 -7.021 1 26.66 350 VAL A N 1
ATOM 2760 C CA . VAL A 1 350 ? 42.695 71.732 -7.522 1 26.66 350 VAL A CA 1
ATOM 2761 C C . VAL A 1 350 ? 43.378 70.912 -8.614 1 26.66 350 VAL A C 1
ATOM 2763 O O . VAL A 1 350 ? 43.559 69.7 -8.468 1 26.66 350 VAL A O 1
ATOM 2766 N N . MET B 1 1 ? -7.97 -34.453 -88.499 1 26.36 1 MET B N 1
ATOM 2767 C CA . MET B 1 1 ? -8.721 -34.742 -87.28 1 26.36 1 MET B CA 1
ATOM 2768 C C . MET B 1 1 ? -7.847 -34.555 -86.045 1 26.36 1 MET B C 1
ATOM 2770 O O . MET B 1 1 ? -6.838 -35.244 -85.883 1 26.36 1 MET B O 1
ATOM 2774 N N . ALA B 1 2 ? -7.803 -33.307 -85.575 1 36.06 2 ALA B N 1
ATOM 2775 C CA . ALA B 1 2 ? -6.978 -32.654 -84.561 1 36.06 2 ALA B CA 1
ATOM 2776 C C . ALA B 1 2 ? -7.193 -33.286 -83.189 1 36.06 2 ALA B C 1
ATOM 2778 O O . ALA B 1 2 ? -8.327 -33.585 -82.807 1 36.06 2 ALA B O 1
ATOM 2779 N N . PRO B 1 3 ? -6.185 -34.041 -82.765 1 37.59 3 PRO B N 1
ATOM 2780 C CA . PRO B 1 3 ? -6.215 -34.821 -81.526 1 37.59 3 PRO B CA 1
ATOM 2781 C C . PRO B 1 3 ? -6.561 -33.974 -80.304 1 37.59 3 PRO B C 1
ATOM 2783 O O . PRO B 1 3 ? -6.192 -32.798 -80.238 1 37.59 3 PRO B O 1
ATOM 2786 N N . SER B 1 4 ? -7.804 -34.054 -79.842 1 36.77 4 SER B N 1
ATOM 2787 C CA . SER B 1 4 ? -8.342 -33.385 -78.662 1 36.77 4 SER B CA 1
ATOM 2788 C C . SER B 1 4 ? -7.484 -33.658 -77.432 1 36.77 4 SER B C 1
ATOM 2790 O O . SER B 1 4 ? -7.168 -34.811 -77.132 1 36.77 4 SER B O 1
ATOM 2792 N N . ARG B 1 5 ? -6.563 -32.761 -77.175 1 35.81 5 ARG B N 1
ATOM 2793 C CA . ARG B 1 5 ? -5.677 -32.709 -76.017 1 35.81 5 ARG B CA 1
ATOM 2794 C C . ARG B 1 5 ? -6.466 -32.83 -74.718 1 35.81 5 ARG B C 1
ATOM 2796 O O . ARG B 1 5 ? -7.376 -32.038 -74.462 1 35.81 5 ARG B O 1
ATOM 2803 N N . SER B 1 6 ? -6.758 -34.112 -74.343 1 35.51 6 SER B N 1
ATOM 2804 C CA . SER B 1 6 ? -7.4 -34.441 -73.075 1 35.51 6 SER B CA 1
ATOM 2805 C C . SER B 1 6 ? -6.757 -33.685 -71.917 1 35.51 6 SER B C 1
ATOM 2807 O O . SER B 1 6 ? -5.536 -33.713 -71.754 1 35.51 6 SER B O 1
ATOM 2809 N N . ARG B 1 7 ? -7.305 -32.509 -71.592 1 38.07 7 ARG B N 1
ATOM 2810 C CA . ARG B 1 7 ? -6.944 -31.691 -70.439 1 38.07 7 ARG B CA 1
ATOM 2811 C C . ARG B 1 7 ? -6.971 -32.513 -69.154 1 38.07 7 ARG B C 1
ATOM 2813 O O . ARG B 1 7 ? -7.946 -33.216 -68.882 1 38.07 7 ARG B O 1
ATOM 2820 N N . SER B 1 8 ? -5.798 -33.021 -68.774 1 39.01 8 SER B N 1
ATOM 2821 C CA . SER B 1 8 ? -5.514 -33.688 -67.508 1 39.01 8 SER B CA 1
ATOM 2822 C C . SER B 1 8 ? -6.14 -32.939 -66.336 1 39.01 8 SER B C 1
ATOM 2824 O O . SER B 1 8 ? -5.939 -31.732 -66.186 1 39.01 8 SER B O 1
ATOM 2826 N N . PRO B 1 9 ? -7.393 -33.374 -65.905 1 41.33 9 PRO B N 1
ATOM 2827 C CA . PRO B 1 9 ? -7.938 -32.682 -64.735 1 41.33 9 PRO B CA 1
ATOM 2828 C C . PRO B 1 9 ? -6.939 -32.594 -63.583 1 41.33 9 PRO B C 1
ATOM 2830 O O . PRO B 1 9 ? -6.181 -33.538 -63.346 1 41.33 9 PRO B O 1
ATOM 2833 N N . LEU B 1 10 ? -6.342 -31.417 -63.371 1 38.14 10 LEU B N 1
ATOM 2834 C CA . LEU B 1 10 ? -5.595 -31.054 -62.172 1 38.14 10 LEU B CA 1
ATOM 2835 C C . LEU B 1 10 ? -6.336 -31.498 -60.915 1 38.14 10 LEU B C 1
ATOM 2837 O O . LEU B 1 10 ? -7.485 -31.108 -60.696 1 38.14 10 LEU B O 1
ATOM 2841 N N . LEU B 1 11 ? -6.216 -32.795 -60.57 1 40.01 11 LEU B N 1
ATOM 2842 C CA . LEU B 1 11 ? -6.719 -33.24 -59.275 1 40.01 11 LEU B CA 1
ATOM 2843 C C . LEU B 1 11 ? -6.356 -32.243 -58.179 1 40.01 11 LEU B C 1
ATOM 2845 O O . LEU B 1 11 ? -5.192 -31.862 -58.041 1 40.01 11 LEU B O 1
ATOM 2849 N N . PRO B 1 12 ? -7.352 -31.419 -57.719 1 41.16 12 PRO B N 1
ATOM 2850 C CA . PRO B 1 12 ? -7.034 -30.572 -56.567 1 41.16 12 PRO B CA 1
ATOM 2851 C C . PRO B 1 12 ? -6.426 -31.357 -55.407 1 41.16 12 PRO B C 1
ATOM 2853 O O . PRO B 1 12 ? -6.858 -32.476 -55.12 1 41.16 12 PRO B O 1
ATOM 2856 N N . ILE B 1 13 ? -5.115 -31.306 -55.252 1 39.6 13 ILE B N 1
ATOM 2857 C CA . ILE B 1 13 ? -4.456 -31.691 -54.008 1 39.6 13 ILE B CA 1
ATOM 2858 C C . ILE B 1 13 ? -5.271 -31.193 -52.817 1 39.6 13 ILE B C 1
ATOM 2860 O O . ILE B 1 13 ? -5.41 -29.984 -52.614 1 39.6 13 ILE B O 1
ATOM 2864 N N . LEU B 1 14 ? -6.429 -31.916 -52.499 1 36.64 14 LEU B N 1
ATOM 2865 C CA . LEU B 1 14 ? -7.027 -31.622 -51.202 1 36.64 14 LEU B CA 1
ATOM 2866 C C . LEU B 1 14 ? -5.955 -31.519 -50.121 1 36.64 14 LEU B C 1
ATOM 2868 O O . LEU B 1 14 ? -5.285 -32.506 -49.81 1 36.64 14 LEU B O 1
ATOM 2872 N N . ALA B 1 15 ? -5.262 -30.38 -50.009 1 36.03 15 ALA B N 1
ATOM 2873 C CA . ALA B 1 15 ? -4.471 -30.069 -48.822 1 36.03 15 ALA B CA 1
ATOM 2874 C C . ALA B 1 15 ? -5.225 -30.439 -47.548 1 36.03 15 ALA B C 1
ATOM 2876 O O . ALA B 1 15 ? -6.253 -29.837 -47.229 1 36.03 15 ALA B O 1
ATOM 2877 N N . LEU B 1 16 ? -5.3 -31.745 -47.224 1 37.14 16 LEU B N 1
ATOM 2878 C CA . LEU B 1 16 ? -5.699 -32.041 -45.852 1 37.14 16 LEU B CA 1
ATOM 2879 C C . LEU B 1 16 ? -5.052 -31.066 -44.875 1 37.14 16 LEU B C 1
ATOM 2881 O O . LEU B 1 16 ? -3.834 -31.091 -44.681 1 37.14 16 LEU B O 1
ATOM 2885 N N . ALA B 1 17 ? -5.563 -29.842 -44.812 1 35.89 17 ALA B N 1
ATOM 2886 C CA . ALA B 1 17 ? -5.186 -29.014 -43.669 1 35.89 17 ALA B CA 1
ATOM 2887 C C . ALA B 1 17 ? -5.233 -29.816 -42.372 1 35.89 17 ALA B C 1
ATOM 2889 O O . ALA B 1 17 ? -6.308 -30.231 -41.93 1 35.89 17 ALA B O 1
ATOM 2890 N N . CYS B 1 18 ? -4.173 -30.649 -42.109 1 35.53 18 CYS B N 1
ATOM 2891 C CA . CYS B 1 18 ? -3.985 -31.135 -40.746 1 35.53 18 CYS B CA 1
ATOM 2892 C C . CYS B 1 18 ? -4.385 -30.073 -39.729 1 35.53 18 CYS B C 1
ATOM 2894 O O . CYS B 1 18 ? -3.745 -29.024 -39.637 1 35.53 18 CYS B O 1
ATOM 2896 N N . VAL B 1 19 ? -5.638 -29.897 -39.585 1 37.35 19 VAL B N 1
ATOM 2897 C CA . VAL B 1 19 ? -6.008 -29.199 -38.359 1 37.35 19 VAL B CA 1
ATOM 2898 C C . VAL B 1 19 ? -5.149 -29.7 -37.199 1 37.35 19 VAL B C 1
ATOM 2900 O O . VAL B 1 19 ? -5.293 -30.844 -36.762 1 37.35 19 VAL B O 1
ATOM 2903 N N . LEU B 1 20 ? -3.838 -29.392 -37.192 1 36.44 20 LEU B N 1
ATOM 2904 C CA . LEU B 1 20 ? -3.144 -29.574 -35.922 1 36.44 20 LEU B CA 1
ATOM 2905 C C . LEU B 1 20 ? -4.043 -29.193 -34.751 1 36.44 20 LEU B C 1
ATOM 2907 O O . LEU B 1 20 ? -4.61 -28.098 -34.729 1 36.44 20 LEU B O 1
ATOM 2911 N N . PRO B 1 21 ? -4.764 -30.162 -34.23 1 38.07 21 PRO B N 1
ATOM 2912 C CA . PRO B 1 21 ? -5.38 -29.693 -32.987 1 38.07 21 PRO B CA 1
ATOM 2913 C C . PRO B 1 21 ? -4.481 -28.738 -32.205 1 38.07 21 PRO B C 1
ATOM 2915 O O . PRO B 1 21 ? -3.279 -28.986 -32.072 1 38.07 21 PRO B O 1
ATOM 2918 N N . TYR B 1 22 ? -4.589 -27.507 -32.439 1 35.99 22 TYR B N 1
ATOM 2919 C CA . TYR B 1 22 ? -4.074 -26.627 -31.396 1 35.99 22 TYR B CA 1
ATOM 2920 C C . TYR B 1 22 ? -4.299 -27.229 -30.014 1 35.99 22 TYR B C 1
ATOM 2922 O O . TYR B 1 22 ? -5.417 -27.203 -29.493 1 35.99 22 TYR B O 1
ATOM 2930 N N . SER B 1 23 ? -3.893 -28.537 -29.762 1 36.58 23 SER B N 1
ATOM 2931 C CA . SER B 1 23 ? -3.885 -28.992 -28.375 1 36.58 23 SER B CA 1
ATOM 2932 C C . SER B 1 23 ? -3.596 -27.841 -27.417 1 36.58 23 SER B C 1
ATOM 2934 O O . SER B 1 23 ? -2.794 -26.957 -27.725 1 36.58 23 SER B O 1
ATOM 2936 N N . ALA B 1 24 ? -4.438 -27.437 -26.661 1 43.95 24 ALA B N 1
ATOM 2937 C CA . ALA B 1 24 ? -4.358 -26.636 -25.442 1 43.95 24 ALA B CA 1
ATOM 2938 C C . ALA B 1 24 ? -3.014 -26.83 -24.746 1 43.95 24 ALA B C 1
ATOM 2940 O O . ALA B 1 24 ? -2.516 -27.954 -24.646 1 43.95 24 ALA B O 1
ATOM 2941 N N . ASN B 1 25 ? -1.971 -25.929 -24.818 1 50.09 25 ASN B N 1
ATOM 2942 C CA . ASN B 1 25 ? -0.63 -25.589 -24.355 1 50.09 25 ASN B CA 1
ATOM 2943 C C . ASN B 1 25 ? -0.404 -26.037 -22.914 1 50.09 25 ASN B C 1
ATOM 2945 O O . ASN B 1 25 ? 0.138 -25.284 -22.102 1 50.09 25 ASN B O 1
ATOM 2949 N N . ALA B 1 26 ? -1.267 -26.961 -22.312 1 62.85 26 ALA B N 1
ATOM 2950 C CA . ALA B 1 26 ? -0.87 -27.511 -21.019 1 62.85 26 ALA B CA 1
ATOM 2951 C C . ALA B 1 26 ? 0.393 -28.358 -21.148 1 62.85 26 ALA B C 1
ATOM 2953 O O . ALA B 1 26 ? 0.506 -29.179 -22.061 1 62.85 26 ALA B O 1
ATOM 2954 N N . PHE B 1 27 ? 1.531 -27.902 -20.797 1 79.35 27 PHE B N 1
ATOM 2955 C CA . PHE B 1 27 ? 2.772 -28.667 -20.825 1 79.35 27 PHE B CA 1
ATOM 2956 C C . PHE B 1 27 ? 2.626 -29.966 -20.042 1 79.35 27 PHE B C 1
ATOM 2958 O O . PHE B 1 27 ? 1.748 -30.084 -19.184 1 79.35 27 PHE B O 1
ATOM 2965 N N . ASP B 1 28 ? 3.289 -31.009 -20.534 1 85.91 28 ASP B N 1
ATOM 2966 C CA . ASP B 1 28 ? 3.336 -32.3 -19.855 1 85.91 28 ASP B CA 1
ATOM 2967 C C . ASP B 1 28 ? 4.318 -32.269 -18.686 1 85.91 28 ASP B C 1
ATOM 2969 O O . ASP B 1 28 ? 5.525 -32.118 -18.886 1 85.91 28 ASP B O 1
ATOM 2973 N N . CYS B 1 29 ? 3.812 -32.467 -17.554 1 90.64 29 CYS B N 1
ATOM 2974 C CA . CYS B 1 29 ? 4.609 -32.391 -16.335 1 90.64 29 CYS B CA 1
ATOM 2975 C C . CYS B 1 29 ? 5.665 -33.489 -16.304 1 90.64 29 CYS B C 1
ATOM 2977 O O . CYS B 1 29 ? 6.68 -33.361 -15.617 1 90.64 29 CYS B O 1
ATOM 2979 N N . LYS B 1 30 ? 5.483 -34.54 -17.048 1 89.56 30 LYS B N 1
ATOM 2980 C CA . LYS B 1 30 ? 6.397 -35.678 -17.055 1 89.56 30 LYS B CA 1
ATOM 2981 C C . LYS B 1 30 ? 7.548 -35.453 -18.032 1 89.56 30 LYS B C 1
ATOM 2983 O O . LYS B 1 30 ? 8.53 -36.198 -18.025 1 89.56 30 LYS B O 1
ATOM 2988 N N . ASP B 1 31 ? 7.368 -34.535 -18.819 1 89.63 31 ASP B N 1
ATOM 2989 C CA . ASP B 1 31 ? 8.399 -34.252 -19.814 1 89.63 31 ASP B CA 1
ATOM 2990 C C . ASP B 1 31 ? 8.443 -32.764 -20.151 1 89.63 31 ASP B C 1
ATOM 2992 O O . ASP B 1 31 ? 7.866 -32.331 -21.15 1 89.63 31 ASP B O 1
ATOM 2996 N N . ILE B 1 32 ? 9.163 -32.068 -19.394 1 89.1 32 ILE B N 1
ATOM 2997 C CA . ILE B 1 32 ? 9.303 -30.628 -19.578 1 89.1 32 ILE B CA 1
ATOM 2998 C C . ILE B 1 32 ? 10.573 -30.33 -20.371 1 89.1 32 ILE B C 1
ATOM 3000 O O . ILE B 1 32 ? 11.658 -30.795 -20.015 1 89.1 32 ILE B O 1
ATOM 3004 N N . LEU B 1 33 ? 10.391 -29.632 -21.411 1 86.66 33 LEU B N 1
ATOM 3005 C CA . LEU B 1 33 ? 11.521 -29.259 -22.256 1 86.66 33 LEU B CA 1
ATOM 3006 C C . LEU B 1 33 ? 11.991 -27.843 -21.941 1 86.66 33 LEU B C 1
ATOM 3008 O O . LEU B 1 33 ? 11.205 -26.895 -22.006 1 86.66 33 LEU B O 1
ATOM 3012 N N . ALA B 1 34 ? 13.205 -27.696 -21.559 1 86.28 34 ALA B N 1
ATOM 3013 C CA . ALA B 1 34 ? 13.831 -26.399 -21.317 1 86.28 34 ALA B CA 1
ATOM 3014 C C . ALA B 1 34 ? 15.188 -26.307 -22.011 1 86.28 34 ALA B C 1
ATOM 3016 O O . ALA B 1 34 ? 16.163 -26.915 -21.564 1 86.28 34 ALA B O 1
ATOM 3017 N N . ASP B 1 35 ? 15.234 -25.504 -23.061 1 82.24 35 ASP B N 1
ATOM 3018 C CA . ASP B 1 35 ? 16.454 -25.294 -23.835 1 82.24 35 ASP B CA 1
ATOM 3019 C C . ASP B 1 35 ? 17.108 -26.624 -24.201 1 82.24 35 ASP B C 1
ATOM 3021 O O . ASP B 1 35 ? 18.303 -26.82 -23.966 1 82.24 35 ASP B O 1
ATOM 3025 N N . GLY B 1 36 ? 16.339 -27.584 -24.638 1 79.26 36 GLY B N 1
ATOM 3026 C CA . GLY B 1 36 ? 16.845 -28.844 -25.159 1 79.26 36 GLY B CA 1
ATOM 3027 C C . GLY B 1 36 ? 16.945 -29.929 -24.103 1 79.26 36 GLY B C 1
ATOM 3028 O O . GLY B 1 36 ? 17.157 -31.099 -24.427 1 79.26 36 GLY B O 1
ATOM 3029 N N . ALA B 1 37 ? 16.853 -29.52 -22.852 1 83.1 37 ALA B N 1
ATOM 3030 C CA . ALA B 1 37 ? 16.909 -30.502 -21.772 1 83.1 37 ALA B CA 1
ATOM 3031 C C . ALA B 1 37 ? 15.507 -30.873 -21.295 1 83.1 37 ALA B C 1
ATOM 3033 O O . ALA B 1 37 ? 14.606 -30.031 -21.284 1 83.1 37 ALA B O 1
ATOM 3034 N N . HIS B 1 38 ? 15.39 -32.159 -20.991 1 87.56 38 HIS B N 1
ATOM 3035 C CA . HIS B 1 38 ? 14.102 -32.654 -20.517 1 87.56 38 HIS B CA 1
ATOM 3036 C C . HIS B 1 38 ? 14.099 -32.818 -19.001 1 87.56 38 HIS B C 1
ATOM 3038 O O . HIS B 1 38 ? 15.092 -33.259 -18.418 1 87.56 38 HIS B O 1
ATOM 3044 N N . PHE B 1 39 ? 12.997 -32.496 -18.406 1 90.57 39 PHE B N 1
ATOM 3045 C CA . PHE B 1 39 ? 12.821 -32.621 -16.964 1 90.57 39 PHE B CA 1
ATOM 3046 C C . PHE B 1 39 ? 11.491 -33.289 -16.637 1 90.57 39 PHE B C 1
ATOM 3048 O O . PHE B 1 39 ? 10.501 -33.092 -17.344 1 90.57 39 PHE B O 1
ATOM 3055 N N . ASN B 1 40 ? 11.483 -34.109 -15.618 1 91.63 40 ASN B N 1
ATOM 3056 C CA . ASN B 1 40 ? 10.278 -34.78 -15.141 1 91.63 40 ASN B CA 1
ATOM 3057 C C . ASN B 1 40 ? 9.862 -34.274 -13.763 1 91.63 40 ASN B C 1
ATOM 3059 O O . ASN B 1 40 ? 10.502 -34.594 -12.76 1 91.63 40 ASN B O 1
ATOM 3063 N N . PHE B 1 41 ? 8.753 -33.551 -13.7 1 94.15 41 PHE B N 1
ATOM 3064 C CA . PHE B 1 41 ? 8.302 -32.952 -12.45 1 94.15 41 PHE B CA 1
ATOM 3065 C C . PHE B 1 41 ? 7.077 -33.682 -11.911 1 94.15 41 PHE B C 1
ATOM 3067 O O . PHE B 1 41 ? 6.374 -33.166 -11.04 1 94.15 41 PHE B O 1
ATOM 3074 N N . LYS B 1 42 ? 6.798 -34.852 -12.377 1 93.44 42 LYS B N 1
ATOM 3075 C CA . LYS B 1 42 ? 5.605 -35.604 -12 1 93.44 42 LYS B CA 1
ATOM 3076 C C . LYS B 1 42 ? 5.49 -35.729 -10.483 1 93.44 42 LYS B C 1
ATOM 3078 O O . LYS B 1 42 ? 4.399 -35.594 -9.925 1 93.44 42 LYS B O 1
ATOM 3083 N N . GLU B 1 43 ? 6.608 -35.964 -9.774 1 93.37 43 GLU B N 1
ATOM 3084 C CA . GLU B 1 43 ? 6.614 -36.197 -8.333 1 93.37 43 GLU B CA 1
ATOM 3085 C C . GLU B 1 43 ? 6.285 -34.919 -7.566 1 93.37 43 GLU B C 1
ATOM 3087 O O . GLU B 1 43 ? 5.958 -34.968 -6.378 1 93.37 43 GLU B O 1
ATOM 3092 N N . LEU B 1 44 ? 6.385 -33.811 -8.222 1 94.56 44 LEU B N 1
ATOM 3093 C CA . LEU B 1 44 ? 6.1 -32.531 -7.583 1 94.56 44 LEU B CA 1
ATOM 3094 C C . LEU B 1 44 ? 4.634 -32.15 -7.757 1 94.56 44 LEU B C 1
ATOM 3096 O O . LEU B 1 44 ? 4.206 -31.085 -7.306 1 94.56 44 LEU B O 1
ATOM 3100 N N . GLY B 1 45 ? 3.911 -32.98 -8.413 1 93.82 45 GLY B N 1
ATOM 3101 C CA . GLY B 1 45 ? 2.5 -32.705 -8.634 1 93.82 45 GLY B CA 1
ATOM 3102 C C . GLY B 1 45 ? 1.694 -32.655 -7.35 1 93.82 45 GLY B C 1
ATOM 3103 O O . GLY B 1 45 ? 2.108 -33.207 -6.329 1 93.82 45 GLY B O 1
ATOM 3104 N N . GLY B 1 46 ? 0.497 -31.912 -7.429 1 94.15 46 GLY B N 1
ATOM 3105 C CA . GLY B 1 46 ? -0.362 -31.71 -6.274 1 94.15 46 GLY B CA 1
ATOM 3106 C C . GLY B 1 46 ? -0.448 -30.259 -5.841 1 94.15 46 GLY B C 1
ATOM 3107 O O . GLY B 1 46 ? 0.378 -29.436 -6.242 1 94.15 46 GLY B O 1
ATOM 3108 N N . PRO B 1 47 ? -1.473 -30.004 -5.043 1 96.57 47 PRO B N 1
ATOM 3109 C CA . PRO B 1 47 ? -1.673 -28.627 -4.585 1 96.57 47 PRO B CA 1
ATOM 3110 C C . PRO B 1 47 ? -0.78 -28.262 -3.401 1 96.57 47 PRO B C 1
ATOM 3112 O O . PRO B 1 47 ? -1.086 -28.618 -2.26 1 96.57 47 PRO B O 1
ATOM 3115 N N . HIS B 1 48 ? 0.289 -27.568 -3.614 1 97.7 48 HIS B N 1
ATOM 3116 C CA . HIS B 1 48 ? 1.199 -27.09 -2.579 1 97.7 48 HIS B CA 1
ATOM 3117 C C . HIS B 1 48 ? 0.853 -25.667 -2.156 1 97.7 48 HIS B C 1
ATOM 3119 O O . HIS B 1 48 ? 0.483 -24.838 -2.991 1 97.7 48 HIS B O 1
ATOM 3125 N N . VAL B 1 49 ? 1.049 -25.385 -0.882 1 97.27 49 VAL B N 1
ATOM 3126 C CA . VAL B 1 49 ? 0.593 -24.096 -0.374 1 97.27 49 VAL B CA 1
ATOM 3127 C C . VAL B 1 49 ? 1.776 -23.32 0.203 1 97.27 49 VAL B C 1
ATOM 3129 O O . VAL B 1 49 ? 2.612 -23.887 0.91 1 97.27 49 VAL B O 1
ATOM 3132 N N . VAL B 1 50 ? 1.897 -22.09 -0.145 1 96.87 50 VAL B N 1
ATOM 3133 C CA . VAL B 1 50 ? 2.834 -21.15 0.463 1 96.87 50 VAL B CA 1
ATOM 3134 C C . VAL B 1 50 ? 2.075 -19.945 1.012 1 96.87 50 VAL B C 1
ATOM 3136 O O . VAL B 1 50 ? 1.027 -19.569 0.481 1 96.87 50 VAL B O 1
ATOM 3139 N N . HIS B 1 51 ? 2.592 -19.31 2.026 1 96.16 51 HIS B N 1
ATOM 3140 C CA . HIS B 1 51 ? 1.912 -18.223 2.719 1 96.16 51 HIS B CA 1
ATOM 3141 C C . HIS B 1 51 ? 2.697 -16.92 2.606 1 96.16 51 HIS B C 1
ATOM 3143 O O . HIS B 1 51 ? 3.926 -16.938 2.502 1 96.16 51 HIS B O 1
ATOM 3149 N N . TYR B 1 52 ? 2.005 -15.897 2.668 1 96.09 52 TYR B N 1
ATOM 3150 C CA . TYR B 1 52 ? 2.573 -14.554 2.673 1 96.09 52 TYR B CA 1
ATOM 3151 C C . TYR B 1 52 ? 1.668 -13.582 3.42 1 96.09 52 TYR B C 1
ATOM 3153 O O . TYR B 1 52 ? 0.441 -13.683 3.345 1 96.09 52 TYR B O 1
ATOM 3161 N N . LYS B 1 53 ? 2.275 -12.719 4.158 1 95.93 53 LYS B N 1
ATOM 3162 C CA . LYS B 1 53 ? 1.529 -11.711 4.906 1 95.93 53 LYS B CA 1
ATOM 3163 C C . LYS B 1 53 ? 2.084 -10.313 4.648 1 95.93 53 LYS B C 1
ATOM 3165 O O . LYS B 1 53 ? 3.301 -10.124 4.586 1 95.93 53 LYS B O 1
ATOM 3170 N N . GLU B 1 54 ? 1.151 -9.442 4.422 1 93.79 54 GLU B N 1
ATOM 3171 C CA . GLU B 1 54 ? 1.475 -8.028 4.255 1 93.79 54 GLU B CA 1
ATOM 3172 C C . GLU B 1 54 ? 0.586 -7.151 5.132 1 93.79 54 GLU B C 1
ATOM 3174 O O . GLU B 1 54 ? -0.597 -7.444 5.315 1 93.79 54 GLU B O 1
ATOM 3179 N N . SER B 1 55 ? 1.183 -6.118 5.72 1 92.08 55 SER B N 1
ATOM 3180 C CA . SER B 1 55 ? 0.39 -5.204 6.535 1 92.08 55 SER B CA 1
ATOM 3181 C C . SER B 1 55 ? 0.687 -3.75 6.184 1 92.08 55 SER B C 1
ATOM 3183 O O . SER B 1 55 ? 1.782 -3.43 5.716 1 92.08 55 SER B O 1
ATOM 3185 N N . ASP B 1 56 ? -0.288 -2.93 6.26 1 92.28 56 ASP B N 1
ATOM 3186 C CA . ASP B 1 56 ? -0.19 -1.477 6.165 1 92.28 56 ASP B CA 1
ATOM 3187 C C . ASP B 1 56 ? -0.801 -0.804 7.393 1 92.28 56 ASP B C 1
ATOM 3189 O O . ASP B 1 56 ? -2.007 -0.553 7.434 1 92.28 56 ASP B O 1
ATOM 3193 N N . LEU B 1 57 ? 0.035 -0.481 8.307 1 90.59 57 LEU B N 1
ATOM 3194 C CA . LEU B 1 57 ? -0.421 0.08 9.574 1 90.59 57 LEU B CA 1
ATOM 3195 C C . LEU B 1 57 ? -1.029 1.463 9.368 1 90.59 57 LEU B C 1
ATOM 3197 O O . LEU B 1 57 ? -1.886 1.891 10.145 1 90.59 57 LEU B O 1
ATOM 3201 N N . THR B 1 58 ? -0.583 2.184 8.309 1 92.84 58 THR B N 1
ATOM 3202 C CA . THR B 1 58 ? -1.093 3.529 8.063 1 92.84 58 THR B CA 1
ATOM 3203 C C . THR B 1 58 ? -2.548 3.48 7.604 1 92.84 58 THR B C 1
ATOM 3205 O O . THR B 1 58 ? -3.251 4.492 7.643 1 92.84 58 THR B O 1
ATOM 3208 N N . LYS B 1 59 ? -2.973 2.344 7.163 1 93.21 59 LYS B N 1
ATOM 3209 C CA . LYS B 1 59 ? -4.359 2.173 6.737 1 93.21 59 LYS B CA 1
ATOM 3210 C C . LYS B 1 59 ? -5.088 1.171 7.627 1 93.21 59 LYS B C 1
ATOM 3212 O O . LYS B 1 59 ? -6.264 0.876 7.404 1 93.21 59 LYS B O 1
ATOM 3217 N N . GLU B 1 60 ? -4.314 0.524 8.612 1 91.44 60 GLU B N 1
ATOM 3218 C CA . GLU B 1 60 ? -4.837 -0.482 9.532 1 91.44 60 GLU B CA 1
ATOM 3219 C C . GLU B 1 60 ? -5.39 -1.686 8.777 1 91.44 60 GLU B C 1
ATOM 3221 O O . GLU B 1 60 ? -6.481 -2.171 9.085 1 91.44 60 GLU B O 1
ATOM 3226 N N . LEU B 1 61 ? -4.657 -2.065 7.827 1 92.88 61 LEU B N 1
ATOM 3227 C CA . LEU B 1 61 ? -5.055 -3.206 7.01 1 92.88 61 LEU B CA 1
ATOM 3228 C C . LEU B 1 61 ? -3.973 -4.28 7.013 1 92.88 61 LEU B C 1
ATOM 3230 O O . LEU B 1 61 ? -2.781 -3.967 7.066 1 92.88 61 LEU B O 1
ATOM 3234 N N . GLU B 1 62 ? -4.411 -5.472 6.966 1 93.9 62 GLU B N 1
ATOM 3235 C CA . GLU B 1 62 ? -3.547 -6.64 6.83 1 93.9 62 GLU B CA 1
ATOM 3236 C C . GLU B 1 62 ? -4.091 -7.611 5.785 1 93.9 62 GLU B C 1
ATOM 3238 O O . GLU B 1 62 ? -5.303 -7.819 5.696 1 93.9 62 GLU B O 1
ATOM 3243 N N . TRP B 1 63 ? -3.164 -8.1 4.997 1 95.71 63 TRP B N 1
ATOM 3244 C CA . TRP B 1 63 ? -3.525 -9.089 3.987 1 95.71 63 TRP B CA 1
ATOM 3245 C C . TRP B 1 63 ? -2.761 -10.391 4.202 1 95.71 63 TRP B C 1
ATOM 3247 O O . TRP B 1 63 ? -1.531 -10.388 4.299 1 95.71 63 TRP B O 1
ATOM 3257 N N . LYS B 1 64 ? -3.46 -11.429 4.283 1 96.57 64 LYS B N 1
ATOM 3258 C CA . LYS B 1 64 ? -2.878 -12.766 4.352 1 96.57 64 LYS B CA 1
ATOM 3259 C C . LYS B 1 64 ? -3.132 -13.543 3.063 1 96.57 64 LYS B C 1
ATOM 3261 O O . LYS B 1 64 ? -4.276 -13.666 2.622 1 96.57 64 LYS B O 1
ATOM 3266 N N . TYR B 1 65 ? -2.049 -14.012 2.527 1 97.33 65 TYR B N 1
ATOM 3267 C CA . TYR B 1 65 ? -2.15 -14.74 1.267 1 97.33 65 TYR B CA 1
ATOM 3268 C C . TYR B 1 65 ? -1.853 -16.221 1.467 1 97.33 65 TYR B C 1
ATOM 3270 O O . TYR B 1 65 ? -0.923 -16.581 2.192 1 97.33 65 TYR B O 1
ATOM 3278 N N . ASN B 1 66 ? -2.66 -17.034 0.854 1 97.46 66 ASN B N 1
ATOM 3279 C CA . ASN B 1 66 ? -2.376 -18.448 0.637 1 97.46 66 ASN B CA 1
ATOM 3280 C C . ASN B 1 66 ? -2.301 -18.783 -0.85 1 97.46 66 ASN B C 1
ATOM 3282 O O . ASN B 1 66 ? -3.302 -18.693 -1.563 1 97.46 66 ASN B O 1
ATOM 3286 N N . PHE B 1 67 ? -1.139 -19.121 -1.256 1 98.25 67 PHE B N 1
ATOM 3287 C CA . PHE B 1 67 ? -0.958 -19.493 -2.655 1 98.25 67 PHE B CA 1
ATOM 3288 C C . PHE B 1 67 ? -0.938 -21.009 -2.813 1 98.25 67 PHE B C 1
ATOM 3290 O O . PHE B 1 67 ? -0.123 -21.692 -2.189 1 98.25 67 PHE B O 1
ATOM 3297 N N . THR B 1 68 ? -1.791 -21.486 -3.59 1 98.25 68 THR B N 1
ATOM 3298 C CA . THR B 1 68 ? -1.819 -22.909 -3.911 1 98.25 68 THR B CA 1
ATOM 3299 C C . THR B 1 68 ? -1.329 -23.151 -5.336 1 98.25 68 THR B C 1
ATOM 3301 O O . THR B 1 68 ? -1.811 -22.52 -6.279 1 98.25 68 THR B O 1
ATOM 3304 N N . ILE B 1 69 ? -0.389 -24.038 -5.444 1 97.59 69 ILE B N 1
ATOM 3305 C CA . ILE B 1 69 ? 0.223 -24.283 -6.745 1 97.59 69 ILE B CA 1
ATOM 3306 C C . ILE B 1 69 ? 0.165 -25.774 -7.07 1 97.59 69 ILE B C 1
ATOM 3308 O O . ILE B 1 69 ? 0.449 -26.614 -6.212 1 97.59 69 ILE B O 1
ATOM 3312 N N . ASP B 1 70 ? -0.233 -26.087 -8.231 1 96.95 70 ASP B N 1
ATOM 3313 C CA . ASP B 1 70 ? -0.075 -27.409 -8.828 1 96.95 70 ASP B CA 1
ATOM 3314 C C . ASP B 1 70 ? 0.492 -27.31 -10.242 1 96.95 70 ASP B C 1
ATOM 3316 O O . ASP B 1 70 ? -0.205 -26.892 -11.169 1 96.95 70 ASP B O 1
ATOM 3320 N N . ILE B 1 71 ? 1.693 -27.666 -10.377 1 94.17 71 ILE B N 1
ATOM 3321 C CA . ILE B 1 71 ? 2.371 -27.47 -11.653 1 94.17 71 ILE B CA 1
ATOM 3322 C C . ILE B 1 71 ? 1.882 -28.506 -12.662 1 94.17 71 ILE B C 1
ATOM 3324 O O . ILE B 1 71 ? 2.022 -28.317 -13.873 1 94.17 71 ILE B O 1
ATOM 3328 N N . CYS B 1 72 ? 1.223 -29.543 -12.261 1 94.56 72 CYS B N 1
ATOM 3329 C CA . CYS B 1 72 ? 0.92 -30.649 -13.163 1 94.56 72 CYS B CA 1
ATOM 3330 C C . CYS B 1 72 ? -0.566 -30.686 -13.5 1 94.56 72 CYS B C 1
ATOM 3332 O O . CYS B 1 72 ? -0.956 -31.195 -14.552 1 94.56 72 CYS B O 1
ATOM 3334 N N . ASN B 1 73 ? -1.409 -30.195 -12.591 1 93.71 73 ASN B N 1
ATOM 3335 C CA . ASN B 1 73 ? -2.849 -30.267 -12.812 1 93.71 73 ASN B CA 1
ATOM 3336 C C . ASN B 1 73 ? -3.54 -28.96 -12.432 1 93.71 73 ASN B C 1
ATOM 3338 O O . ASN B 1 73 ? -3.002 -28.173 -11.65 1 93.71 73 ASN B O 1
ATOM 3342 N N . SER B 1 74 ? -4.767 -28.786 -12.983 1 94.51 74 SER B N 1
ATOM 3343 C CA . SER B 1 74 ? -5.601 -27.67 -12.549 1 94.51 74 SER B CA 1
ATOM 3344 C C . SER B 1 74 ? -6.09 -27.869 -11.118 1 94.51 74 SER B C 1
ATOM 3346 O O . SER B 1 74 ? -6.421 -28.987 -10.72 1 94.51 74 SER B O 1
ATOM 3348 N N . LEU B 1 75 ? -6.166 -26.836 -10.412 1 95.99 75 LEU B N 1
ATOM 3349 C CA . LEU B 1 75 ? -6.651 -26.877 -9.037 1 95.99 75 LEU B CA 1
ATOM 3350 C C . LEU B 1 75 ? -8.153 -27.139 -8.998 1 95.99 75 LEU B C 1
ATOM 3352 O O . LEU B 1 75 ? -8.9 -26.614 -9.826 1 95.99 75 LEU B O 1
ATOM 3356 N N . LYS B 1 76 ? -8.538 -27.959 -8.062 1 94.15 76 LYS B N 1
ATOM 3357 C CA . LYS B 1 76 ? -9.953 -28.267 -7.876 1 94.15 76 LYS B CA 1
ATOM 3358 C C . LYS B 1 76 ? -10.541 -27.471 -6.714 1 94.15 76 LYS B C 1
ATOM 3360 O O . LYS B 1 76 ? -9.848 -27.19 -5.734 1 94.15 76 LYS B O 1
ATOM 3365 N N . TRP B 1 77 ? -11.824 -27.194 -6.818 1 95.08 77 TRP B N 1
ATOM 3366 C CA . TRP B 1 77 ? -12.512 -26.463 -5.759 1 95.08 77 TRP B CA 1
ATOM 3367 C C . TRP B 1 77 ? -12.694 -27.339 -4.524 1 95.08 77 TRP B C 1
ATOM 3369 O O . TRP B 1 77 ? -12.891 -28.551 -4.638 1 95.08 77 TRP B O 1
ATOM 3379 N N . HIS B 1 78 ? -12.642 -26.715 -3.453 1 92.66 78 HIS B N 1
ATOM 3380 C CA . HIS B 1 78 ? -13.062 -27.398 -2.235 1 92.66 78 HIS B CA 1
ATOM 3381 C C . HIS B 1 78 ? -14.555 -27.71 -2.265 1 92.66 78 HIS B C 1
ATOM 3383 O O . HIS B 1 78 ? -15.316 -27.057 -2.982 1 92.66 78 HIS B O 1
ATOM 3389 N N . LYS B 1 79 ? -14.88 -28.711 -1.497 1 91.66 79 LYS B N 1
ATOM 3390 C CA . LYS B 1 79 ? -16.306 -29 -1.373 1 91.66 79 LYS B CA 1
ATOM 3391 C C . LYS B 1 79 ? -17.069 -27.786 -0.849 1 91.66 79 LYS B C 1
ATOM 3393 O O . LYS B 1 79 ? -16.701 -27.21 0.176 1 91.66 79 LYS B O 1
ATOM 3398 N N . GLY B 1 80 ? -18.042 -27.36 -1.613 1 90.78 80 GLY B N 1
ATOM 3399 C CA . GLY B 1 80 ? -18.816 -26.192 -1.224 1 90.78 80 GLY B CA 1
ATOM 3400 C C . GLY B 1 80 ? -18.192 -24.885 -1.677 1 90.78 80 GLY B C 1
ATOM 3401 O O . GLY B 1 80 ? -18.651 -23.807 -1.294 1 90.78 80 GLY B O 1
ATOM 3402 N N . GLY B 1 81 ? -17.169 -24.998 -2.46 1 91.69 81 GLY B N 1
ATOM 3403 C CA . GLY B 1 81 ? -16.505 -23.801 -2.952 1 91.69 81 GLY B CA 1
ATOM 3404 C C . GLY B 1 81 ? -17.331 -23.036 -3.969 1 91.69 81 GLY B C 1
ATOM 3405 O O . GLY B 1 81 ? -18.291 -23.571 -4.526 1 91.69 81 GLY B O 1
ATOM 3406 N N . SER B 1 82 ? -17.069 -21.735 -4.071 1 93.56 82 SER B N 1
ATOM 3407 C CA . SER B 1 82 ? -17.722 -20.845 -5.026 1 93.56 82 SER B CA 1
ATOM 3408 C C . SER B 1 82 ? -16.731 -19.849 -5.619 1 93.56 82 SER B C 1
ATOM 3410 O O . SER B 1 82 ? -15.549 -19.857 -5.269 1 93.56 82 SER B O 1
ATOM 3412 N N . LEU B 1 83 ? -17.211 -19.063 -6.46 1 92.21 83 LEU B N 1
ATOM 3413 C CA . LEU B 1 83 ? -16.371 -18.047 -7.085 1 92.21 83 LEU B CA 1
ATOM 3414 C C . LEU B 1 83 ? -15.913 -17.014 -6.061 1 92.21 83 LEU B C 1
ATOM 3416 O O . LEU B 1 83 ? -14.966 -16.265 -6.31 1 92.21 83 LEU B O 1
ATOM 3420 N N . ALA B 1 84 ? -16.574 -17.021 -4.907 1 91.5 84 ALA B N 1
ATOM 3421 C CA . ALA B 1 84 ? -16.22 -16.078 -3.85 1 91.5 84 ALA B CA 1
ATOM 3422 C C . ALA B 1 84 ? -15.06 -16.606 -3.01 1 91.5 84 ALA B C 1
ATOM 3424 O O . ALA B 1 84 ? -14.388 -15.838 -2.317 1 91.5 84 ALA B O 1
ATOM 3425 N N . THR B 1 85 ? -14.828 -17.909 -3.121 1 94.5 85 THR B N 1
ATOM 3426 C CA . THR B 1 85 ? -13.853 -18.47 -2.192 1 94.5 85 THR B CA 1
ATOM 3427 C C . THR B 1 85 ? -12.775 -19.246 -2.943 1 94.5 85 THR B C 1
ATOM 3429 O O . THR B 1 85 ? -11.781 -19.671 -2.35 1 94.5 85 THR B O 1
ATOM 3432 N N . GLU B 1 86 ? -13.01 -19.432 -4.284 1 96.21 86 GLU B N 1
ATOM 3433 C CA . GLU B 1 86 ? -12.093 -20.25 -5.072 1 96.21 86 GLU B CA 1
ATOM 3434 C C . GLU B 1 86 ? -11.709 -19.551 -6.373 1 96.21 86 GLU B C 1
ATOM 3436 O O . GLU B 1 86 ? -12.474 -18.739 -6.897 1 96.21 86 GLU B O 1
ATOM 3441 N N . CYS B 1 87 ? -10.552 -19.897 -6.841 1 97.35 87 CYS B N 1
ATOM 3442 C CA . CYS B 1 87 ? -10.16 -19.443 -8.171 1 97.35 87 CYS B CA 1
ATOM 3443 C C . CYS B 1 87 ? -10.972 -20.15 -9.25 1 97.35 87 CYS B C 1
ATOM 3445 O O . CYS B 1 87 ? -11.54 -21.216 -9.006 1 97.35 87 CYS B O 1
ATOM 3447 N N . HIS B 1 88 ? -11.043 -19.549 -10.362 1 96.86 88 HIS B N 1
ATOM 3448 C CA . HIS B 1 88 ? -11.795 -20.123 -11.473 1 96.86 88 HIS B CA 1
ATOM 3449 C C . HIS B 1 88 ? -11.194 -21.452 -11.917 1 96.86 88 HIS B C 1
ATOM 3451 O O . HIS B 1 88 ? -10 -21.693 -11.727 1 96.86 88 HIS B O 1
ATOM 3457 N N . HIS B 1 89 ? -12.04 -22.256 -12.476 1 94.63 89 HIS B N 1
ATOM 3458 C CA . HIS B 1 89 ? -11.549 -23.521 -13.01 1 94.63 89 HIS B CA 1
ATOM 3459 C C . HIS B 1 89 ? -10.486 -23.292 -14.079 1 94.63 89 HIS B C 1
ATOM 3461 O O . HIS B 1 89 ? -10.612 -22.382 -14.902 1 94.63 89 HIS B O 1
ATOM 3467 N N . GLY B 1 90 ? -9.521 -24.096 -14.033 1 95.15 90 GLY B N 1
ATOM 3468 C CA . GLY B 1 90 ? -8.409 -23.947 -14.959 1 95.15 90 GLY B CA 1
ATOM 3469 C C . GLY B 1 90 ? -7.167 -23.364 -14.312 1 95.15 90 GLY B C 1
ATOM 3470 O O . GLY B 1 90 ? -6.092 -23.359 -14.914 1 95.15 90 GLY B O 1
ATOM 3471 N N . ALA B 1 91 ? -7.339 -22.939 -13.037 1 96.89 91 ALA B N 1
ATOM 3472 C CA . ALA B 1 91 ? -6.223 -22.336 -12.312 1 96.89 91 ALA B CA 1
ATOM 3473 C C . ALA B 1 91 ? -5.176 -23.384 -11.947 1 96.89 91 ALA B C 1
ATOM 3475 O O . ALA B 1 91 ? -5.518 -24.493 -11.53 1 96.89 91 ALA B O 1
ATOM 3476 N N . ARG B 1 92 ? -3.937 -23.019 -12.172 1 97.18 92 ARG B N 1
ATOM 3477 C CA . ARG B 1 92 ? -2.815 -23.832 -11.713 1 97.18 92 ARG B CA 1
ATOM 3478 C C . ARG B 1 92 ? -2.162 -23.217 -10.479 1 97.18 92 ARG B C 1
ATOM 3480 O O . ARG B 1 92 ? -1.568 -23.928 -9.666 1 97.18 92 ARG B O 1
ATOM 3487 N N . VAL B 1 93 ? -2.209 -21.951 -10.443 1 98.48 93 VAL B N 1
ATOM 3488 C CA . VAL B 1 93 ? -1.745 -21.176 -9.297 1 98.48 93 VAL B CA 1
ATOM 3489 C C . VAL B 1 93 ? -2.853 -20.238 -8.824 1 98.48 93 VAL B C 1
ATOM 3491 O O . VAL B 1 93 ? -3.333 -19.399 -9.59 1 98.48 93 VAL B O 1
ATOM 3494 N N . CYS B 1 94 ? -3.238 -20.387 -7.602 1 98.46 94 CYS B N 1
ATOM 3495 C CA . CYS B 1 94 ? -4.336 -19.625 -7.016 1 98.46 94 CYS B CA 1
ATOM 3496 C C . CYS B 1 94 ? -3.895 -18.931 -5.733 1 98.46 94 CYS B C 1
ATOM 3498 O O . CYS B 1 94 ? -3.283 -19.554 -4.864 1 98.46 94 CYS B O 1
ATOM 3500 N N . GLY B 1 95 ? -4.19 -17.666 -5.666 1 98.42 95 GLY B N 1
ATOM 3501 C CA . GLY B 1 95 ? -4.003 -16.931 -4.425 1 98.42 95 GLY B CA 1
ATOM 3502 C C . GLY B 1 95 ? -5.307 -16.604 -3.723 1 98.42 95 GLY B C 1
ATOM 3503 O O . GLY B 1 95 ? -6.229 -16.061 -4.335 1 98.42 95 GLY B O 1
ATOM 3504 N N . ILE B 1 96 ? -5.402 -16.993 -2.5 1 97.74 96 ILE B N 1
ATOM 3505 C CA . ILE B 1 96 ? -6.517 -16.572 -1.658 1 97.74 96 ILE B CA 1
ATOM 3506 C C . ILE B 1 96 ? -6.044 -15.51 -0.668 1 97.74 96 ILE B C 1
ATOM 3508 O O . ILE B 1 96 ? -5.189 -15.777 0.178 1 97.74 96 ILE B O 1
ATOM 3512 N N . ARG B 1 97 ? -6.615 -14.397 -0.777 1 97.15 97 ARG B N 1
ATOM 3513 C CA . ARG B 1 97 ? -6.228 -13.285 0.086 1 97.15 97 ARG B CA 1
ATOM 3514 C C . ARG B 1 97 ? -7.3 -13.007 1.134 1 97.15 97 ARG B C 1
ATOM 3516 O O . ARG B 1 97 ? -8.473 -12.828 0.798 1 97.15 97 ARG B O 1
ATOM 3523 N N . GLU B 1 98 ? -6.897 -12.975 2.298 1 95.71 98 GLU B N 1
ATOM 3524 C CA . GLU B 1 98 ? -7.754 -12.529 3.392 1 95.71 98 GLU B CA 1
ATOM 3525 C C . GLU B 1 98 ? -7.457 -11.081 3.771 1 95.71 98 GLU B C 1
ATOM 3527 O O . GLU B 1 98 ? -6.339 -10.756 4.175 1 95.71 98 GLU B O 1
ATOM 3532 N N . ASN B 1 99 ? -8.44 -10.284 3.536 1 93.5 99 ASN B N 1
ATOM 3533 C CA . ASN B 1 99 ? -8.335 -8.885 3.936 1 93.5 99 ASN B CA 1
ATOM 3534 C C . ASN B 1 99 ? -8.792 -8.678 5.377 1 93.5 99 ASN B C 1
ATOM 3536 O O . ASN B 1 99 ? -9.948 -8.945 5.71 1 93.5 99 ASN B O 1
ATOM 3540 N N . ILE B 1 100 ? -7.924 -8.149 6.176 1 92.77 100 ILE B N 1
ATOM 3541 C CA . ILE B 1 100 ? -8.23 -7.978 7.592 1 92.77 100 ILE B CA 1
ATOM 3542 C C . ILE B 1 100 ? -8.172 -6.497 7.958 1 92.77 100 ILE B C 1
ATOM 3544 O O . ILE B 1 100 ? -7.155 -5.836 7.736 1 92.77 100 ILE B O 1
ATOM 3548 N N . ASP B 1 101 ? -9.295 -5.999 8.414 1 89.85 101 ASP B N 1
ATOM 3549 C CA . ASP B 1 101 ? -9.343 -4.657 8.986 1 89.85 101 ASP B CA 1
ATOM 3550 C C . ASP B 1 101 ? -8.903 -4.667 10.448 1 89.85 101 ASP B C 1
ATOM 3552 O O . ASP B 1 101 ? -9.597 -5.214 11.307 1 89.85 101 ASP B O 1
ATOM 3556 N N . LEU B 1 102 ? -7.861 -4.069 10.77 1 88.2 102 LEU B N 1
ATOM 3557 C CA . LEU B 1 102 ? -7.275 -4.109 12.105 1 88.2 102 LEU B CA 1
ATOM 3558 C C . LEU B 1 102 ? -8.029 -3.186 13.057 1 88.2 102 LEU B C 1
ATOM 3560 O O . LEU B 1 102 ? -7.849 -3.262 14.275 1 88.2 102 LEU B O 1
ATOM 3564 N N . SER B 1 103 ? -8.833 -2.242 12.464 1 83.78 103 SER B N 1
ATOM 3565 C CA . SER B 1 103 ? -9.587 -1.318 13.306 1 83.78 103 SER B CA 1
ATOM 3566 C C . SER B 1 103 ? -10.83 -1.986 13.883 1 83.78 103 SER B C 1
ATOM 3568 O O . SER B 1 103 ? -11.436 -1.472 14.826 1 83.78 103 SER B O 1
ATOM 3570 N N . LYS B 1 104 ? -11.304 -3.031 13.269 1 80.64 104 LYS B N 1
ATOM 3571 C CA . LYS B 1 104 ? -12.508 -3.74 13.691 1 80.64 104 LYS B CA 1
ATOM 3572 C C . LYS B 1 104 ? -12.194 -5.188 14.058 1 80.64 104 LYS B C 1
ATOM 3574 O O . LYS B 1 104 ? -11.229 -5.766 13.554 1 80.64 104 LYS B O 1
ATOM 3579 N N . ASP B 1 105 ? -12.976 -5.663 14.996 1 76.61 105 ASP B N 1
ATOM 3580 C CA . ASP B 1 105 ? -12.822 -7.071 15.35 1 76.61 105 ASP B CA 1
ATOM 3581 C C . ASP B 1 105 ? -13.531 -7.971 14.341 1 76.61 105 ASP B C 1
ATOM 3583 O O . ASP B 1 105 ? -14.685 -7.724 13.985 1 76.61 105 ASP B O 1
ATOM 3587 N N . ASP B 1 106 ? -12.915 -8.958 13.905 1 68.22 106 ASP B N 1
ATOM 3588 C CA . ASP B 1 106 ? -13.479 -10.139 13.259 1 68.22 106 ASP B CA 1
ATOM 3589 C C . ASP B 1 106 ? -13.998 -9.805 11.862 1 68.22 106 ASP B C 1
ATOM 3591 O O . ASP B 1 106 ? -14.958 -10.416 11.389 1 68.22 106 ASP B O 1
ATOM 3595 N N . ASN B 1 107 ? -13.5 -8.732 11.243 1 77.95 107 ASN B N 1
ATOM 3596 C CA . ASN B 1 107 ? -14.024 -8.498 9.902 1 77.95 107 ASN B CA 1
ATOM 3597 C C . ASN B 1 107 ? -12.972 -8.779 8.832 1 77.95 107 ASN B C 1
ATOM 3599 O O . ASN B 1 107 ? -11.911 -8.153 8.82 1 77.95 107 ASN B O 1
ATOM 3603 N N . SER B 1 108 ? -13.112 -10.026 8.308 1 87.01 108 SER B N 1
ATOM 3604 C CA . SER B 1 108 ? -12.221 -10.312 7.189 1 87.01 108 SER B CA 1
ATOM 3605 C C . SER B 1 108 ? -13.005 -10.73 5.949 1 87.01 108 SER B C 1
ATOM 3607 O O . SER B 1 108 ? -14.132 -11.219 6.057 1 87.01 108 SER B O 1
ATOM 3609 N N . THR B 1 109 ? -12.571 -10.333 4.859 1 90.23 109 THR B N 1
ATOM 3610 C CA . THR B 1 109 ? -13.127 -10.744 3.575 1 90.23 109 THR B CA 1
ATOM 3611 C C . THR B 1 109 ? -12.108 -11.557 2.781 1 90.23 109 THR B C 1
ATOM 3613 O O . THR B 1 109 ? -10.901 -11.34 2.903 1 90.23 109 THR B O 1
ATOM 3616 N N . ILE B 1 110 ? -12.624 -12.565 2.049 1 93.97 110 ILE B N 1
ATOM 3617 C CA . ILE B 1 110 ? -11.77 -13.432 1.244 1 93.97 110 ILE B CA 1
ATOM 3618 C C . ILE B 1 110 ? -11.908 -13.067 -0.232 1 93.97 110 ILE B C 1
ATOM 3620 O O . ILE B 1 110 ? -13.015 -12.822 -0.717 1 93.97 110 ILE B O 1
ATOM 3624 N N . THR B 1 111 ? -10.794 -13.033 -0.892 1 95.12 111 THR B N 1
ATOM 3625 C CA . THR B 1 111 ? -10.774 -12.721 -2.317 1 95.12 111 THR B CA 1
ATOM 3626 C C . THR B 1 111 ? -9.869 -13.693 -3.07 1 95.12 111 THR B C 1
ATOM 3628 O O . THR B 1 111 ? -8.653 -13.698 -2.871 1 95.12 111 THR B O 1
ATOM 3631 N N . PRO B 1 112 ? -10.422 -14.488 -3.927 1 97.22 112 PRO B N 1
ATOM 3632 C CA . PRO B 1 112 ? -9.584 -15.347 -4.767 1 97.22 112 PRO B CA 1
ATOM 3633 C C . PRO B 1 112 ? -8.883 -14.577 -5.884 1 97.22 112 PRO B C 1
ATOM 3635 O O . PRO B 1 112 ? -9.466 -13.658 -6.465 1 97.22 112 PRO B O 1
ATOM 3638 N N . ILE B 1 113 ? -7.689 -14.858 -6.159 1 97.87 113 ILE B N 1
ATOM 3639 C CA . ILE B 1 113 ? -6.895 -14.223 -7.205 1 97.87 113 ILE B CA 1
ATOM 3640 C C . ILE B 1 113 ? -6.348 -15.286 -8.155 1 97.87 113 ILE B C 1
ATOM 3642 O O . ILE B 1 113 ? -5.513 -16.105 -7.766 1 97.87 113 ILE B O 1
ATOM 3646 N N . ASP B 1 114 ? -6.789 -15.262 -9.374 1 97.91 114 ASP B N 1
ATOM 3647 C CA . ASP B 1 114 ? -6.252 -16.169 -10.384 1 97.91 114 ASP B CA 1
ATOM 3648 C C . ASP B 1 114 ? -4.863 -15.725 -10.837 1 97.91 114 ASP B C 1
ATOM 3650 O O . ASP B 1 114 ? -4.732 -14.776 -11.613 1 97.91 114 ASP B O 1
ATOM 3654 N N . ILE B 1 115 ? -3.878 -16.426 -10.437 1 98.31 115 ILE B N 1
ATOM 3655 C CA . ILE B 1 115 ? -2.505 -16.012 -10.707 1 98.31 115 ILE B CA 1
ATOM 3656 C C . ILE B 1 115 ? -2.059 -16.557 -12.062 1 98.31 115 ILE B C 1
ATOM 3658 O O . ILE B 1 115 ? -1.5 -15.823 -12.88 1 98.31 115 ILE B O 1
ATOM 3662 N N . ALA B 1 116 ? -2.249 -17.827 -12.261 1 98.13 116 ALA B N 1
ATOM 3663 C CA . ALA B 1 116 ? -1.883 -18.441 -13.534 1 98.13 116 ALA B CA 1
ATOM 3664 C C . ALA B 1 116 ? -2.796 -19.619 -13.858 1 98.13 116 ALA B C 1
ATOM 3666 O O . ALA B 1 116 ? -3.203 -20.362 -12.961 1 98.13 116 ALA B O 1
ATOM 3667 N N . GLY B 1 117 ? -3.106 -19.744 -15.131 1 97.22 117 GLY B N 1
ATOM 3668 C CA . GLY B 1 117 ? -3.968 -20.827 -15.575 1 97.22 117 GLY B CA 1
ATOM 3669 C C . GLY B 1 117 ? -4.474 -20.644 -16.993 1 97.22 117 GLY B C 1
ATOM 3670 O O . GLY B 1 117 ? -4.035 -19.736 -17.702 1 97.22 117 GLY B O 1
ATOM 3671 N N . THR B 1 118 ? -5.247 -21.608 -17.428 1 95.51 118 THR B N 1
ATOM 3672 C CA . THR B 1 118 ? -5.9 -21.558 -18.731 1 95.51 118 THR B CA 1
ATOM 3673 C C . THR B 1 118 ? -7.397 -21.308 -18.577 1 95.51 118 THR B C 1
ATOM 3675 O O . THR B 1 118 ? -8.109 -22.116 -17.978 1 95.51 118 THR B O 1
ATOM 3678 N N . TYR B 1 119 ? -7.815 -20.14 -19.107 1 93.92 119 TYR B N 1
ATOM 3679 C CA . TYR B 1 119 ? -9.19 -19.681 -18.946 1 93.92 119 TYR B CA 1
ATOM 3680 C C . TYR B 1 119 ? -9.83 -19.389 -20.298 1 93.92 119 TYR B C 1
ATOM 3682 O O . TYR B 1 119 ? -10.674 -18.497 -20.412 1 93.92 119 TYR B O 1
ATOM 3690 N N . THR B 1 120 ? -9.522 -20.054 -21.302 1 90.62 120 THR B N 1
ATOM 3691 C CA . THR B 1 120 ? -9.878 -19.744 -22.682 1 90.62 120 THR B CA 1
ATOM 3692 C C . THR B 1 120 ? -11.391 -19.621 -22.836 1 90.62 120 THR B C 1
ATOM 3694 O O . THR B 1 120 ? -11.88 -18.726 -23.529 1 90.62 120 THR B O 1
ATOM 3697 N N . THR B 1 121 ? -12.149 -20.423 -22.19 1 88.93 121 THR B N 1
ATOM 3698 C CA . THR B 1 121 ? -13.598 -20.399 -22.353 1 88.93 121 THR B CA 1
ATOM 3699 C C . THR B 1 121 ? -14.226 -19.331 -21.461 1 88.93 121 THR B C 1
ATOM 3701 O O . THR B 1 121 ? -15.387 -18.963 -21.648 1 88.93 121 THR B O 1
ATOM 3704 N N . GLN B 1 122 ? -13.498 -18.803 -20.595 1 89.28 122 GLN B N 1
ATOM 3705 C CA . GLN B 1 122 ? -14.064 -17.872 -19.624 1 89.28 122 GLN B CA 1
ATOM 3706 C C . GLN B 1 122 ? -13.678 -16.433 -19.953 1 89.28 122 GLN B C 1
ATOM 3708 O O . GLN B 1 122 ? -14.547 -15.573 -20.115 1 89.28 122 GLN B O 1
ATOM 3713 N N . ASN B 1 123 ? -12.416 -16.181 -20.15 1 88.32 123 ASN B N 1
ATOM 3714 C CA . ASN B 1 123 ? -12.003 -14.817 -20.463 1 88.32 123 ASN B CA 1
ATOM 3715 C C . ASN B 1 123 ? -10.97 -14.787 -21.585 1 88.32 123 ASN B C 1
ATOM 3717 O O . ASN B 1 123 ? -10.316 -13.767 -21.806 1 88.32 123 ASN B O 1
ATOM 3721 N N . GLY B 1 124 ? -10.697 -15.957 -22.227 1 90.18 124 GLY B N 1
ATOM 3722 C CA . GLY B 1 124 ? -9.848 -16.029 -23.406 1 90.18 124 GLY B CA 1
ATOM 3723 C C . GLY B 1 124 ? -8.368 -16.027 -23.076 1 90.18 124 GLY B C 1
ATOM 3724 O O . GLY B 1 124 ? -7.528 -15.884 -23.967 1 90.18 124 GLY B O 1
ATOM 3725 N N . ARG B 1 125 ? -8.027 -16.192 -21.815 1 93.04 125 ARG B N 1
ATOM 3726 C CA . ARG B 1 125 ? -6.627 -16.128 -21.408 1 93.04 125 ARG B CA 1
ATOM 3727 C C . ARG B 1 125 ? -6.029 -17.525 -21.284 1 93.04 125 ARG B C 1
ATOM 3729 O O . ARG B 1 125 ? -6.728 -18.476 -20.926 1 93.04 125 ARG B O 1
ATOM 3736 N N . ASN B 1 126 ? -4.726 -17.566 -21.655 1 93.81 126 ASN B N 1
ATOM 3737 C CA . ASN B 1 126 ? -4.005 -18.833 -21.612 1 93.81 126 ASN B CA 1
ATOM 3738 C C . ASN B 1 126 ? -2.741 -18.73 -20.763 1 93.81 126 ASN B C 1
ATOM 3740 O O . ASN B 1 126 ? -2.127 -17.665 -20.683 1 93.81 126 ASN B O 1
ATOM 3744 N N . MET B 1 127 ? -2.37 -19.826 -20.192 1 94.76 127 MET B N 1
ATOM 3745 C CA . MET B 1 127 ? -1.219 -19.867 -19.294 1 94.76 127 MET B CA 1
ATOM 3746 C C . MET B 1 127 ? 0.074 -19.592 -20.055 1 94.76 127 MET B C 1
ATOM 3748 O O . MET B 1 127 ? 1.005 -18.996 -19.51 1 94.76 127 MET B O 1
ATOM 3752 N N . ASP B 1 128 ? 0.173 -19.954 -21.334 1 92.55 128 ASP B N 1
ATOM 3753 C CA . ASP B 1 128 ? 1.37 -19.757 -22.146 1 92.55 128 ASP B CA 1
ATOM 3754 C C . ASP B 1 128 ? 2.634 -20.052 -21.341 1 92.55 128 ASP B C 1
ATOM 3756 O O . ASP B 1 128 ? 3.525 -19.206 -21.242 1 92.55 128 ASP B O 1
ATOM 3760 N N . ALA B 1 129 ? 2.727 -21.275 -20.868 1 94.87 129 ALA B N 1
ATOM 3761 C CA . ALA B 1 129 ? 3.844 -21.683 -20.02 1 94.87 129 ALA B CA 1
ATOM 3762 C C . ALA B 1 129 ? 5.151 -21.704 -20.807 1 94.87 129 ALA B C 1
ATOM 3764 O O . ALA B 1 129 ? 5.202 -22.22 -21.925 1 94.87 129 ALA B O 1
ATOM 3765 N N . LYS B 1 130 ? 6.193 -21.055 -20.208 1 93.91 130 LYS B N 1
ATOM 3766 C CA . LYS B 1 130 ? 7.535 -21.053 -20.783 1 93.91 130 LYS B CA 1
ATOM 3767 C C . LYS B 1 130 ? 8.558 -21.601 -19.791 1 93.91 130 LYS B C 1
ATOM 3769 O O . LYS B 1 130 ? 8.548 -21.234 -18.614 1 93.91 130 LYS B O 1
ATOM 3774 N N . PHE B 1 131 ? 9.375 -22.481 -20.344 1 92.34 131 PHE B N 1
ATOM 3775 C CA . PHE B 1 131 ? 10.422 -23.076 -19.52 1 92.34 131 PHE B CA 1
ATOM 3776 C C . PHE B 1 131 ? 11.802 -22.743 -20.074 1 92.34 131 PHE B C 1
ATOM 3778 O O . PHE B 1 131 ? 12.058 -22.923 -21.266 1 92.34 131 PHE B O 1
ATOM 3785 N N . GLU B 1 132 ? 12.648 -22.246 -19.13 1 91.74 132 GLU B N 1
ATOM 3786 C CA . GLU B 1 132 ? 14.012 -21.886 -19.504 1 91.74 132 GLU B CA 1
ATOM 3787 C C . GLU B 1 132 ? 15.027 -22.489 -18.537 1 91.74 132 GLU B C 1
ATOM 3789 O O . GLU B 1 132 ? 14.771 -22.575 -17.334 1 91.74 132 GLU B O 1
ATOM 3794 N N . ASN B 1 133 ? 16.126 -22.825 -19.118 1 88.61 133 ASN B N 1
ATOM 3795 C CA . ASN B 1 133 ? 17.21 -23.321 -18.277 1 88.61 133 ASN B CA 1
ATOM 3796 C C . ASN B 1 133 ? 17.917 -22.184 -17.545 1 88.61 133 ASN B C 1
ATOM 3798 O O . ASN B 1 133 ? 18.264 -21.17 -18.153 1 88.61 133 ASN B O 1
ATOM 3802 N N . LEU B 1 134 ? 18.064 -22.28 -16.267 1 85.89 134 LEU B N 1
ATOM 3803 C CA . LEU B 1 134 ? 18.678 -21.24 -15.449 1 85.89 134 LEU B CA 1
ATOM 3804 C C . LEU B 1 134 ? 20.147 -21.058 -15.813 1 85.89 134 LEU B C 1
ATOM 3806 O O . LEU B 1 134 ? 20.685 -19.953 -15.709 1 85.89 134 LEU B O 1
ATOM 3810 N N . GLY B 1 135 ? 20.864 -22.077 -16.127 1 71.46 135 GLY B N 1
ATOM 3811 C CA . GLY B 1 135 ? 22.279 -22.018 -16.459 1 71.46 135 GLY B CA 1
ATOM 3812 C C . GLY B 1 135 ? 22.565 -21.212 -17.711 1 71.46 135 GLY B C 1
ATOM 3813 O O . GLY B 1 135 ? 23.667 -20.684 -17.878 1 71.46 135 GLY B O 1
ATOM 3814 N N . HIS B 1 136 ? 21.617 -21.141 -18.542 1 64.82 136 HIS B N 1
ATOM 3815 C CA . HIS B 1 136 ? 21.823 -20.415 -19.789 1 64.82 136 HIS B CA 1
ATOM 3816 C C . HIS B 1 136 ? 21.313 -18.982 -19.684 1 64.82 136 HIS B C 1
ATOM 3818 O O . HIS B 1 136 ? 21.306 -18.246 -20.674 1 64.82 136 HIS B O 1
ATOM 3824 N N . SER B 1 137 ? 20.831 -18.689 -18.509 1 59.33 137 SER B N 1
ATOM 3825 C CA . SER B 1 137 ? 20.246 -17.358 -18.384 1 59.33 137 SER B CA 1
ATOM 3826 C C . SER B 1 137 ? 21.322 -16.277 -18.399 1 59.33 137 SER B C 1
ATOM 3828 O O . SER B 1 137 ? 22.448 -16.508 -17.954 1 59.33 137 SER B O 1
ATOM 3830 N N . LYS B 1 138 ? 21.216 -15.249 -19.193 1 54.59 138 LYS B N 1
ATOM 3831 C CA . LYS B 1 138 ? 22.136 -14.129 -19.369 1 54.59 138 LYS B CA 1
ATOM 3832 C C . LYS B 1 138 ? 22.337 -13.371 -18.06 1 54.59 138 LYS B C 1
ATOM 3834 O O . LYS B 1 138 ? 23.191 -12.487 -17.973 1 54.59 138 LYS B O 1
ATOM 3839 N N . SER B 1 139 ? 21.529 -13.707 -17.11 1 54.61 139 SER B N 1
ATOM 3840 C CA . SER B 1 139 ? 21.683 -12.887 -15.913 1 54.61 139 SER B CA 1
ATOM 3841 C C . SER B 1 139 ? 22.824 -13.395 -15.038 1 54.61 139 SER B C 1
ATOM 3843 O O . SER B 1 139 ? 23.014 -14.605 -14.898 1 54.61 139 SER B O 1
ATOM 3845 N N . ASN B 1 140 ? 23.761 -12.586 -14.725 1 49.67 140 ASN B N 1
ATOM 3846 C CA . ASN B 1 140 ? 24.908 -12.875 -13.871 1 49.67 140 ASN B CA 1
ATOM 3847 C C . ASN B 1 140 ? 24.484 -13.569 -12.579 1 49.67 140 ASN B C 1
ATOM 3849 O O . ASN B 1 140 ? 25.23 -14.384 -12.034 1 49.67 140 ASN B O 1
ATOM 3853 N N . LYS B 1 141 ? 23.317 -13.29 -12.171 1 53.03 141 LYS B N 1
ATOM 3854 C CA . LYS B 1 141 ? 22.899 -13.86 -10.893 1 53.03 141 LYS B CA 1
ATOM 3855 C C . LYS B 1 141 ? 22.644 -15.359 -11.018 1 53.03 141 LYS B C 1
ATOM 3857 O O . LYS B 1 141 ? 22.789 -16.102 -10.045 1 53.03 141 LYS B O 1
ATOM 3862 N N . ASP B 1 142 ? 22.432 -15.699 -12.291 1 54.36 142 ASP B N 1
ATOM 3863 C CA . ASP B 1 142 ? 22.057 -17.089 -12.534 1 54.36 142 ASP B CA 1
ATOM 3864 C C . ASP B 1 142 ? 23.265 -17.916 -12.968 1 54.36 142 ASP B C 1
ATOM 3866 O O . ASP B 1 142 ? 23.15 -19.123 -13.189 1 54.36 142 ASP B O 1
ATOM 3870 N N . ALA B 1 143 ? 24.367 -17.199 -13.072 1 55.43 143 ALA B N 1
ATOM 3871 C CA . ALA B 1 143 ? 25.549 -17.909 -13.552 1 55.43 143 ALA B CA 1
ATOM 3872 C C . ALA B 1 143 ? 25.981 -18.987 -12.562 1 55.43 143 ALA B C 1
ATOM 3874 O O . ALA B 1 143 ? 26.178 -18.707 -11.377 1 55.43 143 ALA B O 1
ATOM 3875 N N . GLY B 1 144 ? 25.754 -20.096 -12.955 1 62.45 144 GLY B N 1
ATOM 3876 C CA . GLY B 1 144 ? 26.208 -21.252 -12.199 1 62.45 144 GLY B CA 1
ATOM 3877 C C . GLY B 1 144 ? 25.073 -22.029 -11.558 1 62.45 144 GLY B C 1
ATOM 3878 O O . GLY B 1 144 ? 25.29 -23.105 -10.996 1 62.45 144 GLY B O 1
ATOM 3879 N N . LEU B 1 145 ? 23.854 -21.473 -11.591 1 75.39 145 LEU B N 1
ATOM 3880 C CA . LEU B 1 145 ? 22.752 -22.208 -10.98 1 75.39 145 LEU B CA 1
ATOM 3881 C C . LEU B 1 145 ? 22.121 -23.172 -11.979 1 75.39 145 LEU B C 1
ATOM 3883 O O . LEU B 1 145 ? 21.978 -22.844 -13.159 1 75.39 145 LEU B O 1
ATOM 3887 N N . GLU B 1 146 ? 22.122 -24.448 -11.608 1 86.31 146 GLU B N 1
ATOM 3888 C CA . GLU B 1 146 ? 21.413 -25.456 -12.391 1 86.31 146 GLU B CA 1
ATOM 3889 C C . GLU B 1 146 ? 19.937 -25.513 -12.009 1 86.31 146 GLU B C 1
ATOM 3891 O O . GLU B 1 146 ? 19.594 -25.466 -10.826 1 86.31 146 GLU B O 1
ATOM 3896 N N . GLY B 1 147 ? 19.133 -25.481 -13.051 1 91.94 147 GLY B N 1
ATOM 3897 C CA . GLY B 1 147 ? 17.705 -25.555 -12.79 1 91.94 147 GLY B CA 1
ATOM 3898 C C . GLY B 1 147 ? 16.86 -25.064 -13.95 1 91.94 147 GLY B C 1
ATOM 3899 O O . GLY B 1 147 ? 17.332 -25.004 -15.087 1 91.94 147 GLY B O 1
ATOM 3900 N N . VAL B 1 148 ? 15.552 -24.978 -13.705 1 92.98 148 VAL B N 1
ATOM 3901 C CA . VAL B 1 148 ? 14.575 -24.591 -14.717 1 92.98 148 VAL B CA 1
ATOM 3902 C C . VAL B 1 148 ? 13.702 -23.457 -14.185 1 92.98 148 VAL B C 1
ATOM 3904 O O . VAL B 1 148 ? 13.26 -23.492 -13.035 1 92.98 148 VAL B O 1
ATOM 3907 N N . ARG B 1 149 ? 13.554 -22.46 -14.96 1 95.36 149 ARG B N 1
ATOM 3908 C CA . ARG B 1 149 ? 12.63 -21.379 -14.63 1 95.36 149 ARG B CA 1
ATOM 3909 C C . ARG B 1 149 ? 11.328 -21.515 -15.412 1 95.36 149 ARG B C 1
ATOM 3911 O O . ARG B 1 149 ? 11.342 -21.611 -16.64 1 95.36 149 ARG B O 1
ATOM 3918 N N . ALA B 1 150 ? 10.278 -21.539 -14.745 1 96.43 150 ALA B N 1
ATOM 3919 C CA . ALA B 1 150 ? 8.958 -21.606 -15.366 1 96.43 150 ALA B CA 1
ATOM 3920 C C . ALA B 1 150 ? 8.223 -20.275 -15.239 1 96.43 150 ALA B C 1
ATOM 3922 O O . ALA B 1 150 ? 8.158 -19.697 -14.152 1 96.43 150 ALA B O 1
ATOM 3923 N N . THR B 1 151 ? 7.729 -19.765 -16.304 1 96.72 151 THR B N 1
ATOM 3924 C CA . THR B 1 151 ? 6.867 -18.588 -16.31 1 96.72 151 THR B CA 1
ATOM 3925 C C . THR B 1 151 ? 5.444 -18.963 -16.714 1 96.72 151 THR B C 1
ATOM 3927 O O . THR B 1 151 ? 5.215 -19.451 -17.822 1 96.72 151 THR B O 1
ATOM 3930 N N . LEU B 1 152 ? 4.556 -18.825 -15.813 1 97.26 152 LEU B N 1
ATOM 3931 C CA . LEU B 1 152 ? 3.152 -19.163 -16.024 1 97.26 152 LEU B CA 1
ATOM 3932 C C . LEU B 1 152 ? 2.291 -17.905 -16.062 1 97.26 152 LEU B C 1
ATOM 3934 O O . LEU B 1 152 ? 2.311 -17.104 -15.124 1 97.26 152 LEU B O 1
ATOM 3938 N N . ASN B 1 153 ? 1.474 -17.749 -17.068 1 96.28 153 ASN B N 1
ATOM 3939 C CA . ASN B 1 153 ? 0.644 -16.564 -17.257 1 96.28 153 ASN B CA 1
ATOM 3940 C C . ASN B 1 153 ? -0.843 -16.905 -17.199 1 96.28 153 ASN B C 1
ATOM 3942 O O . ASN B 1 153 ? -1.234 -17.885 -16.563 1 96.28 153 ASN B O 1
ATOM 3946 N N . GLY B 1 154 ? -1.653 -15.945 -17.692 1 95.61 154 GLY B N 1
ATOM 3947 C CA . GLY B 1 154 ? -3.073 -16.203 -17.873 1 95.61 154 GLY B CA 1
ATOM 3948 C C . GLY B 1 154 ? -3.933 -15.603 -16.777 1 95.61 154 GLY B C 1
ATOM 3949 O O . GLY B 1 154 ? -5.15 -15.483 -16.931 1 95.61 154 GLY B O 1
ATOM 3950 N N . GLY B 1 155 ? -3.304 -15.25 -15.632 1 96.52 155 GLY B N 1
ATOM 3951 C CA . GLY B 1 155 ? -4.075 -14.692 -14.533 1 96.52 155 GLY B CA 1
ATOM 3952 C C . GLY B 1 155 ? -4.322 -13.202 -14.672 1 96.52 155 GLY B C 1
ATOM 3953 O O . GLY B 1 155 ? -3.609 -12.515 -15.407 1 96.52 155 GLY B O 1
ATOM 3954 N N . ARG B 1 156 ? -5.318 -12.81 -14.001 1 95.46 156 ARG B N 1
ATOM 3955 C CA . ARG B 1 156 ? -5.663 -11.393 -13.935 1 95.46 156 ARG B CA 1
ATOM 3956 C C . ARG B 1 156 ? -6.495 -11.09 -12.693 1 95.46 156 ARG B C 1
ATOM 3958 O O . ARG B 1 156 ? -7.281 -11.929 -12.246 1 95.46 156 ARG B O 1
ATOM 3965 N N . PHE B 1 157 ? -6.296 -9.942 -12.181 1 95.75 157 PHE B N 1
ATOM 3966 C CA . PHE B 1 157 ? -7.101 -9.497 -11.05 1 95.75 157 PHE B CA 1
ATOM 3967 C C . PHE B 1 157 ? -7.536 -8.048 -11.232 1 95.75 157 PHE B C 1
ATOM 3969 O O . PHE B 1 157 ? -6.697 -7.157 -11.379 1 95.75 157 PHE B O 1
ATOM 3976 N N . PRO B 1 158 ? -8.842 -7.774 -11.074 1 93.41 158 PRO B N 1
ATOM 3977 C CA . PRO B 1 158 ? -9.923 -8.76 -10.995 1 93.41 158 PRO B CA 1
ATOM 3978 C C . PRO B 1 158 ? -10.027 -9.623 -12.25 1 93.41 158 PRO B C 1
ATOM 3980 O O . PRO B 1 158 ? -9.519 -9.244 -13.308 1 93.41 158 PRO B O 1
ATOM 3983 N N . PHE B 1 159 ? -10.716 -10.815 -12.142 1 94.49 159 PHE B N 1
ATOM 3984 C CA . PHE B 1 159 ? -10.795 -11.801 -13.214 1 94.49 159 PHE B CA 1
ATOM 3985 C C . PHE B 1 159 ? -11.525 -11.23 -14.423 1 94.49 159 PHE B C 1
ATOM 3987 O O . PHE B 1 159 ? -11.2 -11.563 -15.565 1 94.49 159 PHE B O 1
ATOM 3994 N N . ASP B 1 160 ? -12.507 -10.356 -14.047 1 85.93 160 ASP B N 1
ATOM 3995 C CA . ASP B 1 160 ? -13.284 -9.713 -15.103 1 85.93 160 ASP B CA 1
ATOM 3996 C C . ASP B 1 160 ? -12.468 -8.628 -15.802 1 85.93 160 ASP B C 1
ATOM 3998 O O . ASP B 1 160 ? -12.032 -7.666 -15.166 1 85.93 160 ASP B O 1
ATOM 4002 N N . SER B 1 161 ? -12.345 -8.65 -17.07 1 80.26 161 SER B N 1
ATOM 4003 C CA . SER B 1 161 ? -11.505 -7.741 -17.843 1 80.26 161 SER B CA 1
ATOM 4004 C C . SER B 1 161 ? -12.176 -6.383 -18.021 1 80.26 161 SER B C 1
ATOM 4006 O O . SER B 1 161 ? -11.53 -5.414 -18.426 1 80.26 161 SER B O 1
ATOM 4008 N N . LYS B 1 162 ? -13.387 -6.239 -17.684 1 81.98 162 LYS B N 1
ATOM 4009 C CA . LYS B 1 162 ? -14.091 -4.969 -17.845 1 81.98 162 LYS B CA 1
ATOM 4010 C C . LYS B 1 162 ? -13.721 -3.991 -16.733 1 81.98 162 LYS B C 1
ATOM 4012 O O . LYS B 1 162 ? -13.937 -2.785 -16.863 1 81.98 162 LYS B O 1
ATOM 4017 N N . ARG B 1 163 ? -13.156 -4.558 -15.779 1 83.16 163 ARG B N 1
ATOM 4018 C CA . ARG B 1 163 ? -12.747 -3.712 -14.662 1 83.16 163 ARG B CA 1
ATOM 4019 C C . ARG B 1 163 ? -11.25 -3.426 -14.712 1 83.16 163 ARG B C 1
ATOM 4021 O O . ARG B 1 163 ? -10.468 -4.263 -15.167 1 83.16 163 ARG B O 1
ATOM 4028 N N . GLU B 1 164 ? -10.962 -2.249 -14.298 1 86.62 164 GLU B N 1
ATOM 4029 C CA . GLU B 1 164 ? -9.538 -1.943 -14.199 1 86.62 164 GLU B CA 1
ATOM 4030 C C . GLU B 1 164 ? -8.831 -2.903 -13.247 1 86.62 164 GLU B C 1
ATOM 4032 O O . GLU B 1 164 ? -9.36 -3.231 -12.183 1 86.62 164 GLU B O 1
ATOM 4037 N N . GLY B 1 165 ? -7.73 -3.493 -13.763 1 89.46 165 GLY B N 1
ATOM 4038 C CA . GLY B 1 165 ? -7.001 -4.465 -12.964 1 89.46 165 GLY B CA 1
ATOM 4039 C C . GLY B 1 165 ? -5.583 -4.695 -13.451 1 89.46 165 GLY B C 1
ATOM 4040 O O . GLY B 1 165 ? -5.014 -3.85 -14.145 1 89.46 165 GLY B O 1
ATOM 4041 N N . VAL B 1 166 ? -5.024 -5.785 -12.89 1 93.26 166 VAL B N 1
ATOM 4042 C CA . VAL B 1 166 ? -3.625 -6.071 -13.193 1 93.26 166 VAL B CA 1
ATOM 4043 C C . VAL B 1 166 ? -3.475 -7.531 -13.614 1 93.26 166 VAL B C 1
ATOM 4045 O O . VAL B 1 166 ? -4.117 -8.417 -13.045 1 93.26 166 VAL B O 1
ATOM 4048 N N . ASN B 1 167 ? -2.649 -7.664 -14.66 1 95.05 167 ASN B N 1
ATOM 4049 C CA . ASN B 1 167 ? -2.31 -9.032 -15.037 1 95.05 167 ASN B CA 1
ATOM 4050 C C . ASN B 1 167 ? -1.502 -9.731 -13.947 1 95.05 167 ASN B C 1
ATOM 4052 O O . ASN B 1 167 ? -0.766 -9.082 -13.202 1 95.05 167 ASN B O 1
ATOM 4056 N N . GLN B 1 168 ? -1.709 -11.056 -13.895 1 97.1 168 GLN B N 1
ATOM 4057 C CA . GLN B 1 168 ? -1.004 -11.869 -12.91 1 97.1 168 GLN B CA 1
ATOM 4058 C C . GLN B 1 168 ? -0.099 -12.893 -13.59 1 97.1 168 GLN B C 1
ATOM 4060 O O . GLN B 1 168 ? -0.398 -13.359 -14.691 1 97.1 168 GLN B O 1
ATOM 4065 N N . ARG B 1 169 ? 0.96 -13.212 -12.881 1 97.42 169 ARG B N 1
ATOM 4066 C CA . ARG B 1 169 ? 1.884 -14.222 -13.387 1 97.42 169 ARG B CA 1
ATOM 4067 C C . ARG B 1 169 ? 2.63 -14.903 -12.244 1 97.42 169 ARG B C 1
ATOM 4069 O O . ARG B 1 169 ? 2.772 -14.331 -11.161 1 97.42 169 ARG B O 1
ATOM 4076 N N . ALA B 1 170 ? 3.052 -16.103 -12.501 1 98.26 170 ALA B N 1
ATOM 4077 C CA . ALA B 1 170 ? 3.897 -16.824 -11.552 1 98.26 170 ALA B CA 1
ATOM 4078 C C . ALA B 1 170 ? 5.218 -17.234 -12.196 1 98.26 170 ALA B C 1
ATOM 4080 O O . ALA B 1 170 ? 5.24 -17.72 -13.329 1 98.26 170 ALA B O 1
ATOM 4081 N N . ILE B 1 171 ? 6.265 -16.946 -11.54 1 97.6 171 ILE B N 1
ATOM 4082 C CA . ILE B 1 171 ? 7.585 -17.421 -11.94 1 97.6 171 ILE B CA 1
ATOM 4083 C C . ILE B 1 171 ? 8.128 -18.384 -10.886 1 97.6 171 ILE B C 1
ATOM 4085 O O . ILE B 1 171 ? 8.292 -18.011 -9.722 1 97.6 171 ILE B O 1
ATOM 4089 N N . ILE B 1 172 ? 8.367 -19.56 -11.303 1 97.46 172 ILE B N 1
ATOM 4090 C CA . ILE B 1 172 ? 8.893 -20.58 -10.403 1 97.46 172 ILE B CA 1
ATOM 4091 C C . ILE B 1 172 ? 10.293 -20.992 -10.853 1 97.46 172 ILE B C 1
ATOM 4093 O O . ILE B 1 172 ? 10.483 -21.43 -11.989 1 97.46 172 ILE B O 1
ATOM 4097 N N . GLU B 1 173 ? 11.211 -20.829 -9.968 1 96.23 173 GLU B N 1
ATOM 4098 C CA . GLU B 1 173 ? 12.571 -21.281 -10.25 1 96.23 173 GLU B CA 1
ATOM 4099 C C . GLU B 1 173 ? 12.858 -22.62 -9.577 1 96.23 173 GLU B C 1
ATOM 4101 O O . GLU B 1 173 ? 13.044 -22.682 -8.36 1 96.23 173 GLU B O 1
ATOM 4106 N N . PHE B 1 174 ? 12.929 -23.58 -10.38 1 95.94 174 PHE B N 1
ATOM 4107 C CA . PHE B 1 174 ? 13.336 -24.893 -9.895 1 95.94 174 PHE B CA 1
ATOM 4108 C C . PHE B 1 174 ? 14.855 -24.999 -9.828 1 95.94 174 PHE B C 1
ATOM 4110 O O . PHE B 1 174 ? 15.528 -25.006 -10.861 1 95.94 174 PHE B O 1
ATOM 4117 N N . VAL B 1 175 ? 15.319 -25.13 -8.607 1 94.23 175 VAL B N 1
ATOM 4118 C CA . VAL B 1 175 ? 16.766 -25.159 -8.414 1 94.23 175 VAL B CA 1
ATOM 4119 C C . VAL B 1 175 ? 17.218 -26.584 -8.103 1 94.23 175 VAL B C 1
ATOM 4121 O O . VAL B 1 175 ? 16.607 -27.27 -7.28 1 94.23 175 VAL B O 1
ATOM 4124 N N . CYS B 1 176 ? 18.284 -26.923 -8.703 1 93.95 176 CYS B N 1
ATOM 4125 C CA . CYS B 1 176 ? 18.821 -28.264 -8.502 1 93.95 176 CYS B CA 1
ATOM 4126 C C . CYS B 1 176 ? 19.405 -28.414 -7.102 1 93.95 176 CYS B C 1
ATOM 4128 O O . CYS B 1 176 ? 20.307 -27.668 -6.719 1 93.95 176 CYS B O 1
ATOM 4130 N N . ASP B 1 177 ? 18.835 -29.287 -6.412 1 93.61 177 ASP B N 1
ATOM 4131 C CA . ASP B 1 177 ? 19.346 -29.765 -5.131 1 93.61 177 ASP B CA 1
ATOM 4132 C C . ASP B 1 177 ? 19.246 -31.286 -5.033 1 93.61 177 ASP B C 1
ATOM 4134 O O . ASP B 1 177 ? 18.174 -31.827 -4.754 1 93.61 177 ASP B O 1
ATOM 4138 N N . LYS B 1 178 ? 20.327 -31.921 -5.148 1 90.75 178 LYS B N 1
ATOM 4139 C CA . LYS B 1 178 ? 20.363 -33.374 -5.288 1 90.75 178 LYS B CA 1
ATOM 4140 C C . LYS B 1 178 ? 19.927 -34.062 -3.998 1 90.75 178 LYS B C 1
ATOM 4142 O O . LYS B 1 178 ? 19.52 -35.225 -4.015 1 90.75 178 LYS B O 1
ATOM 4147 N N . GLU B 1 179 ? 19.934 -33.421 -2.933 1 93.05 179 GLU B N 1
ATOM 4148 C CA . GLU B 1 179 ? 19.635 -34.021 -1.636 1 93.05 179 GLU B CA 1
ATOM 4149 C C . GLU B 1 179 ? 18.173 -33.806 -1.253 1 93.05 179 GLU B C 1
ATOM 4151 O O . GLU B 1 179 ? 17.722 -34.289 -0.212 1 93.05 179 GLU B O 1
ATOM 4156 N N . ARG B 1 180 ? 17.382 -33.208 -2.187 1 95.11 180 ARG B N 1
ATOM 4157 C CA . ARG B 1 180 ? 16.016 -32.855 -1.816 1 95.11 180 ARG B CA 1
ATOM 4158 C C . ARG B 1 180 ? 15.011 -33.452 -2.796 1 95.11 180 ARG B C 1
ATOM 4160 O O . ARG B 1 180 ? 15.242 -33.452 -4.007 1 95.11 180 ARG B O 1
ATOM 4167 N N . THR B 1 181 ? 13.925 -33.94 -2.279 1 94.56 181 THR B N 1
ATOM 4168 C CA . THR B 1 181 ? 12.839 -34.46 -3.103 1 94.56 181 THR B CA 1
ATOM 4169 C C . THR B 1 181 ? 11.972 -33.323 -3.634 1 94.56 181 THR B C 1
ATOM 4171 O O . THR B 1 181 ? 11.295 -33.476 -4.653 1 94.56 181 THR B O 1
ATOM 4174 N N . GLY B 1 182 ? 12.016 -32.223 -2.921 1 95.95 182 GLY B N 1
ATOM 4175 C CA . GLY B 1 182 ? 11.149 -31.109 -3.267 1 95.95 182 GLY B CA 1
ATOM 4176 C C . GLY B 1 182 ? 9.938 -30.992 -2.361 1 95.95 182 GLY B C 1
ATOM 4177 O O . GLY B 1 182 ? 9.141 -30.061 -2.498 1 95.95 182 GLY B O 1
ATOM 4178 N N . LEU B 1 183 ? 9.809 -31.869 -1.397 1 96.06 183 LEU B N 1
ATOM 4179 C CA . LEU B 1 183 ? 8.616 -31.886 -0.557 1 96.06 183 LEU B CA 1
ATOM 4180 C C . LEU B 1 183 ? 8.97 -31.592 0.896 1 96.06 183 LEU B C 1
ATOM 4182 O O . LEU B 1 183 ? 8.109 -31.662 1.776 1 96.06 183 LEU B O 1
ATOM 4186 N N . GLU B 1 184 ? 10.283 -31.294 1.171 1 95.27 184 GLU B N 1
ATOM 4187 C CA . GLU B 1 184 ? 10.695 -30.967 2.532 1 95.27 184 GLU B CA 1
ATOM 4188 C C . GLU B 1 184 ? 9.993 -29.708 3.034 1 95.27 184 GLU B C 1
ATOM 4190 O O . GLU B 1 184 ? 10.061 -28.657 2.394 1 95.27 184 GLU B O 1
ATOM 4195 N N . GLY B 1 185 ? 9.262 -29.794 4.204 1 92.95 185 GLY B N 1
ATOM 4196 C CA . GLY B 1 185 ? 8.548 -28.667 4.783 1 92.95 185 GLY B CA 1
ATOM 4197 C C . GLY B 1 185 ? 7.305 -28.284 4.002 1 92.95 185 GLY B C 1
ATOM 4198 O O . GLY B 1 185 ? 6.754 -27.199 4.197 1 92.95 185 GLY B O 1
ATOM 4199 N N . ASP B 1 186 ? 6.905 -29.148 3.138 1 91.53 186 ASP B N 1
ATOM 4200 C CA . ASP B 1 186 ? 5.798 -28.886 2.223 1 91.53 186 ASP B CA 1
ATOM 4201 C C . ASP B 1 186 ? 4.461 -28.898 2.96 1 91.53 186 ASP B C 1
ATOM 4203 O O . ASP B 1 186 ? 4.257 -29.7 3.873 1 91.53 186 ASP B O 1
ATOM 4207 N N . GLU B 1 187 ? 3.631 -27.978 2.6 1 90.17 187 GLU B N 1
ATOM 4208 C CA . GLU B 1 187 ? 2.225 -27.966 2.994 1 90.17 187 GLU B CA 1
ATOM 4209 C C . GLU B 1 187 ? 1.315 -28.228 1.797 1 90.17 187 GLU B C 1
ATOM 4211 O O . GLU B 1 187 ? 1.23 -27.405 0.883 1 90.17 187 GLU B O 1
ATOM 4216 N N . MET B 1 188 ? 0.728 -29.406 1.827 1 89.95 188 MET B N 1
ATOM 4217 C CA . MET B 1 188 ? -0.219 -29.747 0.77 1 89.95 188 MET B CA 1
ATOM 4218 C C . MET B 1 188 ? -1.652 -29.473 1.215 1 89.95 188 MET B C 1
ATOM 4220 O O . MET B 1 188 ? -1.987 -29.651 2.388 1 89.95 188 MET B O 1
ATOM 4224 N N . ASP B 1 189 ? -2.396 -28.975 0.302 1 85.91 189 ASP B N 1
ATOM 4225 C CA . ASP B 1 189 ? -3.823 -28.836 0.575 1 85.91 189 ASP B CA 1
ATOM 4226 C C . ASP B 1 189 ? -4.533 -30.185 0.485 1 85.91 189 ASP B C 1
ATOM 4228 O O . ASP B 1 189 ? -4.837 -30.661 -0.611 1 85.91 189 ASP B O 1
ATOM 4232 N N . LYS B 1 190 ? -4.847 -30.784 1.598 1 81.53 190 LYS B N 1
ATOM 4233 C CA . LYS B 1 190 ? -5.47 -32.104 1.646 1 81.53 190 LYS B CA 1
ATOM 4234 C C . LYS B 1 190 ? -6.967 -31.995 1.924 1 81.53 190 LYS B C 1
ATOM 4236 O O . LYS B 1 190 ? -7.633 -33.003 2.169 1 81.53 190 LYS B O 1
ATOM 4241 N N . SER B 1 191 ? -7.45 -30.813 1.858 1 82.2 191 SER B N 1
ATOM 4242 C CA . SER B 1 191 ? -8.876 -30.626 2.105 1 82.2 191 SER B CA 1
ATOM 4243 C C . SER B 1 191 ? -9.717 -31.26 1.002 1 82.2 191 SER B C 1
ATOM 4245 O O . SER B 1 191 ? -9.256 -31.4 -0.133 1 82.2 191 SER B O 1
ATOM 4247 N N . PRO B 1 192 ? -10.904 -31.759 1.333 1 80.2 192 PRO B N 1
ATOM 4248 C CA . PRO B 1 192 ? -11.759 -32.395 0.328 1 80.2 192 PRO B CA 1
ATOM 4249 C C . PRO B 1 192 ? -12.098 -31.462 -0.832 1 80.2 192 PRO B C 1
ATOM 4251 O O . PRO B 1 192 ? -12.392 -30.283 -0.616 1 80.2 192 PRO B O 1
ATOM 4254 N N . HIS B 1 193 ? -11.911 -31.974 -2.009 1 85.2 193 HIS B N 1
ATOM 4255 C CA . HIS B 1 193 ? -12.184 -31.191 -3.209 1 85.2 193 HIS B CA 1
ATOM 4256 C C . HIS B 1 193 ? -13.314 -31.81 -4.025 1 85.2 193 HIS B C 1
ATOM 4258 O O . HIS B 1 193 ? -13.731 -32.939 -3.76 1 85.2 193 HIS B O 1
ATOM 4264 N N . GLU B 1 194 ? -14.106 -31.089 -4.802 1 73.34 194 GLU B N 1
ATOM 4265 C CA . GLU B 1 194 ? -15.198 -31.538 -5.661 1 73.34 194 GLU B CA 1
ATOM 4266 C C . GLU B 1 194 ? -14.778 -32.74 -6.503 1 73.34 194 GLU B C 1
ATOM 4268 O O . GLU B 1 194 ? -13.634 -32.82 -6.954 1 73.34 194 GLU B O 1
ATOM 4273 N N . ASP B 1 195 ? -15.379 -33.925 -6.202 1 57.78 195 ASP B N 1
ATOM 4274 C CA . ASP B 1 195 ? -15.148 -35.168 -6.932 1 57.78 195 ASP B CA 1
ATOM 4275 C C . ASP B 1 195 ? -15.216 -34.94 -8.44 1 57.78 195 ASP B C 1
ATOM 4277 O O . ASP B 1 195 ? -16.238 -34.487 -8.96 1 57.78 195 ASP B O 1
ATOM 4281 N N . GLY B 1 196 ? -14.323 -34.474 -9.118 1 45.36 196 GLY B N 1
ATOM 4282 C CA . GLY B 1 196 ? -14.641 -34.751 -10.51 1 45.36 196 GLY B CA 1
ATOM 4283 C C . GLY B 1 196 ? -15.143 -36.164 -10.737 1 45.36 196 GLY B C 1
ATOM 4284 O O . GLY B 1 196 ? -16.282 -36.487 -10.393 1 45.36 196 GLY B O 1
ATOM 4285 N N . ASP B 1 197 ? -14.388 -37.157 -11.639 1 37.03 197 ASP B N 1
ATOM 4286 C CA . ASP B 1 197 ? -14.732 -38.528 -12.005 1 37.03 197 ASP B CA 1
ATOM 4287 C C . ASP B 1 197 ? -14.645 -39.457 -10.796 1 37.03 197 ASP B C 1
ATOM 4289 O O . ASP B 1 197 ? -13.735 -39.332 -9.974 1 37.03 197 ASP B O 1
ATOM 4293 N N . LYS B 1 198 ? -15.738 -40.342 -10.484 1 34.16 198 LYS B N 1
ATOM 4294 C CA . LYS B 1 198 ? -16.186 -41.365 -9.543 1 34.16 198 LYS B CA 1
ATOM 4295 C C . LYS B 1 198 ? -15.048 -42.315 -9.182 1 34.16 198 LYS B C 1
ATOM 4297 O O . LYS B 1 198 ? -15.198 -43.165 -8.302 1 34.16 198 LYS B O 1
ATOM 4302 N N . ASP B 1 199 ? -14.129 -42.801 -10.005 1 30.3 199 ASP B N 1
ATOM 4303 C CA . ASP B 1 199 ? -13.98 -44.244 -9.841 1 30.3 199 ASP B CA 1
ATOM 4304 C C . ASP B 1 199 ? -13.123 -44.572 -8.62 1 30.3 199 ASP B C 1
ATOM 4306 O O . ASP B 1 199 ? -13.017 -45.734 -8.224 1 30.3 199 ASP B O 1
ATOM 4310 N N . ASP B 1 200 ? -11.875 -44.071 -8.324 1 31.12 200 ASP B N 1
ATOM 4311 C CA . ASP B 1 200 ? -11.058 -45.086 -7.666 1 31.12 200 ASP B CA 1
ATOM 4312 C C . ASP B 1 200 ? -11.296 -45.09 -6.158 1 31.12 200 ASP B C 1
ATOM 4314 O O . ASP B 1 200 ? -11.049 -44.089 -5.482 1 31.12 200 ASP B O 1
ATOM 4318 N N . LYS B 1 201 ? -12.195 -45.957 -5.579 1 31.34 201 LYS B N 1
ATOM 4319 C CA . LYS B 1 201 ? -12.655 -46.415 -4.271 1 31.34 201 LYS B CA 1
ATOM 4320 C C . LYS B 1 201 ? -11.48 -46.816 -3.384 1 31.34 201 LYS B C 1
ATOM 4322 O O . LYS B 1 201 ? -11.224 -48.005 -3.184 1 31.34 201 LYS B O 1
ATOM 4327 N N . ASP B 1 202 ? -10.263 -46.272 -3.371 1 30.52 202 ASP B N 1
ATOM 4328 C CA . ASP B 1 202 ? -9.481 -46.995 -2.372 1 30.52 202 ASP B CA 1
ATOM 4329 C C . ASP B 1 202 ? -9.882 -46.582 -0.958 1 30.52 202 ASP B C 1
ATOM 4331 O O . ASP B 1 202 ? -9.965 -45.391 -0.653 1 30.52 202 ASP B O 1
ATOM 4335 N N . ASP B 1 203 ? -10.608 -47.399 -0.254 1 29.19 203 ASP B N 1
ATOM 4336 C CA . ASP B 1 203 ? -11.074 -47.489 1.126 1 29.19 203 ASP B CA 1
ATOM 4337 C C . ASP B 1 203 ? -9.922 -47.289 2.109 1 29.19 203 ASP B C 1
ATOM 4339 O O . ASP B 1 203 ? -9.316 -48.258 2.569 1 29.19 203 ASP B O 1
ATOM 4343 N N . LYS B 1 204 ? -8.866 -46.555 1.893 1 31.23 204 LYS B N 1
ATOM 4344 C CA . LYS B 1 204 ? -7.96 -46.697 3.029 1 31.23 204 LYS B CA 1
ATOM 4345 C C . LYS B 1 204 ? -8.534 -46.031 4.276 1 31.23 204 LYS B C 1
ATOM 4347 O O . LYS B 1 204 ? -9.259 -45.039 4.178 1 31.23 204 LYS B O 1
ATOM 4352 N N . ASP B 1 205 ? -8.551 -46.662 5.395 1 30.42 205 ASP B N 1
ATOM 4353 C CA . ASP B 1 205 ? -8.881 -46.444 6.801 1 30.42 205 ASP B CA 1
ATOM 4354 C C . ASP B 1 205 ? -8.276 -45.138 7.311 1 30.42 205 ASP B C 1
ATOM 4356 O O . ASP B 1 205 ? -7.065 -44.927 7.209 1 30.42 205 ASP B O 1
ATOM 4360 N N . ASP B 1 206 ? -9.082 -44.104 7.331 1 28.28 206 ASP B N 1
ATOM 4361 C CA . ASP B 1 206 ? -8.837 -42.724 7.738 1 28.28 206 ASP B CA 1
ATOM 4362 C C . ASP B 1 206 ? -8.487 -42.644 9.223 1 28.28 206 ASP B C 1
ATOM 4364 O O . ASP B 1 206 ? -9.347 -42.854 10.081 1 28.28 206 ASP B O 1
ATOM 4368 N N . ASN B 1 207 ? -7.332 -43.145 9.628 1 27.33 207 ASN B N 1
ATOM 4369 C CA . ASN B 1 207 ? -6.964 -42.761 10.987 1 27.33 207 ASN B CA 1
ATOM 4370 C C . ASN B 1 207 ? -6.903 -41.244 11.143 1 27.33 207 ASN B C 1
ATOM 4372 O O . ASN B 1 207 ? -6.267 -40.558 10.342 1 27.33 207 ASN B O 1
ATOM 4376 N N . LYS B 1 208 ? -7.855 -40.689 11.793 1 30.32 208 LYS B N 1
ATOM 4377 C CA . LYS B 1 208 ? -8.075 -39.297 12.174 1 30.32 208 LYS B CA 1
ATOM 4378 C C . LYS B 1 208 ? -6.899 -38.755 12.982 1 30.32 208 LYS B C 1
ATOM 4380 O O . LYS B 1 208 ? -6.839 -38.94 14.199 1 30.32 208 LYS B O 1
ATOM 4385 N N . LYS B 1 209 ? -5.644 -38.941 12.486 1 28.82 209 LYS B N 1
ATOM 4386 C CA . LYS B 1 209 ? -4.715 -38.188 13.325 1 28.82 209 LYS B CA 1
ATOM 4387 C C . LYS B 1 209 ? -5.036 -36.696 13.298 1 28.82 209 LYS B C 1
ATOM 4389 O O . LYS B 1 209 ? -5.376 -36.148 12.247 1 28.82 209 LYS B O 1
ATOM 4394 N N . ASP B 1 210 ? -5.501 -36.166 14.368 1 29.24 210 ASP B N 1
ATOM 4395 C CA . ASP B 1 210 ? -5.72 -34.772 14.742 1 29.24 210 ASP B CA 1
ATOM 4396 C C . ASP B 1 210 ? -4.56 -33.892 14.284 1 29.24 210 ASP B C 1
ATOM 4398 O O . ASP B 1 210 ? -3.445 -34.01 14.797 1 29.24 210 ASP B O 1
ATOM 4402 N N . ASP B 1 211 ? -4.425 -33.721 13.039 1 29.02 211 ASP B N 1
ATOM 4403 C CA . ASP B 1 211 ? -3.434 -32.755 12.574 1 29.02 211 ASP B CA 1
ATOM 4404 C C . ASP B 1 211 ? -3.621 -31.403 13.258 1 29.02 211 ASP B C 1
ATOM 4406 O O . ASP B 1 211 ? -4.669 -30.77 13.117 1 29.02 211 ASP B O 1
ATOM 4410 N N . GLU B 1 212 ? -3.1 -31.207 14.425 1 30.03 212 GLU B N 1
ATOM 4411 C CA . GLU B 1 212 ? -2.883 -29.897 15.031 1 30.03 212 GLU B CA 1
ATOM 4412 C C . GLU B 1 212 ? -2.417 -28.88 13.994 1 30.03 212 GLU B C 1
ATOM 4414 O O . GLU B 1 212 ? -1.459 -29.129 13.259 1 30.03 212 GLU B O 1
ATOM 4419 N N . LYS B 1 213 ? -3.324 -28.074 13.543 1 32.65 213 LYS B N 1
ATOM 4420 C CA . LYS B 1 213 ? -3.066 -26.892 12.726 1 32.65 213 LYS B CA 1
ATOM 4421 C C . LYS B 1 213 ? -1.895 -26.085 13.28 1 32.65 213 LYS B C 1
ATOM 4423 O O . LYS B 1 213 ? -2.025 -25.419 14.309 1 32.65 213 LYS B O 1
ATOM 4428 N N . LYS B 1 214 ? -0.701 -26.61 13.16 1 30.19 214 LYS B N 1
ATOM 4429 C CA . LYS B 1 214 ? 0.393 -25.701 13.489 1 30.19 214 LYS B CA 1
ATOM 4430 C C . LYS B 1 214 ? 0.296 -24.409 12.683 1 30.19 214 LYS B C 1
ATOM 4432 O O . LYS B 1 214 ? 0.462 -24.42 11.461 1 30.19 214 LYS B O 1
ATOM 4437 N N . GLN B 1 215 ? -0.536 -23.505 13.135 1 30.9 215 GLN B N 1
ATOM 4438 C CA . GLN B 1 215 ? -0.486 -22.134 12.638 1 30.9 215 GLN B CA 1
ATOM 4439 C C . GLN B 1 215 ? 0.938 -21.587 12.674 1 30.9 215 GLN B C 1
ATOM 4441 O O . GLN B 1 215 ? 1.446 -21.234 13.741 1 30.9 215 GLN B O 1
ATOM 4446 N N . ASP B 1 216 ? 1.805 -22.136 12.006 1 32.06 216 ASP B N 1
ATOM 4447 C CA . ASP B 1 216 ? 3.097 -21.461 11.947 1 32.06 216 ASP B CA 1
ATOM 4448 C C . ASP B 1 216 ? 2.922 -19.953 11.784 1 32.06 216 ASP B C 1
ATOM 4450 O O . ASP B 1 216 ? 2.025 -19.5 11.07 1 32.06 216 ASP B O 1
ATOM 4454 N N . LYS B 1 217 ? 3.43 -19.168 12.64 1 34.47 217 LYS B N 1
ATOM 4455 C CA . LYS B 1 217 ? 3.565 -17.72 12.776 1 34.47 217 LYS B CA 1
ATOM 4456 C C . LYS B 1 217 ? 4.021 -17.085 11.466 1 34.47 217 LYS B C 1
ATOM 4458 O O . LYS B 1 217 ? 5.131 -17.346 10.997 1 34.47 217 LYS B O 1
ATOM 4463 N N . LEU B 1 218 ? 3.131 -16.723 10.623 1 38.5 218 LEU B N 1
ATOM 4464 C CA . LEU B 1 218 ? 3.376 -15.856 9.476 1 38.5 218 LEU B CA 1
ATOM 4465 C C . LEU B 1 218 ? 4.292 -14.697 9.856 1 38.5 218 LEU B C 1
ATOM 4467 O O . LEU B 1 218 ? 3.962 -13.904 10.74 1 38.5 218 LEU B O 1
ATOM 4471 N N . ARG B 1 219 ? 5.53 -14.827 9.881 1 34.4 219 ARG B N 1
ATOM 4472 C CA . ARG B 1 219 ? 6.422 -13.709 10.168 1 34.4 219 ARG B CA 1
ATOM 4473 C C . ARG B 1 219 ? 6.189 -12.558 9.194 1 34.4 219 ARG B C 1
ATOM 4475 O O . ARG B 1 219 ? 6.085 -12.774 7.985 1 34.4 219 ARG B O 1
ATOM 4482 N N . PRO B 1 220 ? 5.69 -11.436 9.615 1 38.83 220 PRO B N 1
ATOM 4483 C CA . PRO B 1 220 ? 5.622 -10.24 8.773 1 38.83 220 PRO B CA 1
ATOM 4484 C C . PRO B 1 220 ? 6.951 -9.924 8.089 1 38.83 220 PRO B C 1
ATOM 4486 O O . PRO B 1 220 ? 8 -9.929 8.738 1 38.83 220 PRO B O 1
ATOM 4489 N N . ARG B 1 221 ? 7.22 -10.244 6.918 1 38.62 221 ARG B N 1
ATOM 4490 C CA . ARG B 1 221 ? 8.442 -9.788 6.263 1 38.62 221 ARG B CA 1
ATOM 4491 C C . ARG B 1 221 ? 8.529 -8.265 6.265 1 38.62 221 ARG B C 1
ATOM 4493 O O . ARG B 1 221 ? 7.603 -7.585 5.819 1 38.62 221 ARG B O 1
ATOM 4500 N N . GLU B 1 222 ? 9.198 -7.65 7.076 1 37.74 222 GLU B N 1
ATOM 4501 C CA . GLU B 1 222 ? 9.625 -6.254 7.047 1 37.74 222 GLU B CA 1
ATOM 4502 C C . GLU B 1 222 ? 10.016 -5.826 5.636 1 37.74 222 GLU B C 1
ATOM 4504 O O . GLU B 1 222 ? 10.448 -6.651 4.828 1 37.74 222 GLU B O 1
ATOM 4509 N N . GLU B 1 223 ? 9.502 -4.648 5.103 1 38.96 223 GLU B N 1
ATOM 4510 C CA . GLU B 1 223 ? 9.654 -3.904 3.857 1 38.96 223 GLU B CA 1
ATOM 4511 C C . GLU B 1 223 ? 11.111 -3.877 3.404 1 38.96 223 GLU B C 1
ATOM 4513 O O . GLU B 1 223 ? 11.578 -2.877 2.855 1 38.96 223 GLU B O 1
ATOM 4518 N N . SER B 1 224 ? 12.051 -4.398 3.978 1 35.41 224 SER B N 1
ATOM 4519 C CA . SER B 1 224 ? 13.317 -4.05 3.341 1 35.41 224 SER B CA 1
ATOM 4520 C C . SER B 1 224 ? 13.278 -4.331 1.843 1 35.41 224 SER B C 1
ATOM 4522 O O . SER B 1 224 ? 12.466 -5.132 1.377 1 35.41 224 SER B O 1
ATOM 4524 N N . GLY B 1 225 ? 14.052 -3.638 0.944 1 36.17 225 GLY B N 1
ATOM 4525 C CA . GLY B 1 225 ? 14.353 -3.59 -0.478 1 36.17 225 GLY B CA 1
ATOM 4526 C C . GLY B 1 225 ? 14.326 -4.954 -1.14 1 36.17 225 GLY B C 1
ATOM 4527 O O . GLY B 1 225 ? 13.744 -5.117 -2.214 1 36.17 225 GLY B O 1
ATOM 4528 N N . LYS B 1 226 ? 15.577 -5.878 -1.063 1 42.41 226 LYS B N 1
ATOM 4529 C CA . LYS B 1 226 ? 16.039 -6.919 -1.977 1 42.41 226 LYS B CA 1
ATOM 4530 C C . LYS B 1 226 ? 15.206 -8.189 -1.83 1 42.41 226 LYS B C 1
ATOM 4532 O O . LYS B 1 226 ? 14.727 -8.501 -0.738 1 42.41 226 LYS B O 1
ATOM 4537 N N . SER B 1 227 ? 14.71 -8.893 -3.001 1 54.75 227 SER B N 1
ATOM 4538 C CA . SER B 1 227 ? 14.124 -10.117 -3.537 1 54.75 227 SER B CA 1
ATOM 4539 C C . SER B 1 227 ? 14.633 -11.346 -2.791 1 54.75 227 SER B C 1
ATOM 4541 O O . SER B 1 227 ? 14.998 -12.347 -3.411 1 54.75 227 SER B O 1
ATOM 4543 N N . LYS B 1 228 ? 14.923 -11.34 -1.642 1 75.53 228 LYS B N 1
ATOM 4544 C CA . LYS B 1 228 ? 15.416 -12.614 -1.126 1 75.53 228 LYS B CA 1
ATOM 4545 C C . LYS B 1 228 ? 14.265 -13.51 -0.68 1 75.53 228 LYS B C 1
ATOM 4547 O O . LYS B 1 228 ? 13.247 -13.022 -0.185 1 75.53 228 LYS B O 1
ATOM 4552 N N . CYS B 1 229 ? 14.314 -14.776 -1.022 1 90.52 229 CYS B N 1
ATOM 4553 C CA . CYS B 1 229 ? 13.344 -15.803 -0.657 1 90.52 229 CYS B CA 1
ATOM 4554 C C . CYS B 1 229 ? 13.315 -16.012 0.853 1 90.52 229 CYS B C 1
ATOM 4556 O O . CYS B 1 229 ? 14.246 -15.617 1.557 1 90.52 229 CYS B O 1
ATOM 4558 N N . GLU B 1 230 ? 12.211 -16.461 1.351 1 91.32 230 GLU B N 1
ATOM 4559 C CA . GLU B 1 230 ? 12.071 -16.793 2.765 1 91.32 230 GLU B CA 1
ATOM 4560 C C . GLU B 1 230 ? 13.258 -17.617 3.259 1 91.32 230 GLU B C 1
ATOM 4562 O O . GLU B 1 230 ? 13.758 -18.486 2.542 1 91.32 230 GLU B O 1
ATOM 4567 N N . ASP B 1 231 ? 13.71 -17.292 4.428 1 88.38 231 ASP B N 1
ATOM 4568 C CA . ASP B 1 231 ? 14.857 -17.989 5.003 1 88.38 231 ASP B CA 1
ATOM 4569 C C . ASP B 1 231 ? 14.41 -19.193 5.83 1 88.38 231 ASP B C 1
ATOM 4571 O O . ASP B 1 231 ? 14.339 -19.116 7.058 1 88.38 231 ASP B O 1
ATOM 4575 N N . ASN B 1 232 ? 14.059 -20.263 5.295 1 90.31 232 ASN B N 1
ATOM 4576 C CA . ASN B 1 232 ? 13.718 -21.53 5.933 1 90.31 232 ASN B CA 1
ATOM 4577 C C . ASN B 1 232 ? 14.227 -22.719 5.123 1 90.31 232 ASN B C 1
ATOM 4579 O O . ASN B 1 232 ? 14.84 -22.542 4.069 1 90.31 232 ASN B O 1
ATOM 4583 N N . ASP B 1 233 ? 14.097 -23.875 5.619 1 92.1 233 ASP B N 1
ATOM 4584 C CA . ASP B 1 233 ? 14.673 -25.054 4.98 1 92.1 233 ASP B CA 1
ATOM 4585 C C . ASP B 1 233 ? 13.628 -25.792 4.146 1 92.1 233 ASP B C 1
ATOM 4587 O O . ASP B 1 233 ? 13.804 -26.968 3.82 1 92.1 233 ASP B O 1
ATOM 4591 N N . ASN B 1 234 ? 12.544 -25.062 3.852 1 95.37 234 ASN B N 1
ATOM 4592 C CA . ASN B 1 234 ? 11.557 -25.675 2.969 1 95.37 234 ASN B CA 1
ATOM 4593 C C . ASN B 1 234 ? 12.066 -25.76 1.533 1 95.37 234 ASN B C 1
ATOM 4595 O O . ASN B 1 234 ? 12.869 -24.93 1.104 1 95.37 234 ASN B O 1
ATOM 4599 N N . SER B 1 235 ? 11.622 -26.755 0.849 1 97 235 SER B N 1
ATOM 4600 C CA . SER B 1 235 ? 12.008 -26.88 -0.553 1 97 235 SER B CA 1
ATOM 4601 C C . SER B 1 235 ? 11.292 -25.849 -1.419 1 97 235 SER B C 1
ATOM 4603 O O . SER B 1 235 ? 11.893 -25.267 -2.325 1 97 235 SER B O 1
ATOM 4605 N N . LEU B 1 236 ? 9.978 -25.716 -1.136 1 97.22 236 LEU B N 1
ATOM 4606 C CA . LEU B 1 236 ? 9.209 -24.666 -1.795 1 97.22 236 LEU B CA 1
ATOM 4607 C C . LEU B 1 236 ? 9.159 -23.407 -0.935 1 97.22 236 LEU B C 1
ATOM 4609 O O . LEU B 1 236 ? 8.633 -23.433 0.181 1 97.22 236 LEU B O 1
ATOM 4613 N N . ARG B 1 237 ? 9.682 -22.35 -1.536 1 96.84 237 ARG B N 1
ATOM 4614 C CA . ARG B 1 237 ? 9.814 -21.131 -0.744 1 96.84 237 ARG B CA 1
ATOM 4615 C C . ARG B 1 237 ? 9.189 -19.94 -1.464 1 96.84 237 ARG B C 1
ATOM 4617 O O . ARG B 1 237 ? 9.31 -19.812 -2.684 1 96.84 237 ARG B O 1
ATOM 4624 N N . PHE B 1 238 ? 8.6 -19.116 -0.627 1 97.1 238 PHE B N 1
ATOM 4625 C CA . PHE B 1 238 ? 8.087 -17.844 -1.122 1 97.1 238 PHE B CA 1
ATOM 4626 C C . PHE B 1 238 ? 9.215 -16.833 -1.289 1 97.1 238 PHE B C 1
ATOM 4628 O O . PHE B 1 238 ? 10.012 -16.627 -0.371 1 97.1 238 PHE B O 1
ATOM 4635 N N . CYS B 1 239 ? 9.263 -16.178 -2.492 1 96.46 239 CYS B N 1
ATOM 4636 C CA . CYS B 1 239 ? 10.328 -15.212 -2.737 1 96.46 239 CYS B CA 1
ATOM 4637 C C . CYS B 1 239 ? 9.767 -13.801 -2.865 1 96.46 239 CYS B C 1
ATOM 4639 O O . CYS B 1 239 ? 10.456 -12.825 -2.566 1 96.46 239 CYS B O 1
ATOM 4641 N N . GLY B 1 240 ? 8.596 -13.769 -3.424 1 96.41 240 GLY B N 1
ATOM 4642 C CA . GLY B 1 240 ? 8.031 -12.433 -3.524 1 96.41 240 GLY B CA 1
ATOM 4643 C C . GLY B 1 240 ? 6.74 -12.389 -4.32 1 96.41 240 GLY B C 1
ATOM 4644 O O . GLY B 1 240 ? 6.461 -13.292 -5.111 1 96.41 240 GLY B O 1
ATOM 4645 N N . TYR B 1 241 ? 5.955 -11.369 -4.164 1 96.97 241 TYR B N 1
ATOM 4646 C CA . TYR B 1 241 ? 4.744 -11.036 -4.905 1 96.97 241 TYR B CA 1
ATOM 4647 C C . TYR B 1 241 ? 4.648 -9.534 -5.146 1 96.97 241 TYR B C 1
ATOM 4649 O O . TYR B 1 241 ? 4.06 -8.806 -4.343 1 96.97 241 TYR B O 1
ATOM 4657 N N . ASP B 1 242 ? 5.16 -9.17 -6.403 1 94.35 242 ASP B N 1
ATOM 4658 C CA . ASP B 1 242 ? 5.395 -7.744 -6.61 1 94.35 242 ASP B CA 1
ATOM 4659 C C . ASP B 1 242 ? 4.852 -7.288 -7.962 1 94.35 242 ASP B C 1
ATOM 4661 O O . ASP B 1 242 ? 4.788 -8.076 -8.909 1 94.35 242 ASP B O 1
ATOM 4665 N N . LEU B 1 243 ? 4.484 -5.984 -7.903 1 93.22 243 LEU B N 1
ATOM 4666 C CA . LEU B 1 243 ? 4.06 -5.348 -9.145 1 93.22 243 LEU B CA 1
ATOM 4667 C C . LEU B 1 243 ? 5.264 -4.969 -10.001 1 93.22 243 LEU B C 1
ATOM 4669 O O . LEU B 1 243 ? 6.204 -4.338 -9.511 1 93.22 243 LEU B O 1
ATOM 4673 N N . GLU B 1 244 ? 5.295 -5.438 -11.175 1 91.21 244 GLU B N 1
ATOM 4674 C CA . GLU B 1 244 ? 6.378 -5.152 -12.11 1 91.21 244 GLU B CA 1
ATOM 4675 C C . GLU B 1 244 ? 5.846 -4.529 -13.398 1 91.21 244 GLU B C 1
ATOM 4677 O O . GLU B 1 244 ? 4.677 -4.713 -13.745 1 91.21 244 GLU B O 1
ATOM 4682 N N . THR B 1 245 ? 6.639 -3.661 -13.94 1 87.91 245 THR B N 1
ATOM 4683 C CA . THR B 1 245 ? 6.279 -3.081 -15.229 1 87.91 245 THR B CA 1
ATOM 4684 C C . THR B 1 245 ? 6.896 -3.88 -16.373 1 87.91 245 THR B C 1
ATOM 4686 O O . THR B 1 245 ? 8.107 -4.106 -16.396 1 87.91 245 THR B O 1
ATOM 4689 N N . GLU B 1 246 ? 6.035 -4.431 -17.079 1 80 246 GLU B N 1
ATOM 4690 C CA . GLU B 1 246 ? 6.509 -5.148 -18.259 1 80 246 GLU B CA 1
ATOM 4691 C C . GLU B 1 246 ? 6.679 -4.205 -19.446 1 80 246 GLU B C 1
ATOM 4693 O O . GLU B 1 246 ? 6.537 -2.989 -19.305 1 80 246 GLU B O 1
ATOM 4698 N N . GLU B 1 247 ? 6.993 -4.822 -20.653 1 69.87 247 GLU B N 1
ATOM 4699 C CA . GLU B 1 247 ? 7.154 -4.035 -21.872 1 69.87 247 GLU B CA 1
ATOM 4700 C C . GLU B 1 247 ? 5.893 -3.234 -22.183 1 69.87 247 GLU B C 1
ATOM 4702 O O . GLU B 1 247 ? 4.784 -3.661 -21.855 1 69.87 247 GLU B O 1
ATOM 4707 N N . LYS B 1 248 ? 5.876 -1.972 -22.621 1 69.95 248 LYS B N 1
ATOM 4708 C CA . LYS B 1 248 ? 4.833 -1.049 -23.061 1 69.95 248 LYS B CA 1
ATOM 4709 C C . LYS B 1 248 ? 4.071 -0.474 -21.871 1 69.95 248 LYS B C 1
ATOM 4711 O O . LYS B 1 248 ? 2.854 -0.287 -21.938 1 69.95 248 LYS B O 1
ATOM 4716 N N . ASP B 1 249 ? 4.454 -0.631 -20.809 1 70.35 249 ASP B N 1
ATOM 4717 C CA . ASP B 1 249 ? 3.955 0.078 -19.635 1 70.35 249 ASP B CA 1
ATOM 4718 C C . ASP B 1 249 ? 2.789 -0.672 -18.995 1 70.35 249 ASP B C 1
ATOM 4720 O O . ASP B 1 249 ? 1.871 -0.055 -18.449 1 70.35 249 ASP B O 1
ATOM 4724 N N . LYS B 1 250 ? 2.793 -1.995 -19.287 1 84.85 250 LYS B N 1
ATOM 4725 C CA . LYS B 1 250 ? 1.762 -2.791 -18.627 1 84.85 250 LYS B CA 1
ATOM 4726 C C . LYS B 1 250 ? 2.258 -3.332 -17.289 1 84.85 250 LYS B C 1
ATOM 4728 O O . LYS B 1 250 ? 3.409 -3.757 -17.173 1 84.85 250 LYS B O 1
ATOM 4733 N N . LYS B 1 251 ? 1.441 -3.216 -16.37 1 89.62 251 LYS B N 1
ATOM 4734 C CA . LYS B 1 251 ? 1.781 -3.681 -15.028 1 89.62 251 LYS B CA 1
ATOM 4735 C C . LYS B 1 251 ? 1.338 -5.126 -14.819 1 89.62 251 LYS B C 1
ATOM 4737 O O . LYS B 1 251 ? 0.269 -5.527 -15.283 1 89.62 251 LYS B O 1
ATOM 4742 N N . VAL B 1 252 ? 2.296 -5.89 -14.297 1 94.9 252 VAL B N 1
ATOM 4743 C CA . VAL B 1 252 ? 2.01 -7.286 -13.983 1 94.9 252 VAL B CA 1
ATOM 4744 C C . VAL B 1 252 ? 2.45 -7.595 -12.554 1 94.9 252 VAL B C 1
ATOM 4746 O O . VAL B 1 252 ? 3.55 -7.222 -12.141 1 94.9 252 VAL B O 1
ATOM 4749 N N . GLN B 1 253 ? 1.536 -8.191 -11.81 1 96.76 253 GLN B N 1
ATOM 4750 C CA . GLN B 1 253 ? 1.913 -8.664 -10.482 1 96.76 253 GLN B CA 1
ATOM 4751 C C . GLN B 1 253 ? 2.481 -10.08 -10.544 1 96.76 253 GLN B C 1
ATOM 4753 O O . GLN B 1 253 ? 1.804 -11.006 -10.994 1 96.76 253 GLN B O 1
ATOM 4758 N N . THR B 1 254 ? 3.686 -10.206 -10.079 1 97.34 254 THR B N 1
ATOM 4759 C CA . THR B 1 254 ? 4.414 -11.452 -10.29 1 97.34 254 THR B CA 1
ATOM 4760 C C . THR B 1 254 ? 4.657 -12.168 -8.965 1 97.34 254 THR B C 1
ATOM 4762 O O . THR B 1 254 ? 5.242 -11.596 -8.043 1 97.34 254 THR B O 1
ATOM 4765 N N . LEU B 1 255 ? 4.152 -13.402 -8.904 1 98.18 255 LEU B N 1
ATOM 4766 C CA . LEU B 1 255 ? 4.487 -14.292 -7.798 1 98.18 255 LEU B CA 1
ATOM 4767 C C . LEU B 1 255 ? 5.774 -15.057 -8.087 1 98.18 255 LEU B C 1
ATOM 4769 O O . LEU B 1 255 ? 5.865 -15.771 -9.088 1 98.18 255 LEU B O 1
ATOM 4773 N N . ARG B 1 256 ? 6.745 -14.923 -7.223 1 98 256 ARG B N 1
ATOM 4774 C CA . ARG B 1 256 ? 8.016 -15.615 -7.409 1 98 256 ARG B CA 1
ATOM 4775 C C . ARG B 1 256 ? 8.219 -16.685 -6.341 1 98 256 ARG B C 1
ATOM 4777 O O . ARG B 1 256 ? 8.097 -16.406 -5.146 1 98 256 ARG B O 1
ATOM 4784 N N . LEU B 1 257 ? 8.512 -17.859 -6.806 1 97.85 257 LEU B N 1
ATOM 4785 C CA . LEU B 1 257 ? 8.765 -19.001 -5.934 1 97.85 257 LEU B CA 1
ATOM 4786 C C . LEU B 1 257 ? 10.077 -19.686 -6.302 1 97.85 257 LEU B C 1
ATOM 4788 O O . LEU B 1 257 ? 10.518 -19.615 -7.451 1 97.85 257 LEU B O 1
ATOM 4792 N N . GLU B 1 258 ? 10.647 -20.251 -5.323 1 97.07 258 GLU B N 1
ATOM 4793 C CA . GLU B 1 258 ? 11.812 -21.107 -5.525 1 97.07 258 GLU B CA 1
ATOM 4794 C C . GLU B 1 258 ? 11.533 -22.535 -5.066 1 97.07 258 GLU B C 1
ATOM 4796 O O . GLU B 1 258 ? 11.038 -22.752 -3.958 1 97.07 258 GLU B O 1
ATOM 4801 N N . TRP B 1 259 ? 11.801 -23.421 -5.876 1 97.16 259 TRP B N 1
ATOM 4802 C CA . TRP B 1 259 ? 11.553 -24.831 -5.594 1 97.16 259 TRP B CA 1
ATOM 4803 C C . TRP B 1 259 ? 12.838 -25.644 -5.713 1 97.16 259 TRP B C 1
ATOM 4805 O O . TRP B 1 259 ? 13.271 -25.974 -6.819 1 97.16 259 TRP B O 1
ATOM 4815 N N . ARG B 1 260 ? 13.387 -26.051 -4.59 1 96.22 260 ARG B N 1
ATOM 4816 C CA . ARG B 1 260 ? 14.606 -26.853 -4.566 1 96.22 260 ARG B CA 1
ATOM 4817 C C . ARG B 1 260 ? 14.283 -28.342 -4.647 1 96.22 260 ARG B C 1
ATOM 4819 O O . ARG B 1 260 ? 13.542 -28.868 -3.814 1 96.22 260 ARG B O 1
ATOM 4826 N N . THR B 1 261 ? 14.871 -28.99 -5.616 1 95.88 261 THR B N 1
ATOM 4827 C CA . THR B 1 261 ? 14.54 -30.399 -5.79 1 95.88 261 THR B CA 1
ATOM 4828 C C . THR B 1 261 ? 15.574 -31.094 -6.671 1 95.88 261 THR B C 1
ATOM 4830 O O . THR B 1 261 ? 16.187 -30.462 -7.534 1 95.88 261 THR B O 1
ATOM 4833 N N . LYS B 1 262 ? 15.708 -32.311 -6.524 1 94.42 262 LYS B N 1
ATOM 4834 C CA . LYS B 1 262 ? 16.605 -33.12 -7.344 1 94.42 262 LYS B CA 1
ATOM 4835 C C . LYS B 1 262 ? 16.079 -33.251 -8.77 1 94.42 262 LYS B C 1
ATOM 4837 O O . LYS B 1 262 ? 16.849 -33.49 -9.702 1 94.42 262 LYS B O 1
ATOM 4842 N N . TYR B 1 263 ? 14.792 -32.971 -8.998 1 93.51 263 TYR B N 1
ATOM 4843 C CA . TYR B 1 263 ? 14.167 -33.16 -10.302 1 93.51 263 TYR B CA 1
ATOM 4844 C C . TYR B 1 263 ? 14.514 -32.013 -11.244 1 93.51 263 TYR B C 1
ATOM 4846 O O . TYR B 1 263 ? 14.246 -32.085 -12.446 1 93.51 263 TYR B O 1
ATOM 4854 N N . ALA B 1 264 ? 15.099 -31.023 -10.662 1 93.22 264 ALA B N 1
ATOM 4855 C CA . ALA B 1 264 ? 15.505 -29.885 -11.483 1 93.22 264 ALA B CA 1
ATOM 4856 C C . ALA B 1 264 ? 16.958 -30.021 -11.929 1 93.22 264 ALA B C 1
ATOM 4858 O O . ALA B 1 264 ? 17.514 -29.107 -12.544 1 93.22 264 ALA B O 1
ATOM 4859 N N . CYS B 1 265 ? 17.543 -31.138 -11.586 1 89.4 265 CYS B N 1
ATOM 4860 C CA . CYS B 1 265 ? 18.928 -31.387 -11.97 1 89.4 265 CYS B CA 1
ATOM 4861 C C . CYS B 1 265 ? 19.004 -32.026 -13.352 1 89.4 265 CYS B C 1
ATOM 4863 O O . CYS B 1 265 ? 18.198 -32.896 -13.684 1 89.4 265 CYS B O 1
ATOM 4865 N N . ALA B 1 266 ? 19.881 -31.544 -14.161 1 76.04 266 ALA B N 1
ATOM 4866 C CA . ALA B 1 266 ? 20.024 -32.06 -15.52 1 76.04 266 ALA B CA 1
ATOM 4867 C C . ALA B 1 266 ? 20.305 -33.559 -15.511 1 76.04 266 ALA B C 1
ATOM 4869 O O . ALA B 1 266 ? 19.87 -34.285 -16.408 1 76.04 266 ALA B O 1
ATOM 4870 N N . ASP B 1 267 ? 21.102 -34.029 -14.445 1 66.67 267 ASP B N 1
ATOM 4871 C CA . ASP B 1 267 ? 21.448 -35.445 -14.365 1 66.67 267 ASP B CA 1
ATOM 4872 C C . ASP B 1 267 ? 20.475 -36.197 -13.46 1 66.67 267 ASP B C 1
ATOM 4874 O O . ASP B 1 267 ? 20.812 -37.252 -12.919 1 66.67 267 ASP B O 1
ATOM 4878 N N . ALA B 1 268 ? 19.326 -35.596 -13.058 1 59.62 268 ALA B N 1
ATOM 4879 C CA . ALA B 1 268 ? 18.395 -36.24 -12.135 1 59.62 268 ALA B CA 1
ATOM 4880 C C . ALA B 1 268 ? 17.967 -37.609 -12.655 1 59.62 268 ALA B C 1
ATOM 4882 O O . ALA B 1 268 ? 17.769 -37.79 -13.859 1 59.62 268 ALA B O 1
ATOM 4883 N N . PRO B 1 269 ? 18.212 -38.712 -11.813 1 48.9 269 PRO B N 1
ATOM 4884 C CA . PRO B 1 269 ? 17.811 -40.059 -12.223 1 48.9 269 PRO B CA 1
ATOM 4885 C C . PRO B 1 269 ? 16.363 -40.123 -12.704 1 48.9 269 PRO B C 1
ATOM 4887 O O . PRO B 1 269 ? 15.514 -39.369 -12.222 1 48.9 269 PRO B O 1
ATOM 4890 N N . SER B 1 270 ? 16.107 -40.192 -13.918 1 45.46 270 SER B N 1
ATOM 4891 C CA . SER B 1 270 ? 14.745 -40.432 -14.384 1 45.46 270 SER B CA 1
ATOM 4892 C C . SER B 1 270 ? 13.959 -41.274 -13.385 1 45.46 270 SER B C 1
ATOM 4894 O O . SER B 1 270 ? 14.436 -42.317 -12.934 1 45.46 270 SER B O 1
ATOM 4896 N N . PRO B 1 271 ? 13.236 -40.676 -12.451 1 41.6 271 PRO B N 1
ATOM 4897 C CA . PRO B 1 271 ? 12.521 -41.624 -11.593 1 41.6 271 PRO B CA 1
ATOM 4898 C C . PRO B 1 271 ? 12.224 -42.947 -12.295 1 41.6 271 PRO B C 1
ATOM 4900 O O . PRO B 1 271 ? 12.184 -43.998 -11.649 1 41.6 271 PRO B O 1
ATOM 4903 N N . ASP B 1 272 ? 11.191 -42.887 -13.283 1 36.46 272 ASP B N 1
ATOM 4904 C CA . ASP B 1 272 ? 10.91 -44.128 -14 1 36.46 272 ASP B CA 1
ATOM 4905 C C . ASP B 1 272 ? 12.161 -44.654 -14.699 1 36.46 272 ASP B C 1
ATOM 4907 O O . ASP B 1 272 ? 12.802 -43.93 -15.463 1 36.46 272 ASP B O 1
ATOM 4911 N N . GLY B 1 273 ? 13.14 -45.335 -14.088 1 36.67 273 GLY B N 1
ATOM 4912 C CA . GLY B 1 273 ? 13.802 -46.372 -14.865 1 36.67 273 GLY B CA 1
ATOM 4913 C C . GLY B 1 273 ? 13.025 -46.776 -16.103 1 36.67 273 GLY B C 1
ATOM 4914 O O . GLY B 1 273 ? 12.779 -47.963 -16.328 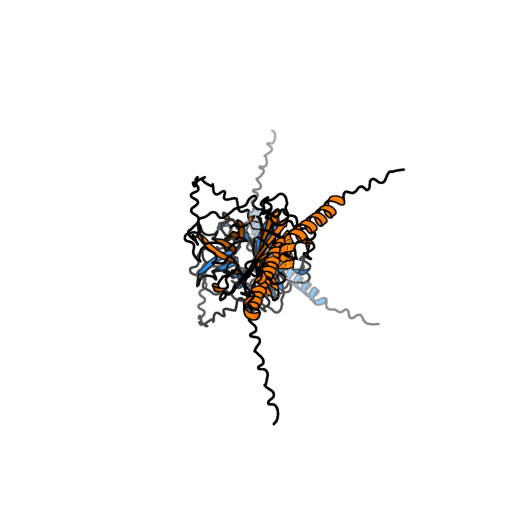1 36.67 273 GLY B O 1
ATOM 4915 N N . GLY B 1 274 ? 11.967 -46.12 -16.288 1 35.35 274 GLY B N 1
ATOM 4916 C CA . GLY B 1 274 ? 11.248 -46.597 -17.458 1 35.35 274 GLY B CA 1
ATOM 4917 C C . GLY B 1 274 ? 12.134 -46.753 -18.68 1 35.35 274 GLY B C 1
ATOM 4918 O O . GLY B 1 274 ? 13.117 -46.026 -18.837 1 35.35 274 GLY B O 1
ATOM 4919 N N . SER B 1 275 ? 12.348 -47.978 -19.023 1 36.5 275 SER B N 1
ATOM 4920 C CA . SER B 1 275 ? 12.722 -48.513 -20.328 1 36.5 275 SER B CA 1
ATOM 4921 C C . SER B 1 275 ? 12.199 -47.631 -21.457 1 36.5 275 SER B C 1
ATOM 4923 O O . SER B 1 275 ? 10.995 -47.606 -21.725 1 36.5 275 SER B O 1
ATOM 4925 N N . HIS B 1 276 ? 12.316 -46.417 -21.339 1 37.1 276 HIS B N 1
ATOM 4926 C CA . HIS B 1 276 ? 12.064 -45.736 -22.604 1 37.1 276 HIS B CA 1
ATOM 4927 C C . HIS B 1 276 ? 12.432 -46.622 -23.789 1 37.1 276 HIS B C 1
ATOM 4929 O O . HIS B 1 276 ? 13.608 -46.929 -23.998 1 37.1 276 HIS B O 1
ATOM 4935 N N . TRP B 1 277 ? 11.631 -47.618 -23.961 1 40.18 277 TRP B N 1
ATOM 4936 C CA . TRP B 1 277 ? 11.617 -48.203 -25.297 1 40.18 277 TRP B CA 1
ATOM 4937 C C . TRP B 1 277 ? 11.999 -47.167 -26.349 1 40.18 277 TRP B C 1
ATOM 4939 O O . TRP B 1 277 ? 11.25 -46.219 -26.596 1 40.18 277 TRP B O 1
ATOM 4949 N N . GLY B 1 278 ? 13.185 -46.501 -26.17 1 38.6 278 GLY B N 1
ATOM 4950 C CA . GLY B 1 278 ? 13.987 -45.471 -26.81 1 38.6 278 GLY B CA 1
ATOM 4951 C C . GLY B 1 278 ? 13.633 -45.261 -28.27 1 38.6 278 GLY B C 1
ATOM 4952 O O . GLY B 1 278 ? 12.845 -46.02 -28.839 1 38.6 278 GLY B O 1
ATOM 4953 N N . PHE B 1 279 ? 14.135 -44.229 -28.846 1 48.65 279 PHE B N 1
ATOM 4954 C CA . PHE B 1 279 ? 14.118 -43.965 -30.28 1 48.65 279 PHE B CA 1
ATOM 4955 C C . PHE B 1 279 ? 14.26 -45.26 -31.07 1 48.65 279 PHE B C 1
ATOM 4957 O O . PHE B 1 279 ? 13.559 -45.468 -32.063 1 48.65 279 PHE B O 1
ATOM 4964 N N . PHE B 1 280 ? 14.902 -46.19 -30.359 1 52.3 280 PHE B N 1
ATOM 4965 C CA . PHE B 1 280 ? 15.148 -47.455 -31.04 1 52.3 280 PHE B CA 1
ATOM 4966 C C . PHE B 1 280 ? 13.926 -48.362 -30.957 1 52.3 280 PHE B C 1
ATOM 4968 O O . PHE B 1 280 ? 13.608 -49.072 -31.912 1 52.3 280 PHE B O 1
ATOM 4975 N N . GLY B 1 281 ? 13.204 -48.238 -29.798 1 49.61 281 GLY B N 1
ATOM 4976 C CA . GLY B 1 281 ? 11.974 -49.007 -29.699 1 49.61 281 GLY B CA 1
ATOM 4977 C C . GLY B 1 281 ? 10.891 -48.525 -30.645 1 49.61 281 GLY B C 1
ATOM 4978 O O . GLY B 1 281 ? 10.262 -49.328 -31.338 1 49.61 281 GLY B O 1
ATOM 4979 N N . TRP B 1 282 ? 10.712 -47.26 -30.655 1 59.19 282 TRP B N 1
ATOM 4980 C CA . TRP B 1 282 ? 9.752 -46.676 -31.585 1 59.19 282 TRP B CA 1
ATOM 4981 C C . TRP B 1 282 ? 10.211 -46.859 -33.028 1 59.19 282 TRP B C 1
ATOM 4983 O O . TRP B 1 282 ? 9.395 -47.107 -33.919 1 59.19 282 TRP B O 1
ATOM 4993 N N . PHE B 1 283 ? 1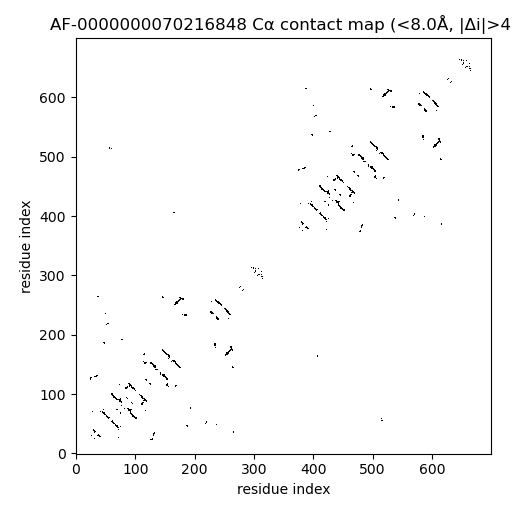1.566 -46.651 -33.028 1 66.84 283 PHE B N 1
ATOM 4994 C CA . PHE B 1 283 ? 12.124 -46.883 -34.355 1 66.84 283 PHE B CA 1
ATOM 4995 C C . PHE B 1 283 ? 11.824 -48.301 -34.828 1 66.84 283 PHE B C 1
ATOM 4997 O O . PHE B 1 283 ? 11.42 -48.506 -35.974 1 66.84 283 PHE B O 1
ATOM 5004 N N . PHE B 1 284 ? 11.756 -49.364 -34.101 1 68.8 284 PHE B N 1
ATOM 5005 C CA . PHE B 1 284 ? 11.495 -50.754 -34.456 1 68.8 284 PHE B CA 1
ATOM 5006 C C . PHE B 1 284 ? 10.008 -50.981 -34.698 1 68.8 284 PHE B C 1
ATOM 5008 O O . PHE B 1 284 ? 9.628 -51.736 -35.596 1 68.8 284 PHE B O 1
ATOM 5015 N N . ILE B 1 285 ? 9.176 -50.245 -34.08 1 71.18 285 ILE B N 1
ATOM 5016 C CA . ILE B 1 285 ? 7.737 -50.381 -34.277 1 71.18 285 ILE B CA 1
ATOM 5017 C C . ILE B 1 285 ? 7.34 -49.77 -35.619 1 71.18 285 ILE B C 1
ATOM 5019 O O . ILE B 1 285 ? 6.573 -50.368 -36.378 1 71.18 285 ILE B O 1
ATOM 5023 N N . ILE B 1 286 ? 7.884 -48.611 -36.031 1 74.6 286 ILE B N 1
ATOM 5024 C CA . ILE B 1 286 ? 7.612 -47.972 -37.314 1 74.6 286 ILE B CA 1
ATOM 5025 C C . ILE B 1 286 ? 8.152 -48.841 -38.447 1 74.6 286 ILE B C 1
ATOM 5027 O O . ILE B 1 286 ? 7.482 -49.031 -39.465 1 74.6 286 ILE B O 1
ATOM 5031 N N . LEU B 1 287 ? 9.399 -49.332 -38.259 1 77.51 287 LEU B N 1
ATOM 5032 C CA . LEU B 1 287 ? 10.005 -50.216 -39.249 1 77.51 287 LEU B CA 1
ATOM 5033 C C . LEU B 1 287 ? 9.174 -51.481 -39.43 1 77.51 287 LEU B C 1
ATOM 5035 O O . LEU B 1 287 ? 8.943 -51.921 -40.559 1 77.51 287 LEU B O 1
ATOM 5039 N N . PHE B 1 288 ? 8.684 -52.009 -38.311 1 74.08 288 PHE B N 1
ATOM 5040 C CA . PHE B 1 288 ? 7.831 -53.191 -38.339 1 74.08 288 PHE B CA 1
ATOM 5041 C C . PHE B 1 288 ? 6.512 -52.89 -39.041 1 74.08 288 PHE B C 1
ATOM 5043 O O . PHE B 1 288 ? 6.051 -53.677 -39.871 1 74.08 288 PHE B O 1
ATOM 5050 N N . LEU B 1 289 ? 5.906 -51.743 -38.797 1 78.66 289 LEU B N 1
ATOM 5051 C CA . LEU B 1 289 ? 4.645 -51.353 -39.418 1 78.66 289 LEU B CA 1
ATOM 5052 C C . LEU B 1 289 ? 4.839 -51.054 -40.901 1 78.66 289 LEU B C 1
ATOM 5054 O O . LEU B 1 289 ? 3.987 -51.394 -41.724 1 78.66 289 LEU B O 1
ATOM 5058 N N . ALA B 1 290 ? 5.956 -50.434 -41.278 1 79.27 290 ALA B N 1
ATOM 5059 C CA . ALA B 1 290 ? 6.294 -50.158 -42.671 1 79.27 290 ALA B CA 1
ATOM 5060 C C . ALA B 1 290 ? 6.504 -51.452 -43.452 1 79.27 290 ALA B C 1
ATOM 5062 O O . ALA B 1 290 ? 6.024 -51.589 -44.579 1 79.27 290 ALA B O 1
ATOM 5063 N N . ILE B 1 291 ? 7.224 -52.384 -42.784 1 77.98 291 ILE B N 1
ATOM 5064 C CA . ILE B 1 291 ? 7.463 -53.685 -43.399 1 77.98 291 ILE B CA 1
ATOM 5065 C C . ILE B 1 291 ? 6.144 -54.441 -43.538 1 77.98 291 ILE B C 1
ATOM 5067 O O . ILE B 1 291 ? 5.865 -55.029 -44.585 1 77.98 291 ILE B O 1
ATOM 5071 N N . ALA B 1 292 ? 5.322 -54.363 -42.483 1 79.15 292 ALA B N 1
ATOM 5072 C CA . ALA B 1 292 ? 4.011 -55.006 -42.523 1 79.15 292 ALA B CA 1
ATOM 5073 C C . ALA B 1 292 ? 3.138 -54.403 -43.62 1 79.15 292 ALA B C 1
ATOM 5075 O O . ALA B 1 292 ? 2.481 -55.13 -44.369 1 79.15 292 ALA B O 1
ATOM 5076 N N . ALA B 1 293 ? 3.098 -53.1 -43.771 1 79.64 293 ALA B N 1
ATOM 5077 C CA . ALA B 1 293 ? 2.342 -52.414 -44.816 1 79.64 293 ALA B CA 1
ATOM 5078 C C . ALA B 1 293 ? 2.84 -52.81 -46.203 1 79.64 293 ALA B C 1
ATOM 5080 O O . ALA B 1 293 ? 2.041 -53.05 -47.112 1 79.64 293 ALA B O 1
ATOM 5081 N N . TYR B 1 294 ? 4.106 -52.794 -46.296 1 78.38 294 TYR B N 1
ATOM 5082 C CA . TYR B 1 294 ? 4.721 -53.184 -47.559 1 78.38 294 TYR B CA 1
ATOM 5083 C C . TYR B 1 294 ? 4.337 -54.61 -47.936 1 78.38 294 TYR B C 1
ATOM 5085 O O . TYR B 1 294 ? 4.004 -54.884 -49.092 1 78.38 294 TYR B O 1
ATOM 5093 N N . LEU B 1 295 ? 4.319 -55.434 -46.965 1 77.48 295 LEU B N 1
ATOM 5094 C CA . LEU B 1 295 ? 3.98 -56.831 -47.209 1 77.48 295 LEU B CA 1
ATOM 5095 C C . LEU B 1 295 ? 2.495 -56.984 -47.521 1 77.48 295 LEU B C 1
ATOM 5097 O O . LEU B 1 295 ? 2.119 -57.751 -48.41 1 77.48 295 LEU B O 1
ATOM 5101 N N . ILE B 1 296 ? 1.705 -56.339 -46.803 1 78.09 296 ILE B N 1
ATOM 5102 C CA . ILE B 1 296 ? 0.261 -56.428 -46.988 1 78.09 296 ILE B CA 1
ATOM 5103 C C . ILE B 1 296 ? -0.122 -55.843 -48.346 1 78.09 296 ILE B C 1
ATOM 5105 O O . ILE B 1 296 ? -0.87 -56.463 -49.107 1 78.09 296 ILE B O 1
ATOM 5109 N N . PHE B 1 297 ? 0.394 -54.648 -48.584 1 78.05 297 PHE B N 1
ATOM 5110 C CA . PHE B 1 297 ? 0.089 -54.001 -49.855 1 78.05 297 PHE B CA 1
ATOM 5111 C C . PHE B 1 297 ? 0.653 -54.804 -51.021 1 78.05 297 PHE B C 1
ATOM 5113 O O . PHE B 1 297 ? 0.006 -54.933 -52.063 1 78.05 297 PHE B O 1
ATOM 5120 N N . GLY B 1 298 ? 1.845 -55.184 -50.821 1 73.53 298 GLY B N 1
ATOM 5121 C CA . GLY B 1 298 ? 2.445 -56.036 -51.835 1 73.53 298 GLY B CA 1
ATOM 5122 C C . GLY B 1 298 ? 1.66 -57.311 -52.084 1 73.53 298 GLY B C 1
ATOM 5123 O O . GLY B 1 298 ? 1.468 -57.713 -53.233 1 73.53 298 GLY B O 1
ATOM 5124 N N . SER B 1 299 ? 1.219 -57.851 -51.014 1 75.23 299 SER B N 1
ATOM 5125 C CA . SER B 1 299 ? 0.406 -59.057 -51.13 1 75.23 299 SER B CA 1
ATOM 5126 C C . SER B 1 299 ? -0.932 -58.76 -51.797 1 75.23 299 SER B C 1
ATOM 5128 O O . SER B 1 299 ? -1.431 -59.564 -52.587 1 75.23 299 SER B O 1
ATOM 5130 N N . TRP B 1 300 ? -1.504 -57.659 -51.388 1 76.37 300 TRP B N 1
ATOM 5131 C CA . TRP B 1 300 ? -2.787 -57.252 -51.951 1 76.37 300 TRP B CA 1
ATOM 5132 C C . TRP B 1 300 ? -2.665 -56.988 -53.449 1 76.37 300 TRP B C 1
ATOM 5134 O O . TRP B 1 300 ? -3.515 -57.417 -54.232 1 76.37 300 TRP B O 1
ATOM 5144 N N . LEU B 1 301 ? -1.659 -56.262 -53.873 1 74.46 301 LEU B N 1
ATOM 5145 C CA . LEU B 1 301 ? -1.44 -55.969 -55.285 1 74.46 301 LEU B CA 1
ATOM 5146 C C . LEU B 1 301 ? -1.192 -57.251 -56.073 1 74.46 301 LEU B C 1
ATOM 5148 O O . LEU B 1 301 ? -1.688 -57.403 -57.192 1 74.46 301 LEU B O 1
ATOM 5152 N N . ASN B 1 302 ? -0.424 -58.063 -55.368 1 72.2 302 ASN B N 1
ATOM 5153 C CA . ASN B 1 302 ? -0.115 -59.324 -56.036 1 72.2 302 ASN B CA 1
ATOM 5154 C C . ASN B 1 302 ? -1.346 -60.219 -56.14 1 72.2 302 ASN B C 1
ATOM 5156 O O . ASN B 1 302 ? -1.51 -60.944 -57.123 1 72.2 302 ASN B O 1
ATOM 5160 N N . TYR B 1 303 ? -2.114 -60.123 -55.15 1 72.99 303 TYR B N 1
ATOM 5161 C CA . TYR B 1 303 ? -3.362 -60.877 -55.187 1 72.99 303 TYR B CA 1
ATOM 5162 C C . TYR B 1 303 ? -4.273 -60.371 -56.3 1 72.99 303 TYR B C 1
ATOM 5164 O O . TYR B 1 303 ? -4.863 -61.165 -57.036 1 72.99 303 TYR B O 1
ATOM 5172 N N . ASN B 1 304 ? -4.423 -59.053 -56.373 1 73.27 304 ASN B N 1
ATOM 5173 C CA . ASN B 1 304 ? -5.359 -58.484 -57.337 1 73.27 304 ASN B CA 1
ATOM 5174 C C . ASN B 1 304 ? -4.772 -58.469 -58.745 1 73.27 304 ASN B C 1
ATOM 5176 O O . ASN B 1 304 ? -5.497 -58.651 -59.726 1 73.27 304 ASN B O 1
ATOM 5180 N N . ARG B 1 305 ? -3.454 -58.126 -58.766 1 68.02 305 ARG B N 1
ATOM 5181 C CA . ARG B 1 305 ? -2.882 -57.983 -60.101 1 68.02 305 ARG B CA 1
ATOM 5182 C C . ARG B 1 305 ? -2.395 -59.326 -60.635 1 68.02 305 ARG B C 1
ATOM 5184 O O . ARG B 1 305 ? -2.497 -59.598 -61.833 1 68.02 305 ARG B O 1
ATOM 5191 N N . TYR B 1 306 ? -1.782 -60.16 -59.803 1 66.65 306 TYR B N 1
ATOM 5192 C CA . TYR B 1 306 ? -1.148 -61.346 -60.369 1 66.65 306 TYR B CA 1
ATOM 5193 C C . TYR B 1 306 ? -1.815 -62.617 -59.859 1 66.65 306 TYR B C 1
ATOM 5195 O O . TYR B 1 306 ? -1.453 -63.723 -60.268 1 66.65 306 TYR B O 1
ATOM 5203 N N . GLY B 1 307 ? -3.031 -62.621 -59.16 1 62.19 307 GLY B N 1
ATOM 5204 C CA . GLY B 1 307 ? -3.814 -63.775 -58.75 1 62.19 307 GLY B CA 1
ATOM 5205 C C . GLY B 1 307 ? -3.039 -64.742 -57.875 1 62.19 307 GLY B C 1
ATOM 5206 O O . GLY B 1 307 ? -3.322 -65.941 -57.863 1 62.19 307 GLY B O 1
ATOM 5207 N N . ALA B 1 308 ? -1.878 -64.394 -57.333 1 57.67 308 ALA B N 1
ATOM 5208 C CA . ALA B 1 308 ? -0.985 -65.314 -56.633 1 57.67 308 ALA B CA 1
ATOM 5209 C C . ALA B 1 308 ? -1.532 -65.665 -55.252 1 57.67 308 ALA B C 1
ATOM 5211 O O . ALA B 1 308 ? -2.127 -64.82 -54.58 1 57.67 308 ALA B O 1
ATOM 5212 N N . ARG B 1 309 ? -1.924 -66.978 -54.866 1 63.86 309 ARG B N 1
ATOM 5213 C CA . ARG B 1 309 ? -2.507 -67.522 -53.644 1 63.86 309 ARG B CA 1
ATOM 5214 C C . ARG B 1 309 ? -1.441 -68.176 -52.772 1 63.86 309 ARG B C 1
ATOM 5216 O O . ARG B 1 309 ? -0.464 -68.727 -53.284 1 63.86 309 ARG B O 1
ATOM 5223 N N . GLY B 1 310 ? -1.443 -68.19 -51.335 1 59.68 310 GLY B N 1
ATOM 5224 C CA . GLY B 1 310 ? -0.569 -68.824 -50.361 1 59.68 310 GLY B CA 1
ATOM 5225 C C . GLY B 1 310 ? 0.652 -67.989 -50.022 1 59.68 310 GLY B C 1
ATOM 5226 O O . GLY B 1 310 ? 0.568 -66.762 -49.941 1 59.68 310 GLY B O 1
ATOM 5227 N N . TRP B 1 311 ? 1.851 -68.659 -49.611 1 60.01 311 TRP B N 1
ATOM 5228 C CA . TRP B 1 311 ? 3.115 -68.059 -49.199 1 60.01 311 TRP B CA 1
ATOM 5229 C C . TRP B 1 311 ? 3.69 -67.185 -50.309 1 60.01 311 TRP B C 1
ATOM 5231 O O . TRP B 1 311 ? 4.528 -66.317 -50.054 1 60.01 311 TRP B O 1
ATOM 5241 N N . ASP B 1 312 ? 3.252 -67.377 -51.508 1 59.73 312 ASP B N 1
ATOM 5242 C CA . ASP B 1 312 ? 3.739 -66.642 -52.672 1 59.73 312 ASP B CA 1
ATOM 5243 C C . ASP B 1 312 ? 3.114 -65.251 -52.744 1 59.73 312 ASP B C 1
ATOM 5245 O O . ASP B 1 312 ? 3.405 -64.481 -53.662 1 59.73 312 ASP B O 1
ATOM 5249 N N . LEU B 1 313 ? 2.18 -64.917 -51.856 1 62.47 313 LEU B N 1
ATOM 5250 C CA . LEU B 1 313 ? 1.498 -63.628 -51.828 1 62.47 313 LEU B CA 1
ATOM 5251 C C . LEU B 1 313 ? 2.42 -62.536 -51.297 1 62.47 313 LEU B C 1
ATOM 5253 O O . LEU B 1 313 ? 2.223 -61.354 -51.59 1 62.47 313 LEU B O 1
ATOM 5257 N N . LEU B 1 314 ? 3.476 -62.956 -50.496 1 63.43 314 LEU B N 1
ATOM 5258 C CA . LEU B 1 314 ? 4.364 -61.982 -49.87 1 63.43 314 LEU B CA 1
ATOM 5259 C C . LEU B 1 314 ? 5.458 -61.545 -50.838 1 63.43 314 LEU B C 1
ATOM 5261 O O . LEU B 1 314 ? 6.059 -62.378 -51.52 1 63.43 314 LEU B O 1
ATOM 5265 N N . PRO B 1 315 ? 5.651 -60.194 -51.188 1 62.68 315 PRO B N 1
ATOM 5266 C CA . PRO B 1 315 ? 6.75 -59.747 -52.046 1 62.68 315 PRO B CA 1
ATOM 5267 C C . PRO B 1 315 ? 8.12 -60.166 -51.517 1 62.68 315 PRO B C 1
ATOM 5269 O O . PRO B 1 315 ? 8.374 -60.079 -50.313 1 62.68 315 PRO B O 1
ATOM 5272 N N . HIS B 1 316 ? 8.993 -60.757 -52.314 1 60.48 316 HIS B N 1
ATOM 5273 C CA . HIS B 1 316 ? 10.315 -61.301 -52.026 1 60.48 316 HIS B CA 1
ATOM 5274 C C . HIS B 1 316 ? 10.233 -62.445 -51.021 1 60.48 316 HIS B C 1
ATOM 5276 O O . HIS B 1 316 ? 11.04 -62.519 -50.092 1 60.48 316 HIS B O 1
ATOM 5282 N N . GLY B 1 317 ? 9.183 -63.25 -50.983 1 59.14 317 GLY B N 1
ATOM 5283 C CA . GLY B 1 317 ? 8.9 -64.386 -50.12 1 59.14 317 GLY B CA 1
ATOM 5284 C C . GLY B 1 317 ? 10.125 -65.23 -49.822 1 59.14 317 GLY B C 1
ATOM 5285 O O . GLY B 1 317 ? 10.292 -65.718 -48.703 1 59.14 317 GLY B O 1
ATOM 5286 N N . ASP B 1 318 ? 10.983 -65.402 -50.749 1 58.69 318 ASP B N 1
ATOM 5287 C CA . ASP B 1 318 ? 12.202 -66.191 -50.594 1 58.69 318 ASP B CA 1
ATOM 5288 C C . ASP B 1 318 ? 13.188 -65.501 -49.656 1 58.69 318 ASP B C 1
ATOM 5290 O O . ASP B 1 318 ? 13.887 -66.162 -48.885 1 58.69 318 ASP B O 1
ATOM 5294 N N . THR B 1 319 ? 13.229 -64.155 -49.735 1 60.51 319 THR B N 1
ATOM 5295 C CA . THR B 1 319 ? 14.174 -63.409 -48.912 1 60.51 319 THR B CA 1
ATOM 5296 C C . THR B 1 319 ? 13.681 -63.317 -47.471 1 60.51 319 THR B C 1
ATOM 5298 O O . THR B 1 319 ? 14.482 -63.316 -46.534 1 60.51 319 THR B O 1
ATOM 5301 N N . ILE B 1 320 ? 12.381 -63.412 -47.398 1 61.62 320 ILE B N 1
ATOM 5302 C CA . ILE B 1 320 ? 11.808 -63.278 -46.063 1 61.62 320 ILE B CA 1
ATOM 5303 C C . ILE B 1 320 ? 11.974 -64.587 -45.295 1 61.62 320 ILE B C 1
ATOM 5305 O O . ILE B 1 320 ? 12.199 -64.579 -44.083 1 61.62 320 ILE B O 1
ATOM 5309 N N . ARG B 1 321 ? 12.004 -65.771 -45.872 1 59.45 321 ARG B N 1
ATOM 5310 C CA . ARG B 1 321 ? 12.243 -67.069 -45.249 1 59.45 321 ARG B CA 1
ATOM 5311 C C . ARG B 1 321 ? 13.684 -67.186 -44.764 1 59.45 321 ARG B C 1
ATOM 5313 O O . ARG B 1 321 ? 13.964 -67.901 -43.799 1 59.45 321 ARG B O 1
ATOM 5320 N N . ASP B 1 322 ? 14.577 -66.453 -45.434 1 55.87 322 ASP B N 1
ATOM 5321 C CA . ASP B 1 322 ? 15.993 -66.528 -45.085 1 55.87 322 ASP B CA 1
ATOM 5322 C C . ASP B 1 322 ? 16.351 -65.496 -44.019 1 55.87 322 ASP B C 1
ATOM 5324 O O . ASP B 1 322 ? 17.477 -65.48 -43.517 1 55.87 322 ASP B O 1
ATOM 5328 N N . ILE B 1 323 ? 15.346 -64.65 -43.574 1 62.44 323 ILE B N 1
ATOM 5329 C CA . ILE B 1 323 ? 15.597 -63.538 -42.664 1 62.44 323 ILE B CA 1
ATOM 5330 C C . ILE B 1 323 ? 16.007 -64.075 -41.295 1 62.44 323 ILE B C 1
ATOM 5332 O O . ILE B 1 323 ? 16.963 -63.584 -40.69 1 62.44 323 ILE B O 1
ATOM 5336 N N . PRO B 1 324 ? 15.301 -65.075 -40.806 1 63.19 324 PRO B N 1
ATOM 5337 C CA . PRO B 1 324 ? 15.761 -65.549 -39.499 1 63.19 324 PRO B CA 1
ATOM 5338 C C . PRO B 1 324 ? 17.205 -66.047 -39.527 1 63.19 324 PRO B C 1
ATOM 5340 O O . PRO B 1 324 ? 17.947 -65.855 -38.56 1 63.19 324 PRO B O 1
ATOM 5343 N N . TYR B 1 325 ? 17.635 -66.603 -40.575 1 62.3 325 TYR B N 1
ATOM 5344 C CA . TYR B 1 325 ? 19.001 -67.09 -40.723 1 62.3 325 TYR B CA 1
ATOM 5345 C C . TYR B 1 325 ? 19.974 -65.934 -40.92 1 62.3 325 TYR B C 1
ATOM 5347 O O . TYR B 1 325 ? 21.065 -65.927 -40.344 1 62.3 325 TYR B O 1
ATOM 5355 N N . ILE B 1 326 ? 19.544 -64.849 -41.595 1 59.5 326 ILE B N 1
ATOM 5356 C CA . ILE B 1 326 ? 20.406 -63.693 -41.813 1 59.5 326 ILE B CA 1
ATOM 5357 C C . ILE B 1 326 ? 20.491 -62.863 -40.534 1 59.5 326 ILE B C 1
ATOM 5359 O O . ILE B 1 326 ? 21.564 -62.372 -40.175 1 59.5 326 ILE B O 1
ATOM 5363 N N . ALA B 1 327 ? 19.407 -62.797 -39.815 1 66.01 327 ALA B N 1
ATOM 5364 C CA . ALA B 1 327 ? 19.384 -62.064 -38.552 1 66.01 327 ALA B CA 1
ATOM 5365 C C . ALA B 1 327 ? 20.239 -62.761 -37.498 1 66.01 327 ALA B C 1
ATOM 5367 O O . ALA B 1 327 ? 20.961 -62.105 -36.743 1 66.01 327 ALA B O 1
ATOM 5368 N N . LYS B 1 328 ? 20.189 -64.057 -37.354 1 64.63 328 LYS B N 1
ATOM 5369 C CA . LYS B 1 328 ? 21.043 -64.82 -36.448 1 64.63 328 LYS B CA 1
ATOM 5370 C C . LYS B 1 328 ? 22.517 -64.643 -36.802 1 64.63 328 LYS B C 1
ATOM 5372 O O . LYS B 1 328 ? 23.36 -64.493 -35.915 1 64.63 328 LYS B O 1
ATOM 5377 N N . ASP B 1 329 ? 22.803 -64.611 -38.049 1 60.44 329 ASP B N 1
ATOM 5378 C CA . ASP B 1 329 ? 24.185 -64.436 -38.485 1 60.44 329 ASP B CA 1
ATOM 5379 C C . ASP B 1 329 ? 24.669 -63.012 -38.217 1 60.44 329 ASP B C 1
ATOM 5381 O O . ASP B 1 329 ? 25.809 -62.808 -37.797 1 60.44 329 ASP B O 1
ATOM 5385 N N . PHE B 1 330 ? 23.786 -62.074 -38.408 1 63.14 330 PHE B N 1
ATOM 5386 C CA . PHE B 1 330 ? 24.122 -60.679 -38.146 1 63.14 330 PHE B CA 1
ATOM 5387 C C . PHE B 1 330 ? 24.266 -60.429 -36.65 1 63.14 330 PHE B C 1
ATOM 5389 O O . PHE B 1 330 ? 25.191 -59.739 -36.217 1 63.14 330 PHE B O 1
ATOM 5396 N N . ALA B 1 331 ? 23.371 -60.983 -35.849 1 63.9 331 ALA B N 1
ATOM 5397 C CA . ALA B 1 331 ? 23.466 -60.862 -34.396 1 63.9 331 ALA B CA 1
ATOM 5398 C C . ALA B 1 331 ? 24.754 -61.495 -33.877 1 63.9 331 ALA B C 1
ATOM 5400 O O . ALA B 1 331 ? 25.414 -60.94 -32.995 1 63.9 331 ALA B O 1
ATOM 5401 N N . ARG B 1 332 ? 25.222 -62.578 -34.348 1 62.85 332 ARG B N 1
ATOM 5402 C CA . ARG B 1 332 ? 26.475 -63.237 -33.995 1 62.85 332 ARG B CA 1
ATOM 5403 C C . ARG B 1 332 ? 27.674 -62.389 -34.404 1 62.85 332 ARG B C 1
ATOM 5405 O O . ARG B 1 332 ? 28.65 -62.283 -33.658 1 62.85 332 ARG B O 1
ATOM 5412 N N . LYS B 1 333 ? 27.55 -61.735 -35.494 1 58.18 333 LYS B N 1
ATOM 5413 C CA . LYS B 1 333 ? 28.66 -60.916 -35.974 1 58.18 333 LYS B CA 1
ATOM 5414 C C . LYS B 1 333 ? 28.772 -59.621 -35.175 1 58.18 333 LYS B C 1
ATOM 5416 O O . LYS B 1 333 ? 29.876 -59.18 -34.849 1 58.18 333 LYS B O 1
ATOM 5421 N N . VAL B 1 334 ? 27.655 -59.109 -34.803 1 58.62 334 VAL B N 1
ATOM 5422 C CA . VAL B 1 334 ? 27.663 -57.856 -34.055 1 58.62 334 VAL B CA 1
ATOM 5423 C C . VAL B 1 334 ? 28.058 -58.121 -32.604 1 58.62 334 VAL B C 1
ATOM 5425 O O . VAL B 1 334 ? 28.838 -57.367 -32.019 1 58.62 334 VAL B O 1
ATOM 5428 N N . MET B 1 335 ? 27.541 -59.122 -31.966 1 55.8 335 MET B N 1
ATOM 5429 C CA . MET B 1 335 ? 27.934 -59.458 -30.6 1 55.8 335 MET B CA 1
ATOM 5430 C C . MET B 1 335 ? 29.409 -59.84 -30.537 1 55.8 335 MET B C 1
ATOM 5432 O O . MET B 1 335 ? 30.091 -59.54 -29.556 1 55.8 335 MET B O 1
ATOM 5436 N N . GLY B 1 336 ? 29.929 -60.49 -31.512 1 54.13 336 GLY B N 1
ATOM 5437 C CA . GLY B 1 336 ? 31.348 -60.804 -31.569 1 54.13 336 GLY B CA 1
ATOM 5438 C C . GLY B 1 336 ? 32.228 -59.573 -31.67 1 54.13 336 GLY B C 1
ATOM 5439 O O . GLY B 1 336 ? 33.323 -59.538 -31.104 1 54.13 336 GLY B O 1
ATOM 5440 N N . THR B 1 337 ? 31.784 -58.583 -32.406 1 51.69 337 THR B N 1
ATOM 5441 C CA . THR B 1 337 ? 32.606 -57.389 -32.562 1 51.69 337 THR B CA 1
ATOM 5442 C C . THR B 1 337 ? 32.577 -56.542 -31.294 1 51.69 337 THR B C 1
ATOM 5444 O O . THR B 1 337 ? 33.556 -55.865 -30.97 1 51.69 337 THR B O 1
ATOM 5447 N N . VAL B 1 338 ? 31.466 -56.534 -30.612 1 49.26 338 VAL B N 1
ATOM 5448 C CA . VAL B 1 338 ? 31.374 -55.676 -29.435 1 49.26 338 VAL B CA 1
ATOM 5449 C C . VAL B 1 338 ? 32.106 -56.326 -28.263 1 49.26 338 VAL B C 1
ATOM 5451 O O . VAL B 1 338 ? 32.659 -55.632 -27.406 1 49.26 338 VAL B O 1
ATOM 5454 N N . GLN B 1 339 ? 32.091 -57.63 -28.017 1 45.24 339 GLN B N 1
ATOM 5455 C CA . GLN B 1 339 ? 32.786 -58.233 -26.884 1 45.24 339 GLN B CA 1
ATOM 5456 C C . GLN B 1 339 ? 34.296 -58.235 -27.103 1 45.24 339 GLN B C 1
ATOM 5458 O O . GLN B 1 339 ? 35.064 -58.46 -26.166 1 45.24 339 GLN B O 1
ATOM 5463 N N . GLY B 1 340 ? 34.786 -58.232 -28.348 1 41.73 340 GLY B N 1
ATOM 5464 C CA . GLY B 1 340 ? 36.209 -58.45 -28.549 1 41.73 340 GLY B CA 1
ATOM 5465 C C . GLY B 1 340 ? 37.05 -57.224 -28.246 1 41.73 340 GLY B C 1
ATOM 5466 O O . GLY B 1 340 ? 38.267 -57.236 -28.442 1 41.73 340 GLY B O 1
ATOM 5467 N N . SER B 1 341 ? 36.408 -56.061 -28.141 1 39.49 341 SER B N 1
ATOM 5468 C CA . SER B 1 341 ? 37.4 -54.992 -28.075 1 39.49 341 SER B CA 1
ATOM 5469 C C . SER B 1 341 ? 38.111 -54.981 -26.726 1 39.49 341 SER B C 1
ATOM 5471 O O . SER B 1 341 ? 37.84 -54.124 -25.882 1 39.49 341 SER B O 1
ATOM 5473 N N . GLY B 1 342 ? 37.98 -56.148 -25.934 1 36.54 342 GLY B N 1
ATOM 5474 C CA . GLY B 1 342 ? 38.826 -56.09 -24.753 1 36.54 342 GLY B CA 1
ATOM 5475 C C . GLY B 1 342 ? 40.272 -55.757 -25.07 1 36.54 342 GLY B C 1
ATOM 5476 O O . GLY B 1 342 ? 40.778 -56.115 -26.136 1 36.54 342 GLY B O 1
ATOM 5477 N N . SER B 1 343 ? 40.755 -54.603 -24.486 1 35.87 343 SER B N 1
ATOM 5478 C CA . SER B 1 343 ? 42.029 -53.891 -24.448 1 35.87 343 SER B CA 1
ATOM 5479 C C . SER B 1 343 ? 43.18 -54.835 -24.119 1 35.87 343 SER B C 1
ATOM 5481 O O . SER B 1 343 ? 43.247 -55.38 -23.015 1 35.87 343 SER B O 1
ATOM 5483 N N . ARG B 1 344 ? 43.521 -55.773 -24.94 1 34.36 344 ARG B N 1
ATOM 5484 C CA . ARG B 1 344 ? 44.803 -56.44 -24.736 1 34.36 344 ARG B CA 1
ATOM 5485 C C . ARG B 1 344 ? 45.952 -55.438 -24.762 1 34.36 344 ARG B C 1
ATOM 5487 O O . ARG B 1 344 ? 47.106 -55.814 -24.974 1 34.36 344 ARG B O 1
ATOM 5494 N N . GLY B 1 345 ? 45.744 -54.009 -24.564 1 29.86 345 GLY B N 1
ATOM 5495 C CA . GLY B 1 345 ? 46.934 -53.191 -24.734 1 29.86 345 GLY B CA 1
ATOM 5496 C C . GLY B 1 345 ? 47.989 -53.444 -23.673 1 29.86 345 GLY B C 1
ATOM 5497 O O . GLY B 1 345 ? 47.956 -52.839 -22.6 1 29.86 345 GLY B O 1
ATOM 5498 N N . GLY B 1 346 ? 48.23 -54.643 -23.278 1 29.58 346 GLY B N 1
ATOM 5499 C CA . GLY B 1 346 ? 49.338 -54.927 -22.379 1 29.58 346 GLY B CA 1
ATOM 5500 C C . GLY B 1 346 ? 50.678 -54.466 -22.92 1 29.58 346 GLY B C 1
ATOM 5501 O O . GLY B 1 346 ? 51.192 -55.033 -23.887 1 29.58 346 GLY B O 1
ATOM 5502 N N . TYR B 1 347 ? 50.922 -53.106 -23.216 1 30.03 347 TYR B N 1
ATOM 5503 C CA . TYR B 1 347 ? 52.262 -52.686 -23.612 1 30.03 347 TYR B CA 1
ATOM 5504 C C . TYR B 1 347 ? 53.288 -53.064 -22.551 1 30.03 347 TYR B C 1
ATOM 5506 O O . TYR B 1 347 ? 53.086 -52.804 -21.362 1 30.03 347 TYR B O 1
ATOM 5514 N N . ALA B 1 348 ? 54.081 -54.094 -22.754 1 28.65 348 ALA B N 1
ATOM 5515 C CA . ALA B 1 348 ? 55.253 -54.687 -22.114 1 28.65 348 ALA B CA 1
ATOM 5516 C C . ALA B 1 348 ? 56.346 -53.645 -21.9 1 28.65 348 ALA B C 1
ATOM 5518 O O . ALA B 1 348 ? 56.795 -53.001 -22.851 1 28.65 348 ALA B O 1
ATOM 5519 N N . ALA B 1 349 ? 56.318 -52.81 -20.695 1 29.4 349 ALA B N 1
ATOM 5520 C CA . ALA B 1 349 ? 57.424 -51.961 -20.26 1 29.4 349 ALA B CA 1
ATOM 5521 C C . ALA B 1 349 ? 58.755 -52.701 -20.357 1 29.4 349 ALA B C 1
ATOM 5523 O O . ALA B 1 349 ? 58.96 -53.713 -19.683 1 29.4 349 ALA B O 1
ATOM 5524 N N . VAL B 1 350 ? 59.457 -52.7 -21.51 1 28.26 350 VAL B N 1
ATOM 5525 C CA . VAL B 1 350 ? 60.882 -53.007 -21.573 1 28.26 350 VAL B CA 1
ATOM 5526 C C . VAL B 1 350 ? 61.669 -51.976 -20.766 1 28.26 350 VAL B C 1
ATOM 5528 O O . VAL B 1 350 ? 61.397 -50.776 -20.848 1 28.26 350 VAL B O 1
#

Secondary structure (DSSP, 8-state):
----------------------------TTSEEETTEEE--GGG-S-EEEEEEEEETTTTEEEEEEEEE-SSSPPPPBTT--TTTSPPTTEEEEEEEEEEETTSTT-EEEEEEEEEE-BTTTTSB----EEEEGGG-S-GGGTT--EEEEEEEEEEESSSTTS--EEEEEEEEEEE-TT--S-TT--B--S-B---S---------------------------SS-PPPSSS-SEEEEEEEEEE-GGG-EEEEEEEEEEEGGGSTT---SS------HHHHHHHHHHHHHHHHHHHHHHHIIIII---GGGGSTTHHHHHTHHHHHHHHHHHHHHHHHT----------/----------------------------TTSEEETTEEE--GGG-S-EEEEEEEEETTTTEEEEEEEEE-SSSPPPPBTT--TTTSPPTTEEEEEEEEEEETTSTT-EEEEEEEEEE-BTTTTSB----EEEEGGG-S-GGGTT--EEEEEEEEEEESSSTTS--EEEEEEEEEEE-TT--S-TT--B--S-B---S---------------------------SS-PPPSSS-SEEEEEEEEEE-GGG-EEEEEEEEEEEGGGSTT---SS------HHHHHHHHHHHHHHHHHHHHHHHIIIII---GGGGSTTHHHHHTHHHHHHHHHHHHHHHHHT----------

pLDDT: mean 73.41, std 23.9, range [26.36, 98.48]